Protein AF-A0A1Q6L586-F1 (afdb_monomer)

Foldseek 3Di:
DDDDDDDDDDPPVNVVVVVVVVVVVVVVVVVVVVVVCVVVVVVVVVVVVVVVVVVVVVVVVVVVVVVCCVCVVAPPVRVVVVQVVQKAFDPDKDKDFDDLFKDKDFAAAWAKKKKKKAFEFWAADDPAGGAFWKMKIFIWTDHGRQMKIKFWKAYDHWFDLDATGFAWAGWDAAPQRFKTATTWIHKIFIFRDDDGSPDVLRLLRTQWIIKTWWTKMDGNPPRWIWYTWWAAEQWWGWWDKDAPDPDDDFDTFGTQHLPFFTFGPPPVDPDTQTWAQRHWRYDNDHYNPDIKITFIGENTTTGIWDDDDRMITTTIMYYIAHQPDPRHWRWESPADRVGTHTDNHSHHNVRIGGDPMDIGILQDWAAALVGRVDTDRGHYGIMMMMMTGIDGRDD

Secondary structure (DSSP, 8-state):
--------PPPHHHHHHHHHHHHHHHHHHHHHHHHTTHHHHHHHHHHHHHHHHHHHHHHHHHHHHHHHHHHHSS-HHHHHHHHHTTEEEEEEEEEEE--SS-EEEE--SSEEEEEEEEPPPPPPBTTBPPPPBPEEEEEEEE-TT-EEEEEPPP--SS--SSPBTTTBPP-EE-TTSSEEEPPPPPPEEEESS---TT-HHHHHTEEEEEPPPPPPEEETTTTEEEPPPPPPSSSPPPPPEEE-SSS----PPPPP-SSS----S-TTSSS----BBTB-------BTTB--PPPPPSSBPPPPP-EETTEEEPPPPPPPEETT-TT--PBPTT-BTTB--B-S-SS-TTS---EEEEEE-TTSEEE-SS-TTSEEESB-SS-EEEEEEEEEPP-

Nearest PDB structures (foldseek):
  7mzy-assembly1_B  TM=4.859E-01  e=7.296E-08  Homo sapiens
  7nx3-assembly1_A  TM=4.916E-01  e=7.296E-08  Homo sapiens
  7mzy-assembly1_A  TM=4.759E-01  e=8.948E-08  Homo sapiens
  7lir-assembly1_A  TM=4.329E-01  e=1.726E-06  Caenorhabditis elegans
  7lir-assembly2_B  TM=4.344E-01  e=2.876E-06  Caenorhabditis elegans

Structure (mmCIF, N/CA/C/O backbone):
data_AF-A0A1Q6L586-F1
#
_entry.id   AF-A0A1Q6L586-F1
#
loop_
_atom_site.group_PDB
_atom_site.id
_atom_site.type_symbol
_atom_site.label_atom_id
_atom_site.label_alt_id
_atom_site.label_comp_id
_atom_site.label_asym_id
_atom_site.label_entity_id
_atom_site.label_seq_id
_atom_site.pdbx_PDB_ins_code
_atom_site.Cartn_x
_atom_site.Cartn_y
_atom_site.Cartn_z
_atom_site.occupancy
_atom_site.B_iso_or_equiv
_atom_site.auth_seq_id
_atom_site.auth_comp_id
_atom_site.auth_asym_id
_atom_site.auth_atom_id
_atom_site.pdbx_PDB_model_num
ATOM 1 N N . MET A 1 1 ? -32.226 -93.503 -17.940 1.00 42.94 1 MET A N 1
ATOM 2 C CA . MET A 1 1 ? -32.360 -93.166 -16.502 1.00 42.94 1 MET A CA 1
ATOM 3 C C . MET A 1 1 ? -33.130 -91.851 -16.377 1.00 42.94 1 MET A C 1
ATOM 5 O O . MET A 1 1 ? -32.568 -90.799 -16.643 1.00 42.94 1 MET A O 1
ATOM 9 N N . LYS A 1 2 ? -34.435 -91.890 -16.078 1.00 43.00 2 LYS A N 1
ATOM 10 C CA . LYS A 1 2 ? -35.272 -90.684 -15.929 1.00 43.00 2 LYS A CA 1
ATOM 11 C C . LYS A 1 2 ? -35.273 -90.294 -14.443 1.00 43.00 2 LYS A C 1
ATOM 13 O O . LYS A 1 2 ? -35.851 -91.013 -13.635 1.00 43.00 2 LYS A O 1
ATOM 18 N N . LYS A 1 3 ? -34.577 -89.213 -14.064 1.00 47.31 3 LYS A N 1
ATOM 19 C CA . LYS A 1 3 ? -34.642 -88.646 -12.703 1.00 47.31 3 LYS A CA 1
ATOM 20 C C . LYS A 1 3 ? -35.951 -87.862 -12.562 1.00 47.31 3 LYS A C 1
ATOM 22 O O . LYS A 1 3 ? -36.159 -86.876 -13.260 1.00 47.31 3 LYS A O 1
ATOM 27 N N . ILE A 1 4 ? -36.826 -88.330 -11.679 1.00 48.12 4 ILE A N 1
ATOM 28 C CA . ILE A 1 4 ? -38.092 -87.688 -11.305 1.00 48.12 4 ILE A CA 1
ATOM 29 C C . ILE A 1 4 ? -37.769 -86.481 -10.406 1.00 48.12 4 ILE A C 1
ATOM 31 O O . ILE A 1 4 ? -37.159 -86.651 -9.351 1.00 48.12 4 ILE A O 1
ATOM 35 N N . LYS A 1 5 ? -38.157 -85.264 -10.817 1.00 55.34 5 LYS A N 1
ATOM 36 C CA . LYS A 1 5 ? -38.190 -84.082 -9.937 1.00 55.34 5 LYS A CA 1
ATOM 37 C C . LYS A 1 5 ? -39.338 -84.270 -8.936 1.00 55.34 5 LYS A C 1
ATOM 39 O O . LYS A 1 5 ? -40.489 -84.355 -9.347 1.00 55.34 5 LYS A O 1
ATOM 44 N N . LYS A 1 6 ? -39.028 -84.348 -7.638 1.00 51.16 6 LYS A N 1
ATOM 45 C CA . LYS A 1 6 ? -40.018 -84.222 -6.557 1.00 51.16 6 LYS A CA 1
ATOM 46 C C . LYS A 1 6 ? -40.311 -82.734 -6.362 1.00 51.16 6 LYS A C 1
ATOM 48 O O . LYS A 1 6 ? -39.475 -82.021 -5.816 1.00 51.16 6 LYS A O 1
ATOM 53 N N . GLU A 1 7 ? -41.466 -82.270 -6.822 1.00 60.06 7 GLU A N 1
ATOM 54 C CA . GLU A 1 7 ? -42.000 -80.968 -6.422 1.00 60.06 7 GLU A CA 1
ATOM 55 C C . GLU A 1 7 ? -42.649 -81.117 -5.042 1.00 60.06 7 GLU A C 1
ATOM 57 O O . GLU A 1 7 ? -43.608 -81.870 -4.869 1.00 60.06 7 GLU A O 1
ATOM 62 N N . TYR A 1 8 ? -42.086 -80.452 -4.032 1.00 57.56 8 TYR A N 1
ATOM 63 C CA . TYR A 1 8 ? -42.689 -80.371 -2.705 1.00 57.56 8 TYR A CA 1
ATOM 64 C C . TYR A 1 8 ? -43.806 -79.323 -2.751 1.00 57.56 8 TYR A C 1
ATOM 66 O O . TYR A 1 8 ? -43.557 -78.134 -2.575 1.00 57.56 8 TYR A O 1
ATOM 74 N N . GLY A 1 9 ? -45.034 -79.757 -3.033 1.00 60.41 9 GLY A N 1
ATOM 75 C CA . GLY A 1 9 ? -46.211 -78.905 -2.889 1.00 60.41 9 GLY A CA 1
ATOM 76 C C . GLY A 1 9 ? -46.417 -78.549 -1.417 1.00 60.41 9 GLY A C 1
ATOM 77 O O . GLY A 1 9 ? -46.568 -79.441 -0.582 1.00 60.41 9 GLY A O 1
ATOM 78 N N . ILE A 1 10 ? -46.411 -77.256 -1.090 1.00 61.19 10 ILE A N 1
ATOM 79 C CA . ILE A 1 10 ? -46.850 -76.773 0.223 1.00 61.19 10 ILE A CA 1
ATOM 80 C C . ILE A 1 10 ? -48.321 -77.176 0.365 1.00 61.19 10 ILE A C 1
ATOM 82 O O . ILE A 1 10 ? -49.151 -76.819 -0.471 1.00 61.19 10 ILE A O 1
ATOM 86 N N . THR A 1 11 ? -48.659 -77.955 1.392 1.00 73.75 11 THR A N 1
ATOM 87 C CA . THR A 1 11 ? -50.057 -78.283 1.682 1.00 73.75 11 THR A CA 1
ATOM 88 C C . THR A 1 11 ? -50.818 -76.993 1.979 1.00 73.75 11 THR A C 1
ATOM 90 O O . THR A 1 11 ? -50.300 -76.110 2.658 1.00 73.75 11 THR A O 1
ATOM 93 N N . LEU A 1 12 ? -52.061 -76.876 1.501 1.00 72.69 12 LEU A N 1
ATOM 94 C CA . LEU A 1 12 ? -52.929 -75.710 1.739 1.00 72.69 12 LEU A CA 1
ATOM 95 C C . LEU A 1 12 ? -52.930 -75.283 3.222 1.00 72.69 12 LEU A C 1
ATOM 97 O O . LEU A 1 12 ? -52.910 -74.101 3.541 1.00 72.69 12 LEU A O 1
ATOM 101 N N . VAL A 1 13 ? -52.862 -76.266 4.123 1.00 78.12 13 VAL A N 1
ATOM 102 C CA . VAL A 1 13 ? -52.746 -76.083 5.575 1.00 78.12 13 VAL A CA 1
ATOM 103 C C . VAL A 1 13 ? -51.489 -75.299 5.970 1.00 78.12 13 VAL A C 1
ATOM 105 O O . VAL A 1 13 ? -51.582 -74.364 6.758 1.00 78.12 13 VAL A O 1
ATOM 108 N N . ALA A 1 14 ? -50.322 -75.629 5.411 1.00 78.38 14 ALA A N 1
ATOM 109 C CA . ALA A 1 14 ? -49.078 -74.920 5.696 1.00 78.38 14 ALA A CA 1
ATOM 110 C C . ALA A 1 14 ? -49.119 -73.471 5.185 1.00 78.38 14 ALA A C 1
ATOM 112 O O . ALA A 1 14 ? -48.713 -72.570 5.913 1.00 78.38 14 ALA A O 1
ATOM 113 N N . LEU A 1 15 ? -49.697 -73.229 4.001 1.00 83.12 15 LEU A N 1
ATOM 114 C CA . LEU A 1 15 ? -49.902 -71.874 3.471 1.00 83.12 15 LEU A CA 1
ATOM 115 C C . LEU A 1 15 ? -50.796 -71.034 4.399 1.00 83.12 15 LEU A C 1
ATOM 117 O O . LEU A 1 15 ? -50.460 -69.898 4.731 1.00 83.12 15 LEU A O 1
ATOM 121 N N . VAL A 1 16 ? -51.918 -71.606 4.846 1.00 87.50 16 VAL A N 1
ATOM 122 C CA . VAL A 1 16 ? -52.859 -70.937 5.755 1.00 87.50 16 VAL A CA 1
ATOM 123 C C . VAL A 1 16 ? -52.184 -70.604 7.087 1.00 87.50 16 VAL A C 1
ATOM 125 O O . VAL A 1 16 ? -52.312 -69.481 7.569 1.00 87.50 16 VAL A O 1
ATOM 128 N N . ILE A 1 17 ? -51.405 -71.531 7.651 1.00 87.75 17 ILE A N 1
ATOM 129 C CA . ILE A 1 17 ? -50.652 -71.293 8.890 1.00 87.75 17 ILE A CA 1
ATOM 130 C C . ILE A 1 17 ? -49.631 -70.163 8.704 1.00 87.75 17 ILE A C 1
ATOM 132 O O . ILE A 1 17 ? -49.533 -69.289 9.563 1.00 87.75 17 ILE A O 1
ATOM 136 N N . THR A 1 18 ? -48.904 -70.127 7.583 1.00 88.44 18 THR A N 1
ATOM 137 C CA . THR A 1 18 ? -47.946 -69.046 7.304 1.00 88.44 18 THR A CA 1
ATOM 138 C C . THR A 1 18 ? -48.633 -67.684 7.222 1.00 88.44 18 THR A C 1
ATOM 140 O O . THR A 1 18 ? -48.140 -66.722 7.806 1.00 88.44 18 THR A O 1
ATOM 143 N N . ILE A 1 19 ? -49.792 -67.596 6.563 1.00 90.00 19 ILE A N 1
ATOM 144 C CA . ILE A 1 19 ? -50.567 -66.350 6.481 1.00 90.00 19 ILE A CA 1
ATOM 145 C C . ILE A 1 19 ? -51.027 -65.906 7.874 1.00 90.00 19 ILE A C 1
ATOM 147 O O . ILE A 1 19 ? -50.881 -64.735 8.217 1.00 90.00 19 ILE A O 1
ATOM 151 N N . ILE A 1 20 ? -51.525 -66.828 8.701 1.00 92.31 20 ILE A N 1
ATOM 152 C CA . ILE A 1 20 ? -51.955 -66.518 10.072 1.00 92.31 20 ILE A CA 1
ATOM 153 C C . ILE A 1 20 ? -50.781 -65.990 10.906 1.00 92.31 20 ILE A C 1
ATOM 155 O O . ILE A 1 20 ? -50.919 -64.970 11.577 1.00 92.31 20 ILE A O 1
ATOM 159 N N . ILE A 1 21 ? -49.613 -66.634 10.832 1.00 92.06 21 ILE A N 1
ATOM 160 C CA . ILE A 1 21 ? -48.409 -66.191 11.549 1.00 92.06 21 ILE A CA 1
ATOM 161 C C . ILE A 1 21 ? -47.988 -64.787 11.095 1.00 92.06 21 ILE A C 1
ATOM 163 O O . ILE A 1 21 ? -47.700 -63.940 11.939 1.00 92.06 21 ILE A O 1
ATOM 167 N N . LEU A 1 22 ? -48.000 -64.514 9.786 1.00 92.25 22 LEU A N 1
ATOM 168 C CA . LEU A 1 22 ? -47.677 -63.189 9.247 1.00 92.25 22 LEU A CA 1
ATOM 169 C C . LEU A 1 22 ? -48.667 -62.117 9.716 1.00 92.25 22 LEU A C 1
ATOM 171 O O . LEU A 1 22 ? -48.243 -61.019 10.069 1.00 92.25 22 LEU A O 1
ATOM 175 N N . LEU A 1 23 ? -49.963 -62.432 9.772 1.00 92.25 23 LEU A N 1
ATOM 176 C CA . LEU A 1 23 ? -50.989 -61.507 10.262 1.00 92.25 23 LEU A CA 1
ATOM 177 C C . LEU A 1 23 ? -50.828 -61.208 11.757 1.00 92.25 23 LEU A C 1
ATOM 179 O O . LEU A 1 23 ? -50.980 -60.059 12.167 1.00 92.25 23 LEU A O 1
ATOM 183 N N . ILE A 1 24 ? -50.468 -62.209 12.565 1.00 91.94 24 ILE A N 1
ATOM 184 C CA . ILE A 1 24 ? -50.192 -62.020 13.996 1.00 91.94 24 ILE A CA 1
ATOM 185 C C . ILE A 1 24 ? -48.943 -61.153 14.189 1.00 91.94 24 ILE A C 1
ATOM 187 O O . ILE A 1 24 ? -48.984 -60.186 14.947 1.00 91.94 24 ILE A O 1
ATOM 191 N N . LEU A 1 25 ? -47.852 -61.451 13.476 1.00 85.12 25 LEU A N 1
ATOM 192 C CA . LEU A 1 25 ? -46.618 -60.656 13.515 1.00 85.12 25 LEU A CA 1
ATOM 193 C C . LEU A 1 25 ? -46.859 -59.205 13.090 1.00 85.12 25 LEU A C 1
ATOM 195 O O . LEU A 1 25 ? -46.394 -58.290 13.769 1.00 85.12 25 LEU A O 1
ATOM 199 N N . ALA A 1 26 ? -47.625 -58.989 12.018 1.00 84.81 26 ALA A N 1
ATOM 200 C CA . ALA A 1 26 ? -48.015 -57.655 11.578 1.00 84.81 26 ALA A CA 1
ATOM 201 C C . ALA A 1 26 ? -48.842 -56.933 12.651 1.00 84.81 26 ALA A C 1
ATOM 203 O O . ALA A 1 26 ? -48.553 -55.783 12.970 1.00 84.81 26 ALA A O 1
ATOM 204 N N . GLY A 1 27 ? -49.816 -57.614 13.263 1.00 85.06 27 GLY A N 1
ATOM 205 C CA . GLY A 1 27 ? -50.628 -57.053 14.342 1.00 85.06 27 GLY A CA 1
ATOM 206 C C . GLY A 1 27 ? -49.797 -56.625 15.555 1.00 85.06 27 GLY A C 1
ATOM 207 O O . GLY A 1 27 ? -49.967 -55.512 16.050 1.00 85.06 27 GLY A O 1
ATOM 208 N N . VAL A 1 28 ? -48.856 -57.464 16.002 1.00 83.38 28 VAL A N 1
ATOM 209 C CA . VAL A 1 28 ? -47.964 -57.151 17.133 1.00 83.38 28 VAL A CA 1
ATOM 210 C C . VAL A 1 28 ? -47.015 -55.998 16.792 1.00 83.38 28 VAL A C 1
ATOM 212 O O . VAL A 1 28 ? -46.848 -55.090 17.605 1.00 83.38 28 VAL A O 1
ATOM 215 N N . ALA A 1 29 ? -46.436 -55.990 15.588 1.00 80.31 29 ALA A N 1
ATOM 216 C CA . ALA A 1 29 ? -45.534 -54.929 15.143 1.00 80.31 29 ALA A CA 1
ATOM 217 C C . ALA A 1 29 ? -46.246 -53.572 15.020 1.00 80.31 29 ALA A C 1
ATOM 219 O O . ALA A 1 29 ? -45.736 -52.563 15.505 1.00 80.31 29 ALA A O 1
ATOM 220 N N . ILE A 1 30 ? -47.443 -53.549 14.425 1.00 81.69 30 ILE A N 1
ATOM 221 C CA . ILE A 1 30 ? -48.265 -52.339 14.308 1.00 81.69 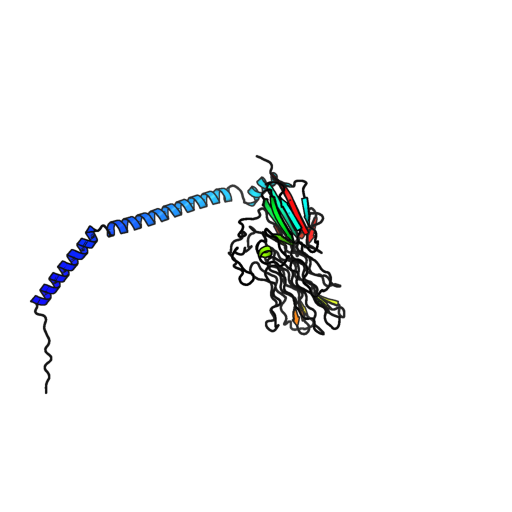30 ILE A CA 1
ATOM 222 C C . ILE A 1 30 ? -48.653 -51.837 15.699 1.00 81.69 30 ILE A C 1
ATOM 224 O O . ILE A 1 30 ? -48.485 -50.653 15.975 1.00 81.69 30 ILE A O 1
ATOM 228 N N . ASN A 1 31 ? -49.092 -52.727 16.595 1.00 78.00 31 ASN A N 1
ATOM 229 C CA . ASN A 1 31 ? -49.476 -52.349 17.954 1.00 78.00 31 ASN A CA 1
ATOM 230 C C . ASN A 1 31 ? -48.293 -51.752 18.746 1.00 78.00 31 ASN A C 1
ATOM 232 O O . ASN A 1 31 ? -48.451 -50.738 19.424 1.00 78.00 31 ASN A O 1
ATOM 236 N N . ALA A 1 32 ? -47.087 -52.317 18.608 1.00 74.50 32 ALA A N 1
ATOM 237 C CA . ALA A 1 32 ? -45.869 -51.775 19.215 1.00 74.50 32 ALA A CA 1
ATOM 238 C C . ALA A 1 32 ? -45.500 -50.383 18.659 1.00 74.50 32 ALA A C 1
ATOM 240 O O . ALA A 1 32 ? -45.120 -49.484 19.410 1.00 74.50 32 ALA A O 1
ATOM 241 N N . LEU A 1 33 ? -45.664 -50.168 17.351 1.00 70.56 33 LEU A N 1
ATOM 242 C CA . LEU A 1 33 ? -45.455 -48.864 16.711 1.00 70.56 33 LEU A CA 1
ATOM 243 C C . LEU A 1 33 ? -46.506 -47.821 17.132 1.00 70.56 33 LEU A C 1
ATOM 245 O O . LEU A 1 33 ? -46.185 -46.640 17.236 1.00 70.56 33 LEU A O 1
ATOM 249 N N . THR A 1 34 ? -47.747 -48.234 17.399 1.00 69.81 34 THR A N 1
ATOM 250 C CA . THR A 1 34 ? -48.819 -47.320 17.822 1.00 69.81 34 THR A CA 1
ATOM 251 C C . THR A 1 34 ? -48.786 -46.995 19.316 1.00 69.81 34 THR A C 1
ATOM 253 O O . THR A 1 34 ? -49.097 -45.869 19.686 1.00 69.81 34 THR A O 1
ATOM 256 N N . GLN A 1 35 ? -48.375 -47.927 20.186 1.00 69.38 35 GLN A N 1
ATOM 257 C CA . GLN A 1 35 ? -48.313 -47.696 21.641 1.00 69.38 35 GLN A CA 1
ATOM 258 C C . GLN A 1 35 ? -47.120 -46.840 22.085 1.00 69.38 35 GLN A C 1
ATOM 260 O O . GLN A 1 35 ? -47.132 -46.286 23.179 1.00 69.38 35 GLN A O 1
ATOM 265 N N . THR A 1 36 ? -46.090 -46.711 21.248 1.00 71.25 36 THR A N 1
ATOM 266 C CA . THR A 1 36 ? -44.877 -45.936 21.566 1.00 71.25 36 THR A CA 1
ATOM 267 C C . THR A 1 36 ? -45.043 -44.427 21.365 1.00 71.25 36 THR A C 1
ATOM 269 O O . THR A 1 36 ? -44.099 -43.677 21.607 1.00 71.25 36 THR A O 1
ATOM 272 N N . GLY A 1 37 ? -46.208 -43.961 20.893 1.00 76.25 37 GLY A N 1
ATOM 273 C CA . GLY A 1 37 ? -46.445 -42.544 20.587 1.00 76.25 37 GLY A CA 1
ATOM 274 C C . GLY A 1 37 ? -45.539 -42.001 19.475 1.00 76.25 37 GLY A C 1
ATOM 275 O O . GLY A 1 37 ? -45.482 -40.795 19.256 1.00 76.25 37 GLY A O 1
ATOM 276 N N . LEU A 1 38 ? -44.818 -42.872 18.755 1.00 81.00 38 LEU A N 1
ATOM 277 C CA . LEU A 1 38 ? -43.771 -42.487 17.808 1.00 81.00 38 LEU A CA 1
ATOM 278 C C . LEU A 1 38 ? -44.305 -41.570 16.701 1.00 81.00 38 LEU A C 1
ATOM 280 O O . LEU A 1 38 ? -43.672 -40.574 16.358 1.00 81.00 38 LEU A O 1
ATOM 284 N N . PHE A 1 39 ? -45.491 -41.875 16.171 1.00 80.38 39 PHE A N 1
ATOM 285 C CA . PHE A 1 39 ? -46.129 -41.063 15.135 1.00 80.38 39 PHE A CA 1
ATOM 286 C C . PHE A 1 39 ? -46.668 -39.730 15.666 1.00 80.38 39 PHE A C 1
ATOM 288 O O . PHE A 1 39 ? -46.612 -38.730 14.951 1.00 80.38 39 PHE A O 1
ATOM 295 N N . GLU A 1 40 ? -47.154 -39.689 16.910 1.00 80.50 40 GLU A N 1
ATOM 296 C CA . GLU A 1 40 ? -47.589 -38.446 17.558 1.00 80.50 40 GLU A CA 1
ATOM 297 C C . GLU A 1 40 ? -46.393 -37.531 17.828 1.00 80.50 40 GLU A C 1
ATOM 299 O O . GLU A 1 40 ? -46.427 -36.362 17.450 1.00 80.50 40 GLU A O 1
ATOM 304 N N . ASN A 1 41 ? -45.297 -38.088 18.348 1.00 81.06 41 ASN A N 1
ATOM 305 C CA . ASN A 1 41 ? -44.039 -37.379 18.569 1.00 81.06 41 ASN A CA 1
ATOM 306 C C . ASN A 1 41 ? -43.442 -36.868 17.254 1.00 81.06 41 ASN A C 1
ATOM 308 O O . ASN A 1 41 ? -43.065 -35.705 17.166 1.00 81.06 41 ASN A O 1
ATOM 312 N N . ALA A 1 42 ? -43.419 -37.688 16.197 1.00 80.75 42 ALA A N 1
ATOM 313 C CA . ALA A 1 42 ? -42.938 -37.264 14.882 1.00 80.75 42 ALA A CA 1
ATOM 314 C C . ALA A 1 42 ? -43.793 -36.128 14.294 1.00 80.75 42 ALA A C 1
ATOM 316 O O . ALA A 1 42 ? -43.260 -35.168 13.732 1.00 80.75 42 ALA A O 1
ATOM 317 N N . LYS A 1 43 ? -45.122 -36.200 14.453 1.00 81.31 43 LYS A N 1
ATOM 318 C CA . LYS A 1 43 ? -46.047 -35.146 14.016 1.00 81.31 43 LYS A CA 1
ATOM 319 C C . LYS A 1 43 ? -45.871 -33.864 14.832 1.00 81.31 43 LYS A C 1
ATOM 321 O O . LYS A 1 43 ? -45.877 -32.778 14.257 1.00 81.31 43 LYS A O 1
ATOM 326 N N . GLN A 1 44 ? -45.678 -33.977 16.145 1.00 86.25 44 GLN A N 1
ATOM 327 C CA . GLN A 1 44 ? -45.409 -32.840 17.019 1.00 86.25 44 GLN A CA 1
ATOM 328 C C . GLN A 1 44 ? -44.068 -32.188 16.680 1.00 86.25 44 GLN A C 1
ATOM 330 O O . GLN A 1 44 ? -44.029 -30.976 16.507 1.00 86.25 44 GLN A O 1
ATOM 335 N N . SER A 1 45 ? -42.995 -32.964 16.508 1.00 79.56 45 SER A N 1
ATOM 336 C CA . SER A 1 45 ? -41.688 -32.449 16.088 1.00 79.56 45 SER A CA 1
ATOM 337 C C . SER A 1 45 ? -41.773 -31.723 14.751 1.00 79.56 45 SER A C 1
ATOM 339 O O . SER A 1 45 ? -41.244 -30.623 14.638 1.00 79.56 45 SER A O 1
ATOM 341 N N . LYS A 1 46 ? -42.505 -32.276 13.773 1.00 86.25 46 LYS A N 1
ATOM 342 C CA . LYS A 1 46 ? -42.745 -31.603 12.492 1.00 86.25 46 LYS A CA 1
ATOM 343 C C . LYS A 1 46 ? -43.429 -30.244 12.685 1.00 86.25 46 LYS A C 1
ATOM 345 O O . LYS A 1 46 ? -42.930 -29.244 12.177 1.00 86.25 46 LYS A O 1
ATOM 350 N N . ASN A 1 47 ? -44.517 -30.194 13.456 1.00 84.19 47 ASN A N 1
ATOM 351 C CA . ASN A 1 47 ? -45.228 -28.943 13.740 1.00 84.19 47 ASN A CA 1
ATOM 352 C C . ASN A 1 47 ? -44.343 -27.935 14.494 1.00 84.19 47 ASN A C 1
ATOM 354 O O . ASN A 1 47 ? -44.392 -26.742 14.210 1.00 84.19 47 ASN A O 1
ATOM 358 N N . THR A 1 48 ? -43.521 -28.395 15.440 1.00 86.88 48 THR A N 1
ATOM 359 C CA . THR A 1 48 ? -42.568 -27.546 16.168 1.00 86.88 48 THR A CA 1
ATOM 360 C C . THR A 1 48 ? -41.512 -26.967 15.230 1.00 86.88 48 THR A C 1
ATOM 362 O O . THR A 1 48 ? -41.212 -25.784 15.334 1.00 86.88 48 THR A O 1
ATOM 365 N N . THR A 1 49 ? -40.985 -27.751 14.285 1.00 78.88 49 THR A N 1
ATOM 366 C CA . THR A 1 49 ? -40.031 -27.262 13.277 1.00 78.88 49 THR A CA 1
ATOM 367 C C . THR A 1 49 ? -40.671 -26.253 12.324 1.00 78.88 49 THR A C 1
ATOM 369 O O . THR A 1 49 ? -40.073 -25.215 12.064 1.00 78.88 49 THR A O 1
ATOM 372 N N . GLU A 1 50 ? -41.889 -26.508 11.839 1.00 81.50 50 GLU A N 1
ATOM 373 C CA . GLU A 1 50 ? -42.613 -25.571 10.965 1.00 81.50 50 GLU A CA 1
ATOM 374 C C . GLU A 1 50 ? -42.942 -24.254 11.689 1.00 81.50 50 GLU A C 1
ATOM 376 O O . GLU A 1 50 ? -42.772 -23.172 11.124 1.00 81.50 50 GLU A O 1
ATOM 381 N N . ASN A 1 51 ? -43.353 -24.325 12.960 1.00 82.75 51 ASN A N 1
ATOM 382 C CA . ASN A 1 51 ? -43.591 -23.138 13.781 1.00 82.75 51 ASN A CA 1
ATOM 383 C C . ASN A 1 51 ? -42.291 -22.379 14.076 1.00 82.75 51 ASN A C 1
ATOM 385 O O . ASN A 1 51 ? -42.271 -21.164 13.926 1.00 82.75 51 ASN A O 1
ATOM 389 N N . ALA A 1 52 ? -41.196 -23.075 14.397 1.00 73.62 52 ALA A N 1
ATOM 390 C CA . ALA A 1 52 ? -39.891 -22.452 14.612 1.00 73.62 52 ALA A CA 1
ATOM 391 C C . ALA A 1 52 ? -39.376 -21.744 13.348 1.00 73.62 52 ALA A C 1
ATOM 393 O O . ALA A 1 52 ? -38.902 -20.619 13.439 1.00 73.62 52 ALA A O 1
ATOM 394 N N . GLN A 1 53 ? -39.541 -22.344 12.163 1.00 67.44 53 GLN A N 1
ATOM 395 C CA . GLN A 1 53 ? -39.209 -21.698 10.886 1.00 67.44 53 GLN A CA 1
ATOM 396 C C . GLN A 1 53 ? -40.084 -20.471 10.611 1.00 67.44 53 GLN A C 1
ATOM 398 O O . GLN A 1 53 ? -39.623 -19.478 10.049 1.00 67.44 53 GLN A O 1
ATOM 403 N N . LYS A 1 54 ? -41.366 -20.519 10.982 1.00 78.50 54 LYS A N 1
ATOM 404 C CA . LYS A 1 54 ? -42.275 -19.378 10.841 1.00 78.50 54 LYS A CA 1
ATOM 405 C C . LYS A 1 54 ? -41.910 -18.242 11.797 1.00 78.50 54 LYS A C 1
ATOM 407 O O . LYS A 1 54 ? -41.936 -17.085 11.380 1.00 78.50 54 LYS A O 1
ATOM 412 N N . ASP A 1 55 ? -41.553 -18.569 13.033 1.00 76.94 55 ASP A N 1
ATOM 413 C CA . ASP A 1 55 ? -41.085 -17.607 14.029 1.00 76.94 55 ASP A CA 1
ATOM 414 C C . ASP A 1 55 ? -39.738 -17.004 13.610 1.00 76.94 55 ASP A C 1
ATOM 416 O O . ASP A 1 55 ? -39.589 -15.788 13.644 1.00 76.94 55 ASP A O 1
ATOM 420 N N . GLU A 1 56 ? -38.808 -17.810 13.093 1.00 67.31 56 GLU A N 1
ATOM 421 C CA . GLU A 1 56 ? -37.533 -17.346 12.537 1.00 67.31 56 GLU A CA 1
ATOM 422 C C . GLU A 1 56 ? -37.743 -16.405 11.344 1.00 67.31 56 GLU A C 1
ATOM 424 O O . GLU A 1 56 ? -37.181 -15.314 11.316 1.00 67.31 56 GLU A O 1
ATOM 429 N N . ASN A 1 57 ? -38.621 -16.754 10.399 1.00 58.41 57 ASN A N 1
ATOM 430 C CA . ASN A 1 57 ? -38.967 -15.882 9.272 1.00 58.41 57 ASN A CA 1
ATOM 431 C C . ASN A 1 57 ? -39.657 -14.585 9.716 1.00 58.41 57 ASN A C 1
ATOM 433 O O . ASN A 1 57 ? -39.448 -13.533 9.111 1.00 58.41 57 ASN A O 1
ATOM 437 N N . LYS A 1 58 ? -40.462 -14.631 10.782 1.00 73.06 58 LYS A N 1
ATOM 438 C CA . LYS A 1 58 ? -41.062 -13.438 11.385 1.00 73.06 58 LYS A CA 1
ATOM 439 C C . LYS A 1 58 ? -39.992 -12.558 12.031 1.00 73.06 58 LYS A C 1
ATOM 441 O O . LYS A 1 58 ? -39.966 -11.362 11.768 1.00 73.06 58 LYS A O 1
ATOM 446 N N . THR A 1 59 ? -39.080 -13.142 12.803 1.00 64.56 59 THR A N 1
ATOM 447 C CA . THR A 1 59 ? -37.942 -12.446 13.415 1.00 64.56 59 THR A CA 1
ATOM 448 C C . THR A 1 59 ? -37.007 -11.857 12.354 1.00 64.56 59 THR A C 1
ATOM 450 O O . THR A 1 59 ? -36.599 -10.706 12.476 1.00 64.56 59 THR A O 1
ATOM 453 N N . LEU A 1 60 ? -36.733 -12.576 11.262 1.00 57.53 60 LEU A N 1
ATOM 454 C CA . LEU A 1 60 ? -35.998 -12.066 10.099 1.00 57.53 60 LEU A CA 1
ATOM 455 C C . LEU A 1 60 ? -36.743 -10.916 9.412 1.00 57.53 60 LEU A C 1
ATOM 457 O O . LEU A 1 60 ? -36.116 -9.933 9.028 1.00 57.53 60 LEU A O 1
ATOM 461 N N . GLY A 1 61 ? -38.072 -10.994 9.300 1.00 59.97 61 GLY A N 1
ATOM 462 C CA . GLY A 1 61 ? -38.914 -9.902 8.808 1.00 59.97 61 GLY A CA 1
ATOM 463 C C . GLY A 1 61 ? -38.894 -8.670 9.719 1.00 59.97 61 GLY A C 1
ATOM 464 O O . GLY A 1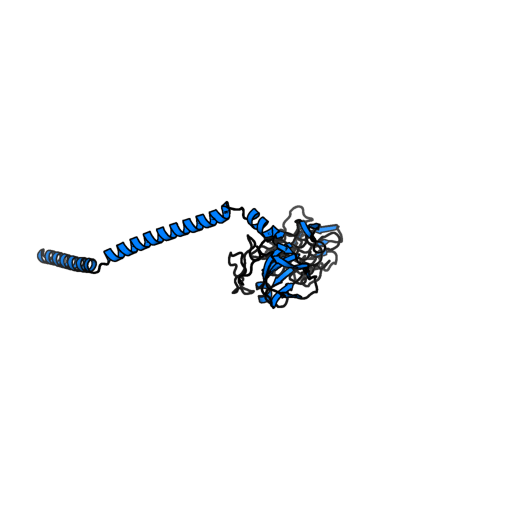 61 ? -38.852 -7.544 9.226 1.00 59.97 61 GLY A O 1
ATOM 465 N N . GLU A 1 62 ? -38.860 -8.859 11.039 1.00 66.12 62 GLU A N 1
ATOM 466 C CA . GLU A 1 62 ? -38.725 -7.790 12.037 1.00 66.12 62 GLU A CA 1
ATOM 467 C C . GLU A 1 62 ? -37.326 -7.155 12.006 1.00 66.12 62 GLU A C 1
ATOM 469 O O . GLU A 1 62 ? -37.215 -5.930 12.032 1.00 66.12 62 GLU A O 1
ATOM 474 N N . TYR A 1 63 ? -36.258 -7.952 11.880 1.00 59.19 63 TYR A N 1
ATOM 475 C CA . TYR A 1 63 ? -34.899 -7.448 11.663 1.00 59.19 63 TYR A CA 1
ATOM 476 C C . TYR A 1 63 ? -34.777 -6.722 10.327 1.00 59.19 63 TYR A C 1
ATOM 478 O O . TYR A 1 63 ? -34.208 -5.639 10.289 1.00 59.19 63 TYR A O 1
ATOM 486 N N . SER A 1 64 ? -35.349 -7.264 9.251 1.00 53.44 64 SER A N 1
ATOM 487 C CA . SER A 1 64 ? -35.377 -6.614 7.940 1.00 53.44 64 SER A CA 1
ATOM 488 C C . SER A 1 64 ? -36.167 -5.306 7.986 1.00 53.44 64 SER A C 1
ATOM 490 O O . SER A 1 64 ? -35.722 -4.317 7.417 1.00 53.44 64 SER A O 1
ATOM 492 N N . SER A 1 65 ? -37.273 -5.252 8.733 1.00 56.47 65 SER A N 1
ATOM 493 C CA . SER A 1 65 ? -38.055 -4.026 8.935 1.00 56.47 65 SER A CA 1
ATOM 494 C C . SER A 1 65 ? -37.315 -2.998 9.790 1.00 56.47 65 SER A C 1
ATOM 496 O O . SER A 1 65 ? -37.329 -1.832 9.429 1.00 56.47 65 SER A O 1
ATOM 498 N N . LYS A 1 66 ? -36.607 -3.406 10.855 1.00 59.84 66 LYS A N 1
ATOM 499 C CA . LYS A 1 66 ? -35.738 -2.513 11.647 1.00 59.84 66 LYS A CA 1
ATOM 500 C C . LYS A 1 66 ? -34.546 -2.012 10.840 1.00 59.84 66 LYS A C 1
ATOM 502 O O . LYS A 1 66 ? -34.230 -0.834 10.889 1.00 59.84 66 LYS A O 1
ATOM 507 N N . ILE A 1 67 ? -33.889 -2.886 10.079 1.00 60.59 67 ILE A N 1
ATOM 508 C CA . ILE A 1 67 ? -32.818 -2.502 9.152 1.00 60.59 67 ILE A CA 1
ATOM 509 C C . ILE A 1 67 ? -33.376 -1.504 8.144 1.00 60.59 67 ILE A C 1
ATOM 511 O O . ILE A 1 67 ? -32.773 -0.460 7.954 1.00 60.59 67 ILE A O 1
ATOM 515 N N . ASN A 1 68 ? -34.547 -1.770 7.563 1.00 55.56 68 ASN A N 1
ATOM 516 C CA . ASN A 1 68 ? -35.200 -0.838 6.656 1.00 55.56 68 ASN A CA 1
ATOM 517 C C . ASN A 1 68 ? -35.597 0.460 7.358 1.00 55.56 68 ASN A C 1
ATOM 519 O O . ASN A 1 68 ? -35.416 1.494 6.757 1.00 55.56 68 ASN A O 1
ATOM 523 N N . GLU A 1 69 ? -36.028 0.462 8.616 1.00 49.66 69 GLU A N 1
ATOM 524 C CA . GLU A 1 69 ? -36.292 1.679 9.399 1.00 49.66 69 GLU A CA 1
ATOM 525 C C . GLU A 1 69 ? -35.015 2.520 9.592 1.00 49.66 69 GLU A C 1
ATOM 527 O O . GLU A 1 69 ? -35.039 3.733 9.392 1.00 49.66 69 GLU A O 1
ATOM 532 N N . TYR A 1 70 ? -33.873 1.876 9.862 1.00 46.59 70 TYR A N 1
ATOM 533 C CA . TYR A 1 70 ? -32.554 2.522 9.920 1.00 46.59 70 TYR A CA 1
ATOM 534 C C . TYR A 1 70 ? -31.995 2.921 8.541 1.00 46.59 70 TYR A C 1
ATOM 536 O O . TYR A 1 70 ? -31.180 3.834 8.460 1.00 46.59 70 TYR A O 1
ATOM 544 N N . VAL A 1 71 ? -32.408 2.249 7.462 1.00 51.72 71 VAL A N 1
ATOM 545 C CA . VAL A 1 71 ? -31.932 2.474 6.082 1.00 51.72 71 VAL A CA 1
ATOM 546 C C . VAL A 1 71 ? -32.839 3.442 5.305 1.00 51.72 71 VAL A C 1
ATOM 548 O O . VAL A 1 71 ? -32.364 4.137 4.412 1.00 51.72 71 VAL A O 1
ATOM 551 N N . SER A 1 72 ? -34.129 3.523 5.640 1.00 51.84 72 SER A N 1
ATOM 552 C CA . SER A 1 72 ? -35.140 4.392 5.024 1.00 51.84 72 SER A CA 1
ATOM 553 C C . SER A 1 72 ? -35.430 5.646 5.846 1.00 51.84 72 SER A C 1
ATOM 555 O O . SER A 1 72 ? -35.990 6.594 5.307 1.00 51.84 72 SER A O 1
ATOM 557 N N . GLY A 1 73 ? -35.090 5.659 7.141 1.00 48.78 73 GLY A N 1
ATOM 558 C CA . GLY A 1 73 ? -35.260 6.822 8.017 1.00 48.78 73 GLY A CA 1
ATOM 559 C C . GLY A 1 73 ? -34.183 7.893 7.843 1.00 48.78 73 GLY A C 1
ATOM 560 O O . GLY A 1 73 ? -34.398 9.044 8.213 1.00 48.78 73 GLY A O 1
ATOM 561 N N . THR A 1 74 ? -33.030 7.547 7.275 1.00 42.28 74 THR A N 1
ATOM 562 C CA . THR A 1 74 ? -31.941 8.476 6.952 1.00 42.28 74 THR A CA 1
ATOM 563 C C . THR A 1 74 ? -31.008 7.742 5.995 1.00 42.28 74 THR A C 1
ATOM 565 O O . THR A 1 74 ? -30.604 6.616 6.290 1.00 42.28 74 THR A O 1
ATOM 568 N N . SER A 1 75 ? -30.666 8.315 4.840 1.00 44.28 75 SER A N 1
ATOM 569 C CA . SER A 1 75 ? -29.649 7.682 3.990 1.00 44.28 75 SER A CA 1
ATOM 570 C C . SER A 1 75 ? -28.345 7.510 4.792 1.00 44.28 75 SER A C 1
ATOM 572 O O . SER A 1 75 ? -28.020 8.335 5.649 1.00 44.28 75 SER A O 1
ATOM 574 N N . ARG A 1 76 ? -27.570 6.439 4.547 1.00 45.25 76 ARG A N 1
ATOM 575 C CA . ARG A 1 76 ? -26.242 6.237 5.180 1.00 45.25 76 ARG A CA 1
ATOM 576 C C . ARG A 1 76 ? -25.335 7.468 5.038 1.00 45.25 76 ARG A C 1
ATOM 578 O O . ARG A 1 76 ? -24.480 7.696 5.896 1.00 45.25 76 ARG A O 1
ATOM 585 N N . ASP A 1 77 ? -25.562 8.259 3.995 1.00 42.62 77 ASP A N 1
ATOM 586 C CA . ASP A 1 77 ? -24.866 9.508 3.709 1.00 42.62 77 ASP A CA 1
ATOM 587 C C . ASP A 1 77 ? -25.353 10.662 4.606 1.00 42.62 77 ASP A C 1
ATOM 589 O O . ASP A 1 77 ? -24.532 11.393 5.159 1.00 42.62 77 ASP A O 1
ATOM 593 N N . GLU A 1 78 ? -26.659 10.783 4.857 1.00 42.84 78 GLU A N 1
ATOM 594 C CA . GLU A 1 78 ? -27.239 11.796 5.752 1.00 42.84 78 GLU A CA 1
ATOM 595 C C . GLU A 1 78 ? -26.961 11.503 7.239 1.00 42.84 78 GLU A C 1
ATOM 597 O O . GLU A 1 78 ? -26.572 12.413 7.973 1.00 42.84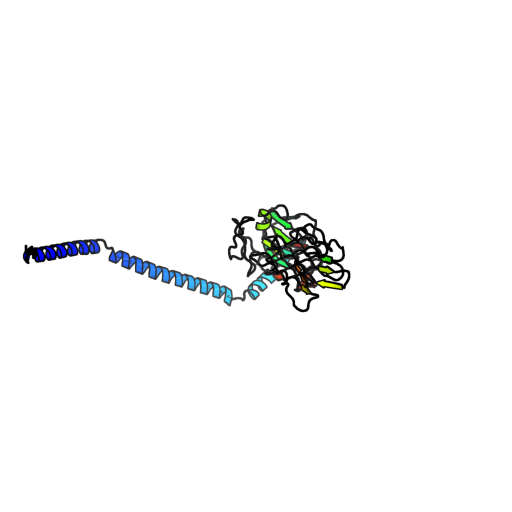 78 GLU A O 1
ATOM 602 N N . ALA A 1 79 ? -27.048 10.241 7.678 1.00 41.31 79 ALA A N 1
ATOM 603 C CA . ALA A 1 79 ? -26.747 9.844 9.060 1.00 41.31 79 ALA A CA 1
ATOM 604 C C . ALA A 1 79 ? -25.250 9.994 9.371 1.00 41.31 79 ALA A C 1
ATOM 606 O O . ALA A 1 79 ? -24.872 10.454 10.450 1.00 41.31 79 ALA A O 1
ATOM 607 N N . SER A 1 80 ? -24.391 9.683 8.392 1.00 47.69 80 SER A N 1
ATOM 608 C CA . SER A 1 80 ? -22.974 10.038 8.449 1.00 47.69 80 SER A CA 1
ATOM 609 C C . SER A 1 80 ? -22.805 11.552 8.564 1.00 47.69 80 SER A C 1
ATOM 611 O O . SER A 1 80 ? -22.053 12.005 9.418 1.00 47.69 80 SER A O 1
ATOM 613 N N . SER A 1 81 ? -23.515 12.349 7.752 1.00 43.28 81 SER A N 1
ATOM 614 C CA . SER A 1 81 ? -23.380 13.816 7.705 1.00 43.28 81 SER A CA 1
ATOM 615 C C . SER A 1 81 ? -23.779 14.542 9.001 1.00 43.28 81 SER A C 1
ATOM 617 O O . SER A 1 81 ? -23.114 15.506 9.388 1.00 43.28 81 SER A O 1
ATOM 619 N N . GLU A 1 82 ? -24.804 14.074 9.720 1.00 45.69 82 GLU A N 1
ATOM 620 C CA . GLU A 1 82 ? -25.191 14.641 11.021 1.00 45.69 82 GLU A CA 1
ATOM 621 C C . GLU A 1 82 ? -24.226 14.252 12.145 1.00 45.69 82 GLU A C 1
ATOM 623 O O . GLU A 1 82 ? -23.920 15.082 13.004 1.00 45.69 82 GLU A O 1
ATOM 628 N N . VAL A 1 83 ? -23.680 13.031 12.117 1.00 48.25 83 VAL A N 1
ATOM 629 C CA . VAL A 1 83 ? -22.593 12.624 13.022 1.00 48.25 83 VAL A CA 1
ATOM 630 C C . VAL A 1 83 ? -21.306 13.399 12.697 1.00 48.25 83 VAL A C 1
ATOM 632 O O . VAL A 1 83 ? -20.616 13.848 13.611 1.00 48.25 83 VAL A O 1
ATOM 635 N N . PHE A 1 84 ? -21.015 13.651 11.415 1.00 45.84 84 PHE A N 1
ATOM 636 C CA . PHE A 1 84 ? -19.876 14.454 10.952 1.00 45.84 84 PHE A CA 1
ATOM 637 C C . PHE A 1 84 ? -19.926 15.911 11.417 1.00 45.84 84 PHE A C 1
ATOM 639 O O . PHE A 1 84 ? -18.874 16.473 11.708 1.00 45.84 84 PHE A O 1
ATOM 646 N N . LYS A 1 85 ? -21.112 16.524 11.551 1.00 49.41 85 LYS A N 1
ATOM 647 C CA . LYS A 1 85 ? -21.237 17.885 12.110 1.00 49.41 85 LYS A CA 1
ATOM 648 C C . LYS A 1 85 ? -20.730 18.009 13.552 1.00 49.41 85 LYS A C 1
ATOM 650 O O . LYS A 1 85 ? -20.529 19.128 14.004 1.00 49.41 85 LYS A O 1
ATOM 655 N N . LYS A 1 86 ? -20.542 16.895 14.270 1.00 55.09 86 LYS A N 1
ATOM 656 C CA . LYS A 1 86 ? -20.160 16.867 15.693 1.00 55.09 86 LYS A CA 1
ATOM 657 C C . LYS A 1 86 ? -18.779 16.263 15.964 1.00 55.09 86 LYS A C 1
ATOM 659 O O . LYS A 1 86 ? -18.414 16.094 17.129 1.00 55.09 86 LYS A O 1
ATOM 664 N N . ILE A 1 87 ? -18.027 15.895 14.921 1.00 57.38 87 ILE A N 1
ATOM 665 C CA . ILE A 1 87 ? -16.674 15.345 15.056 1.00 57.38 87 ILE A CA 1
ATOM 666 C C . ILE A 1 87 ? -15.675 16.340 14.459 1.00 57.38 87 ILE A C 1
ATOM 668 O O . ILE A 1 87 ? -15.472 16.377 13.248 1.00 57.38 87 ILE A O 1
ATOM 672 N N . GLU A 1 88 ? -15.033 17.128 15.317 1.00 66.00 88 GLU A N 1
ATOM 673 C CA . GLU A 1 88 ? -14.004 18.092 14.913 1.00 66.00 88 GLU A CA 1
ATOM 674 C C . GLU A 1 88 ? -12.599 17.512 15.114 1.00 66.00 88 GLU A C 1
ATOM 676 O O . GLU A 1 88 ? -12.342 16.742 16.042 1.00 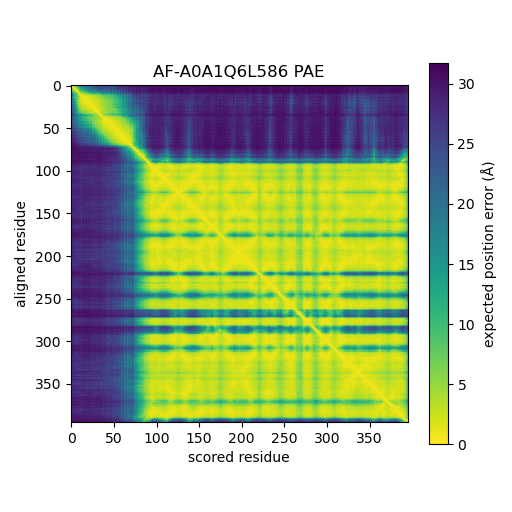66.00 88 GLU A O 1
ATOM 681 N N . GLU A 1 89 ? -11.656 17.874 14.246 1.00 69.50 89 GLU A N 1
ATOM 682 C CA . GLU A 1 89 ? -10.245 17.533 14.441 1.00 69.50 89 GLU A CA 1
ATOM 683 C C . GLU A 1 89 ? -9.680 18.353 15.605 1.00 69.50 89 GLU A C 1
ATOM 685 O O . GLU A 1 89 ? -9.821 19.575 15.646 1.00 69.50 89 GLU A O 1
ATOM 690 N N . THR A 1 90 ? -9.026 17.701 16.569 1.00 70.06 90 THR A N 1
ATOM 691 C CA . THR A 1 90 ? -8.250 18.441 17.574 1.00 70.06 90 THR A CA 1
ATOM 692 C C . THR A 1 90 ? -6.914 18.885 16.975 1.00 70.06 90 THR A C 1
ATOM 694 O O . THR A 1 90 ? -6.425 18.294 16.014 1.00 70.06 90 THR A O 1
ATOM 697 N N . SER A 1 91 ? -6.267 19.888 17.572 1.00 66.88 91 SER A N 1
ATOM 698 C CA . SER A 1 91 ? -4.970 20.400 17.101 1.00 66.88 91 SER A CA 1
ATOM 699 C C . SER A 1 91 ? -3.805 19.408 17.238 1.00 66.88 91 SER A C 1
ATOM 701 O O . SER A 1 91 ? -2.711 19.682 16.746 1.00 66.88 91 SER A O 1
ATOM 703 N N . THR A 1 92 ? -3.994 18.260 17.900 1.00 79.94 92 THR A N 1
ATOM 704 C CA . THR A 1 92 ? -2.936 17.254 18.047 1.00 79.94 92 THR A CA 1
ATOM 705 C C . THR A 1 92 ? -2.889 16.337 16.826 1.00 79.94 92 THR A C 1
ATOM 707 O O . THR A 1 92 ? -3.551 15.298 16.772 1.00 79.94 92 THR A O 1
ATOM 710 N N . VAL A 1 93 ? -2.065 16.730 15.854 1.00 90.31 93 VAL A N 1
ATOM 711 C CA . VAL A 1 93 ? -1.720 15.935 14.670 1.00 90.31 93 VAL A CA 1
ATOM 712 C C . VAL A 1 93 ? -0.325 15.344 14.860 1.00 90.31 93 VAL A C 1
ATOM 714 O O . VAL A 1 93 ? 0.651 16.079 14.998 1.00 90.31 93 VAL A O 1
ATOM 717 N N . ASN A 1 94 ? -0.220 14.018 14.844 1.00 95.75 94 ASN A N 1
ATOM 718 C CA . ASN A 1 94 ? 1.063 13.317 14.800 1.00 95.75 94 ASN A CA 1
ATOM 719 C C . ASN A 1 94 ? 1.364 12.959 13.349 1.00 95.75 94 ASN A C 1
ATOM 721 O O . ASN A 1 94 ? 0.495 12.434 12.653 1.00 95.75 94 ASN A O 1
ATOM 725 N N . THR A 1 95 ? 2.575 13.258 12.888 1.00 97.12 95 THR A N 1
ATOM 726 C CA . THR A 1 95 ? 2.973 13.046 11.494 1.00 97.12 95 THR A CA 1
ATOM 727 C C . THR A 1 95 ? 4.187 12.139 11.398 1.00 97.12 95 THR A C 1
ATOM 729 O O . THR A 1 95 ? 5.060 12.164 12.265 1.00 97.12 95 THR A O 1
ATOM 732 N N . TYR A 1 96 ? 4.229 11.343 10.335 1.00 98.38 96 TYR A N 1
ATOM 733 C CA . TYR A 1 96 ? 5.219 10.297 10.126 1.00 98.38 96 TYR A CA 1
ATOM 734 C C . TYR A 1 96 ? 5.755 10.409 8.703 1.00 98.38 96 TYR A C 1
ATOM 736 O O . TYR A 1 96 ? 5.024 10.227 7.730 1.00 98.38 96 TYR A O 1
ATOM 744 N N . SER A 1 97 ? 7.031 10.770 8.598 1.00 98.44 97 SER A N 1
ATOM 745 C CA . SER A 1 97 ? 7.791 10.796 7.346 1.00 98.44 97 SER A CA 1
ATOM 746 C C . SER A 1 97 ? 8.718 9.592 7.296 1.00 98.44 97 SER A C 1
ATOM 748 O O . SER A 1 97 ? 9.092 9.070 8.339 1.00 98.44 97 SER A O 1
ATOM 750 N N . TYR A 1 98 ? 9.137 9.191 6.101 1.00 98.50 98 TYR A N 1
ATOM 751 C CA . TYR A 1 98 ? 10.088 8.095 5.933 1.00 98.50 98 TYR A CA 1
ATOM 752 C C . TYR A 1 98 ? 11.380 8.290 6.748 1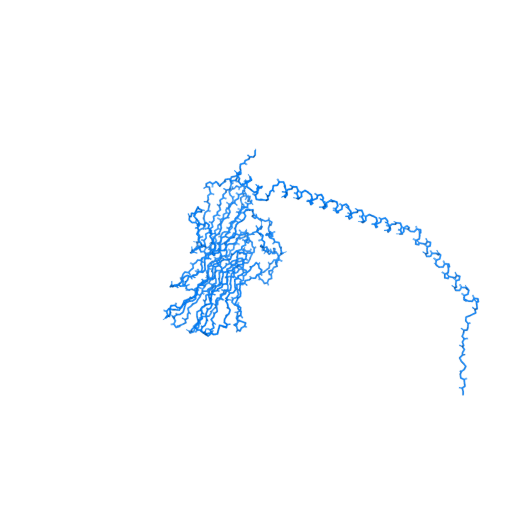.00 98.50 98 TYR A C 1
ATOM 754 O O . TYR A 1 98 ? 12.064 9.303 6.597 1.00 98.50 98 TYR A O 1
ATOM 762 N N . THR A 1 99 ? 11.727 7.291 7.568 1.00 98.12 99 THR A N 1
ATOM 763 C CA . THR A 1 99 ? 12.957 7.251 8.383 1.00 98.12 99 THR A CA 1
ATOM 764 C C . THR A 1 99 ? 13.884 6.078 8.053 1.00 98.12 99 THR A C 1
ATOM 766 O O . THR A 1 99 ? 14.995 6.025 8.573 1.00 98.12 99 THR A O 1
ATOM 769 N N . GLY A 1 100 ? 13.450 5.129 7.216 1.00 96.94 100 GLY A N 1
ATOM 770 C CA . GLY A 1 100 ? 14.160 3.860 6.993 1.00 96.94 100 GLY A CA 1
ATOM 771 C C . GLY A 1 100 ? 13.887 2.782 8.046 1.00 96.94 100 GLY A C 1
ATOM 772 O O . GLY A 1 100 ? 14.479 1.709 7.973 1.00 96.94 100 GLY A O 1
ATOM 773 N N . SER A 1 101 ? 13.004 3.051 9.011 1.00 97.81 101 SER A N 1
ATOM 774 C CA . SER A 1 101 ? 12.634 2.136 10.093 1.00 97.81 101 SER A CA 1
ATOM 775 C C . SER A 1 101 ? 11.173 2.327 10.497 1.00 97.81 101 SER A C 1
ATOM 777 O O . SER A 1 101 ? 10.522 3.294 10.101 1.00 97.81 101 SER A O 1
ATOM 779 N N . GLU A 1 102 ? 10.670 1.414 11.318 1.00 97.81 102 GLU A N 1
ATOM 780 C CA . GLU A 1 102 ? 9.371 1.534 11.955 1.00 97.81 102 GLU A CA 1
ATOM 781 C C . GLU A 1 102 ? 9.338 2.731 12.914 1.00 97.81 102 GLU A C 1
ATOM 783 O O . GLU A 1 102 ? 10.353 3.142 13.490 1.00 97.81 102 GLU A O 1
ATOM 788 N N . GLN A 1 103 ? 8.147 3.290 13.097 1.00 98.69 103 GLN A N 1
ATOM 789 C CA . GLN A 1 103 ? 7.861 4.333 14.076 1.00 98.69 103 GLN A CA 1
ATOM 790 C C . GLN A 1 103 ? 6.692 3.887 14.959 1.00 98.69 103 GLN A C 1
ATOM 792 O O . GLN A 1 103 ? 5.851 3.098 14.535 1.00 98.69 103 GLN A O 1
ATOM 797 N N . GLU A 1 104 ? 6.613 4.389 16.190 1.00 98.50 104 GLU A N 1
ATOM 798 C CA . GLU A 1 104 ? 5.575 3.992 17.149 1.00 98.50 104 GLU A CA 1
ATOM 799 C C . GLU A 1 104 ? 4.653 5.172 17.486 1.00 98.50 104 GLU A C 1
ATOM 801 O O . GLU A 1 104 ? 5.092 6.315 17.640 1.00 98.50 104 GLU A O 1
ATOM 806 N N . TYR A 1 105 ? 3.364 4.880 17.645 1.00 98.56 105 TYR A N 1
ATOM 807 C CA . TYR A 1 105 ? 2.383 5.762 18.262 1.00 98.56 105 TYR A CA 1
ATOM 808 C C . TYR A 1 105 ? 1.753 5.067 19.463 1.00 98.56 105 TYR A C 1
ATOM 810 O O . TYR A 1 105 ? 1.127 4.020 19.313 1.00 98.56 105 TYR A O 1
ATOM 818 N N . THR A 1 106 ? 1.881 5.664 20.648 1.00 98.44 106 THR A N 1
ATOM 819 C CA . THR A 1 106 ? 1.123 5.237 21.831 1.00 98.44 106 THR A CA 1
ATOM 820 C C . THR A 1 106 ? -0.092 6.139 21.989 1.00 98.44 106 THR A C 1
ATOM 822 O O . THR A 1 106 ? 0.041 7.357 22.108 1.00 98.44 106 THR A O 1
ATOM 825 N N . VAL A 1 107 ? -1.278 5.537 22.009 1.00 97.62 107 VAL A N 1
ATOM 826 C CA . VAL A 1 107 ? -2.552 6.249 22.111 1.00 97.62 107 VAL A CA 1
ATOM 827 C C . VAL A 1 107 ? -2.630 6.968 23.465 1.00 97.62 107 VAL A C 1
ATOM 829 O O . VAL A 1 107 ? -2.603 6.309 24.509 1.00 97.62 107 VAL A O 1
ATOM 832 N N . PRO A 1 108 ? -2.724 8.311 23.497 1.00 95.69 108 PRO A N 1
ATOM 833 C CA . PRO A 1 108 ? -2.649 9.064 24.747 1.00 95.69 108 PRO A CA 1
ATOM 834 C C . PRO A 1 108 ? -3.923 8.944 25.593 1.00 95.69 108 PRO A C 1
ATOM 836 O O . PRO A 1 108 ? -3.859 9.000 26.823 1.00 95.69 108 PRO A O 1
ATOM 839 N N . GLU A 1 109 ? -5.079 8.784 24.946 1.00 93.75 109 GLU A N 1
ATOM 840 C CA . GLU A 1 109 ? -6.403 8.787 25.566 1.00 93.75 109 GLU A CA 1
ATOM 841 C C . GLU A 1 109 ? -7.385 7.953 24.737 1.00 93.75 109 GLU A C 1
ATOM 843 O O . GLU A 1 109 ? -7.220 7.814 23.529 1.00 93.75 109 GLU A O 1
ATOM 848 N N . ASP A 1 110 ? -8.439 7.445 25.371 1.00 92.50 110 ASP A N 1
ATOM 849 C CA . ASP A 1 110 ? -9.528 6.787 24.652 1.00 92.50 110 ASP A CA 1
ATOM 850 C C . ASP A 1 110 ? -10.195 7.770 23.683 1.00 92.50 110 ASP A C 1
ATOM 852 O O . ASP A 1 110 ? -10.428 8.939 24.012 1.00 92.50 110 ASP A O 1
ATOM 856 N N . GLY A 1 111 ? -10.547 7.300 22.488 1.00 90.75 111 GLY A N 1
ATOM 857 C CA . GLY A 1 111 ? -11.294 8.129 21.551 1.00 90.75 111 GLY A CA 1
ATOM 858 C C . GLY A 1 111 ? -11.267 7.642 20.116 1.00 90.75 111 GLY A C 1
ATOM 859 O O . GLY A 1 111 ? -10.882 6.513 19.814 1.00 90.75 111 GLY A O 1
ATOM 860 N N . TYR A 1 112 ? -11.705 8.529 19.228 1.00 91.69 112 TYR A N 1
ATOM 861 C CA . TYR A 1 112 ? -11.669 8.322 17.789 1.00 91.69 112 TYR A CA 1
ATOM 862 C C . TYR A 1 112 ? -10.464 9.029 17.188 1.00 91.69 112 TYR A C 1
ATOM 864 O O . TYR A 1 112 ? -10.148 10.164 17.545 1.00 91.69 112 TYR A O 1
ATOM 872 N N . TYR A 1 113 ? -9.811 8.357 16.252 1.00 95.62 113 TYR A N 1
ATOM 873 C CA . TYR A 1 113 ? -8.595 8.821 15.610 1.00 95.62 113 TYR A CA 1
ATOM 874 C C . TYR A 1 113 ? -8.754 8.722 14.104 1.00 95.62 113 TYR A C 1
ATOM 876 O O . TYR A 1 113 ? -9.045 7.646 13.582 1.00 95.62 113 TYR A O 1
ATOM 884 N N . LYS A 1 114 ? -8.557 9.842 13.409 1.00 95.81 114 LYS A N 1
ATOM 885 C CA . LYS A 1 114 ? -8.408 9.850 11.957 1.00 95.81 114 LYS A CA 1
ATOM 886 C C . LYS A 1 114 ? -6.980 9.443 11.629 1.00 95.81 114 LYS A C 1
ATOM 888 O O . LYS A 1 114 ? -6.033 10.042 12.137 1.00 95.81 114 LYS A O 1
ATOM 893 N N . ILE A 1 115 ? -6.848 8.449 10.767 1.00 98.38 115 ILE A N 1
ATOM 894 C CA . ILE A 1 115 ? -5.571 7.994 10.239 1.00 98.38 115 ILE A CA 1
ATOM 895 C C . ILE A 1 115 ? -5.580 8.199 8.733 1.00 98.38 115 ILE A C 1
ATOM 897 O O . ILE A 1 115 ? -6.564 7.873 8.069 1.00 98.38 115 ILE A O 1
ATOM 901 N N . GLU A 1 116 ? -4.488 8.750 8.219 1.00 98.38 116 GLU A N 1
ATOM 902 C CA . GLU A 1 116 ? -4.255 8.986 6.798 1.00 98.38 116 GLU A CA 1
ATOM 903 C C . GLU A 1 116 ? -2.884 8.424 6.416 1.00 98.38 116 GLU A C 1
ATOM 905 O O . GLU A 1 116 ? -1.915 8.612 7.153 1.00 98.38 116 GLU A O 1
ATOM 910 N N . CYS A 1 117 ? -2.790 7.731 5.283 1.00 98.81 117 CYS A N 1
ATOM 911 C CA . CYS A 1 117 ? -1.551 7.151 4.767 1.00 98.81 117 CYS A CA 1
ATOM 912 C C . CYS A 1 117 ? -1.424 7.419 3.268 1.00 98.81 117 CYS A C 1
ATOM 914 O O . CYS A 1 117 ? -2.398 7.310 2.527 1.00 98.81 117 CYS A O 1
ATOM 916 N N . TRP A 1 118 ? -0.203 7.713 2.834 1.00 98.88 118 TRP A N 1
ATOM 917 C CA . TRP A 1 118 ? 0.184 7.894 1.441 1.00 98.88 118 TRP A CA 1
ATOM 918 C C . TRP A 1 118 ? 1.307 6.912 1.114 1.00 98.88 118 TRP A C 1
ATOM 920 O O . TRP A 1 118 ? 2.351 6.935 1.772 1.00 98.88 118 TRP A O 1
ATOM 930 N N . GLY A 1 119 ? 1.106 6.044 0.123 1.00 98.88 119 GLY A N 1
ATOM 931 C CA . GLY A 1 119 ? 2.138 5.126 -0.366 1.00 98.88 119 GLY A CA 1
ATOM 932 C C . GLY A 1 119 ? 3.261 5.882 -1.076 1.00 98.88 119 GLY A C 1
ATOM 933 O O . GLY A 1 119 ? 3.071 7.022 -1.503 1.00 98.88 119 GLY A O 1
ATOM 934 N N . ALA A 1 120 ? 4.439 5.281 -1.210 1.00 98.88 120 ALA A N 1
ATOM 935 C CA . ALA A 1 120 ? 5.548 5.924 -1.906 1.00 98.88 120 ALA A CA 1
ATOM 936 C C . ALA A 1 120 ? 5.423 5.800 -3.431 1.00 98.88 120 ALA A C 1
ATOM 938 O O . ALA A 1 120 ? 4.853 4.848 -3.972 1.00 98.88 120 ALA A O 1
ATOM 939 N N . GLN A 1 121 ? 6.005 6.765 -4.131 1.00 98.81 121 GLN A N 1
ATOM 940 C CA . GLN A 1 121 ? 6.210 6.700 -5.568 1.00 98.81 121 GLN A CA 1
ATOM 941 C C . GLN A 1 121 ? 7.325 5.693 -5.922 1.00 98.81 121 GLN A C 1
ATOM 943 O O . GLN A 1 121 ? 8.299 5.540 -5.186 1.00 98.81 121 GLN A O 1
ATOM 948 N N . GLY A 1 122 ? 7.187 5.010 -7.060 1.00 98.56 122 GLY A N 1
ATOM 949 C CA . GLY A 1 122 ? 8.271 4.241 -7.672 1.00 98.56 122 GLY A CA 1
ATOM 950 C C . GLY A 1 122 ? 9.366 5.139 -8.247 1.00 98.56 122 GLY A C 1
ATOM 951 O O . GLY A 1 122 ? 9.162 6.321 -8.508 1.00 98.56 122 GLY A O 1
ATOM 952 N N . GLY A 1 123 ? 10.552 4.597 -8.482 1.00 97.56 123 GLY A N 1
ATOM 953 C CA . GLY A 1 123 ? 11.700 5.398 -8.877 1.00 97.56 123 GLY A CA 1
ATOM 954 C C . GLY A 1 123 ? 11.507 6.129 -10.204 1.00 97.56 123 GLY A C 1
ATOM 955 O O . GLY A 1 123 ? 11.043 5.562 -11.198 1.00 97.56 123 GLY A O 1
ATOM 956 N N . THR A 1 124 ? 11.922 7.390 -10.236 1.00 96.19 124 THR A N 1
ATOM 957 C CA . THR A 1 124 ? 12.009 8.188 -11.463 1.00 96.19 124 THR A CA 1
ATOM 958 C C . THR A 1 124 ? 13.444 8.190 -11.979 1.00 96.19 124 THR A C 1
ATOM 960 O O . THR A 1 124 ? 14.386 8.329 -11.196 1.00 96.19 124 THR A O 1
ATOM 963 N N . TYR A 1 125 ? 13.624 8.043 -13.293 1.00 92.69 125 TYR A N 1
ATOM 964 C CA . TYR A 1 125 ? 14.930 8.163 -13.940 1.00 92.69 125 TYR A CA 1
ATOM 965 C C . TYR A 1 125 ? 14.795 8.837 -15.306 1.00 92.69 125 TYR A C 1
ATOM 967 O O . TYR A 1 125 ? 14.055 8.375 -16.174 1.00 92.69 125 TYR A O 1
ATOM 975 N N . SER A 1 126 ? 15.546 9.923 -15.521 1.00 90.94 126 SER A N 1
ATOM 976 C CA . SER A 1 126 ? 15.442 10.737 -16.739 1.00 90.94 126 SER A CA 1
ATOM 977 C C . SER A 1 126 ? 13.989 11.198 -16.974 1.00 90.94 126 SER A C 1
ATOM 979 O O . SER A 1 126 ? 13.417 11.860 -16.111 1.00 90.94 126 SER A O 1
ATOM 981 N N . LYS A 1 127 ? 13.389 10.864 -18.122 1.00 89.06 127 LYS A N 1
ATOM 982 C CA . LYS A 1 127 ? 11.996 11.180 -18.477 1.00 89.06 127 LYS A CA 1
ATOM 983 C C . LYS A 1 127 ? 10.980 10.155 -17.957 1.00 89.06 127 LYS A C 1
ATOM 985 O O . LYS A 1 127 ? 9.789 10.435 -18.008 1.00 89.06 127 LYS A O 1
ATOM 990 N N . ALA A 1 128 ? 11.439 8.991 -17.494 1.00 93.25 128 ALA A N 1
ATOM 991 C CA . ALA A 1 128 ? 10.585 7.898 -17.050 1.00 93.25 128 ALA A CA 1
ATOM 992 C C . ALA A 1 128 ? 10.138 8.136 -15.605 1.00 93.25 128 ALA A C 1
ATOM 994 O O . ALA A 1 128 ? 10.971 8.168 -14.693 1.00 93.25 128 ALA A O 1
ATOM 995 N N . ILE A 1 129 ? 8.836 8.318 -15.399 1.00 96.56 129 ILE A N 1
ATOM 996 C CA . ILE A 1 129 ? 8.263 8.644 -14.094 1.00 96.56 129 ILE A CA 1
ATOM 997 C C . ILE A 1 129 ? 7.769 7.363 -13.431 1.00 96.56 129 ILE A C 1
ATOM 999 O O . ILE A 1 129 ? 6.991 6.597 -14.003 1.00 96.56 129 ILE A O 1
ATOM 1003 N N . GLY A 1 130 ? 8.219 7.104 -12.206 1.00 97.88 130 GLY A N 1
ATOM 1004 C CA . GLY A 1 130 ? 7.683 5.984 -11.439 1.00 97.88 130 GLY A CA 1
ATOM 1005 C C . GLY A 1 130 ? 6.240 6.242 -11.010 1.00 97.88 130 GLY A C 1
ATOM 1006 O O . GLY A 1 130 ? 5.819 7.391 -10.826 1.00 97.88 130 GLY A O 1
ATOM 1007 N N . GLY A 1 131 ? 5.471 5.167 -10.855 1.00 98.62 131 GLY A N 1
ATOM 1008 C CA . GLY A 1 131 ? 4.070 5.259 -10.467 1.00 98.62 131 GLY A CA 1
ATOM 1009 C C . GLY A 1 131 ? 3.928 5.958 -9.120 1.00 98.62 131 GLY A C 1
ATOM 1010 O O . GLY A 1 131 ? 4.706 5.701 -8.207 1.00 98.62 131 GLY A O 1
ATOM 1011 N N . LYS A 1 132 ? 2.954 6.851 -8.980 1.00 98.75 132 LYS A N 1
ATOM 1012 C CA . LYS A 1 132 ? 2.667 7.545 -7.724 1.00 98.75 132 LYS A CA 1
ATOM 1013 C C . LYS A 1 132 ? 1.972 6.616 -6.739 1.00 98.75 132 LYS A C 1
ATOM 1015 O O . LYS A 1 132 ? 1.261 5.692 -7.142 1.00 98.75 132 LYS A O 1
ATOM 1020 N N . GLY A 1 133 ? 2.168 6.872 -5.451 1.00 98.75 133 GLY A N 1
ATOM 1021 C CA . GLY A 1 133 ? 1.534 6.100 -4.389 1.00 98.75 133 GLY A CA 1
ATOM 1022 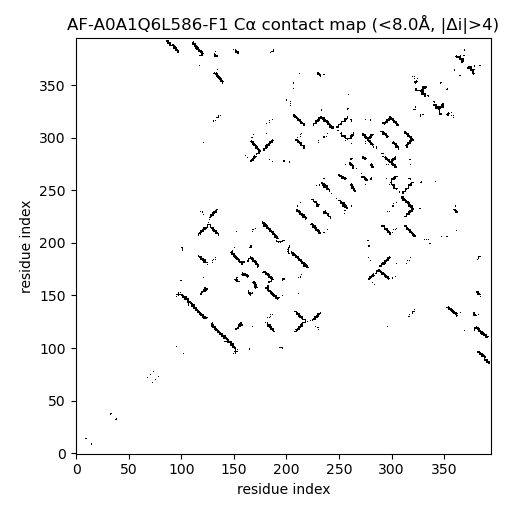C C . GLY A 1 133 ? 0.050 6.421 -4.216 1.00 98.75 133 GLY A C 1
ATOM 1023 O O . GLY A 1 133 ? -0.416 7.509 -4.566 1.00 98.75 133 GLY A O 1
ATOM 1024 N N . ALA A 1 134 ? -0.681 5.450 -3.679 1.00 98.81 134 ALA A N 1
ATOM 1025 C CA . ALA A 1 134 ? -2.089 5.547 -3.314 1.00 98.81 134 ALA A CA 1
ATOM 1026 C C . ALA A 1 134 ? -2.290 6.302 -1.989 1.00 98.81 134 ALA A C 1
ATOM 1028 O O . ALA A 1 134 ? -1.332 6.594 -1.272 1.00 98.81 134 ALA A O 1
ATOM 1029 N N . TYR A 1 135 ? -3.551 6.567 -1.649 1.00 98.81 135 TYR A N 1
ATOM 1030 C CA . TYR A 1 135 ? -3.966 7.185 -0.392 1.00 98.81 135 TYR A CA 1
ATOM 1031 C C . TYR A 1 135 ? -5.059 6.375 0.297 1.00 98.81 135 TYR A C 1
ATOM 1033 O O . TYR A 1 135 ? -5.997 5.899 -0.345 1.00 98.81 135 TYR A O 1
ATOM 1041 N N . THR A 1 136 ? -4.967 6.273 1.621 1.00 98.88 136 THR A N 1
ATOM 1042 C CA . THR A 1 136 ? -6.006 5.694 2.473 1.00 98.88 136 THR A CA 1
ATOM 1043 C C . THR A 1 136 ? -6.290 6.576 3.671 1.00 98.88 136 THR A C 1
ATOM 1045 O O . THR A 1 136 ? -5.372 7.106 4.292 1.00 98.88 136 THR A O 1
ATOM 1048 N N . LYS A 1 137 ? -7.563 6.666 4.042 1.00 98.19 137 LYS A N 1
ATOM 1049 C CA . LYS A 1 137 ? -8.049 7.384 5.217 1.00 98.19 137 LYS A CA 1
ATOM 1050 C C . LYS A 1 137 ? -9.152 6.598 5.900 1.00 98.19 137 LYS A C 1
ATOM 1052 O O . LYS A 1 137 ? -9.961 5.960 5.230 1.00 98.19 137 LYS A O 1
ATOM 1057 N N . GLY A 1 138 ? -9.249 6.739 7.215 1.00 96.00 138 GLY A N 1
ATOM 1058 C CA . GLY A 1 138 ? -10.425 6.341 7.980 1.00 96.00 138 GLY A CA 1
ATOM 1059 C C . GLY A 1 138 ? -10.373 6.845 9.417 1.00 96.00 138 GLY A C 1
ATOM 1060 O O . GLY A 1 138 ? -9.356 7.374 9.862 1.00 96.00 138 GLY A O 1
ATOM 1061 N N . ILE A 1 139 ? -11.468 6.658 10.149 1.00 95.19 139 ILE A N 1
ATOM 1062 C CA . ILE A 1 139 ? -11.570 6.947 11.581 1.00 95.19 139 ILE A CA 1
ATOM 1063 C C . ILE A 1 139 ? -11.711 5.634 12.350 1.00 95.19 139 ILE A C 1
ATOM 1065 O O . ILE A 1 139 ? -12.595 4.837 12.054 1.00 95.19 139 ILE A O 1
ATOM 1069 N N . ILE A 1 140 ? -10.871 5.420 13.357 1.00 95.88 140 ILE A N 1
ATOM 1070 C CA . ILE A 1 140 ? -10.863 4.216 14.194 1.00 95.88 140 ILE A CA 1
ATOM 1071 C C . ILE A 1 140 ? -11.003 4.583 15.671 1.00 95.88 140 ILE A C 1
ATOM 1073 O O . ILE A 1 140 ? -10.504 5.617 16.113 1.00 95.88 140 ILE A O 1
ATOM 1077 N N . LYS A 1 141 ? -11.683 3.733 16.446 1.00 94.38 141 LYS A N 1
ATOM 1078 C CA . LYS A 1 141 ? -11.715 3.837 17.907 1.00 94.38 141 LYS A CA 1
ATOM 1079 C C . LYS A 1 141 ? -10.476 3.170 18.501 1.00 94.38 141 LYS A C 1
ATOM 1081 O O . LYS A 1 141 ? -10.226 1.997 18.225 1.00 94.38 141 LYS A O 1
ATOM 1086 N N . LEU A 1 142 ? -9.740 3.904 19.328 1.00 95.69 142 LEU A N 1
ATOM 1087 C CA . LEU A 1 142 ? -8.547 3.422 20.019 1.00 95.69 142 LEU A CA 1
ATOM 1088 C C . LEU A 1 142 ? -8.670 3.654 21.526 1.00 95.69 142 LEU A C 1
ATOM 1090 O O . LEU A 1 142 ? -9.323 4.603 21.970 1.00 95.69 142 LEU A O 1
ATOM 1094 N N . THR A 1 143 ? -8.028 2.782 22.295 1.00 96.69 143 THR A N 1
ATOM 1095 C CA . THR A 1 143 ? -7.951 2.857 23.757 1.00 96.69 143 THR A CA 1
ATOM 1096 C C . THR A 1 143 ? -6.576 3.356 24.190 1.00 96.69 143 THR A C 1
ATOM 1098 O O . THR A 1 143 ? -5.557 3.050 23.572 1.00 96.69 143 THR A O 1
ATOM 1101 N N . LYS A 1 144 ? -6.536 4.136 25.267 1.00 97.44 144 LYS A N 1
ATOM 1102 C CA . LYS A 1 144 ? -5.320 4.652 25.886 1.00 97.44 144 LYS A CA 1
ATOM 1103 C C . LYS A 1 144 ? -4.310 3.534 26.135 1.00 97.44 144 LYS A C 1
ATOM 1105 O O . LYS A 1 144 ? -4.634 2.503 26.718 1.00 97.44 144 LYS A O 1
ATOM 1110 N N . GLY A 1 145 ? -3.064 3.783 25.750 1.00 98.06 145 GLY A N 1
ATOM 1111 C CA . GLY A 1 145 ? -1.960 2.840 25.901 1.00 98.06 145 GLY A CA 1
ATOM 1112 C C . GLY A 1 145 ? -1.868 1.791 24.792 1.00 98.06 145 GLY A C 1
ATOM 1113 O O . GLY A 1 145 ? -0.852 1.102 24.731 1.00 98.06 145 GLY A O 1
ATOM 1114 N N . GLU A 1 146 ? -2.857 1.686 23.893 1.00 98.06 146 GLU A N 1
ATOM 1115 C CA . GLU A 1 146 ? -2.687 0.904 22.668 1.00 98.06 146 GLU A CA 1
ATOM 1116 C C . GLU A 1 146 ? -1.521 1.461 21.843 1.00 98.06 146 GLU A C 1
ATOM 1118 O O . GLU A 1 146 ? -1.314 2.676 21.766 1.00 98.06 146 GLU A O 1
ATOM 1123 N N . LYS A 1 147 ? -0.771 0.559 21.209 1.00 98.56 147 LYS A N 1
ATOM 1124 C CA . LYS A 1 147 ? 0.336 0.902 20.321 1.00 98.56 147 LYS A CA 1
ATOM 1125 C C . LYS A 1 147 ? -0.046 0.637 18.876 1.00 98.56 147 LYS A C 1
ATOM 1127 O O . LYS A 1 147 ? -0.602 -0.412 18.560 1.00 98.56 147 LYS A O 1
ATOM 1132 N N . LEU A 1 148 ? 0.283 1.589 18.014 1.00 98.88 148 LEU A N 1
ATOM 1133 C CA . LEU A 1 148 ? 0.267 1.430 16.567 1.00 98.88 148 LEU A CA 1
ATOM 1134 C C . LEU A 1 148 ? 1.696 1.570 16.051 1.00 98.88 148 LEU A C 1
ATOM 1136 O O . LEU A 1 148 ? 2.439 2.439 16.511 1.00 98.88 148 LEU A O 1
ATOM 1140 N N . TYR A 1 149 ? 2.054 0.741 15.080 1.00 98.88 149 TYR A N 1
ATOM 1141 C CA . TYR A 1 149 ? 3.353 0.781 14.420 1.00 98.88 149 TYR A CA 1
ATOM 1142 C C . TYR A 1 149 ? 3.175 1.287 12.994 1.00 98.88 149 TYR A C 1
ATOM 1144 O O . TYR A 1 149 ? 2.312 0.802 12.262 1.00 98.88 149 TYR A O 1
ATOM 1152 N N . ILE A 1 150 ? 3.962 2.290 12.625 1.00 98.88 150 ILE A N 1
ATOM 1153 C CA . ILE A 1 150 ? 3.850 3.027 11.374 1.00 98.88 150 ILE A CA 1
ATOM 1154 C C . ILE A 1 150 ? 5.068 2.698 10.523 1.00 98.88 150 ILE A C 1
ATOM 1156 O O . ILE A 1 150 ? 6.205 2.911 10.947 1.00 98.88 150 ILE A O 1
ATOM 1160 N N . TYR A 1 151 ? 4.815 2.203 9.316 1.00 98.88 151 TYR A N 1
ATOM 1161 C CA . TYR A 1 151 ? 5.839 1.863 8.335 1.00 98.88 151 TYR A CA 1
ATOM 1162 C C . TYR A 1 151 ? 5.617 2.758 7.133 1.00 98.88 151 TYR A C 1
ATOM 1164 O O . TYR A 1 151 ? 4.587 2.660 6.472 1.00 98.88 151 TYR A O 1
ATOM 1172 N N . VAL A 1 152 ? 6.555 3.663 6.872 1.00 98.94 152 VAL A N 1
ATOM 1173 C CA . VAL A 1 152 ? 6.428 4.657 5.803 1.00 98.94 152 VAL A CA 1
ATOM 1174 C C . VAL A 1 152 ? 7.278 4.238 4.612 1.00 98.94 152 VAL A C 1
ATOM 1176 O O . VAL A 1 152 ? 8.466 3.978 4.772 1.00 98.94 152 VAL A O 1
ATOM 1179 N N . GLY A 1 153 ? 6.681 4.166 3.423 1.00 98.81 153 GLY A N 1
ATOM 1180 C CA . GLY A 1 153 ? 7.347 3.641 2.231 1.00 98.81 153 GLY A CA 1
ATOM 1181 C C . GLY A 1 153 ? 8.488 4.518 1.718 1.00 98.81 153 GLY A C 1
ATOM 1182 O O . GLY A 1 153 ? 8.396 5.748 1.718 1.00 98.81 153 GLY A O 1
ATOM 1183 N N . GLU A 1 154 ? 9.545 3.881 1.216 1.00 98.75 154 GLU A N 1
ATOM 1184 C CA . GLU A 1 154 ? 10.643 4.565 0.524 1.00 98.75 154 GLU A CA 1
ATOM 1185 C C . GLU A 1 154 ? 10.337 4.746 -0.970 1.00 98.75 154 GLU A C 1
ATOM 1187 O O . GLU A 1 154 ? 9.857 3.827 -1.636 1.00 98.75 154 GLU A O 1
ATOM 1192 N N . CYS A 1 155 ? 10.700 5.912 -1.502 1.00 98.50 155 CYS A N 1
ATOM 1193 C CA . CYS A 1 155 ? 10.883 6.175 -2.924 1.00 98.50 155 CYS A CA 1
ATOM 1194 C C . CYS A 1 155 ? 12.379 6.354 -3.207 1.00 98.50 155 CYS A C 1
ATOM 1196 O O . CYS A 1 155 ? 13.011 7.277 -2.689 1.00 98.50 155 CYS A O 1
ATOM 1198 N N . TYR A 1 156 ? 12.940 5.520 -4.082 1.00 97.69 156 TYR A N 1
ATOM 1199 C CA . TYR A 1 156 ? 14.317 5.663 -4.555 1.00 97.69 156 TYR A CA 1
ATOM 1200 C C . TYR A 1 156 ? 14.339 6.040 -6.037 1.00 97.69 156 TYR A C 1
ATOM 1202 O O . TYR A 1 156 ? 13.891 5.268 -6.881 1.00 97.69 156 TYR A O 1
ATOM 1210 N N . ASN A 1 157 ? 14.875 7.218 -6.368 1.00 95.62 157 ASN A N 1
ATOM 1211 C CA . ASN A 1 157 ? 15.034 7.644 -7.759 1.00 95.62 157 ASN A CA 1
ATOM 1212 C C . ASN A 1 157 ? 16.252 6.965 -8.392 1.00 95.62 157 ASN A C 1
ATOM 1214 O O . ASN A 1 157 ? 17.377 7.135 -7.925 1.00 95.62 157 ASN A O 1
ATOM 1218 N N . GLY A 1 158 ? 16.018 6.227 -9.475 1.00 91.12 158 GLY A N 1
ATOM 1219 C CA . GLY A 1 158 ? 17.007 5.355 -10.102 1.00 91.12 158 GLY A CA 1
ATOM 1220 C C . GLY A 1 158 ? 16.830 3.893 -9.707 1.00 91.12 158 GLY A C 1
ATOM 1221 O O . GLY A 1 158 ? 15.750 3.473 -9.289 1.00 91.12 158 GLY A O 1
ATOM 1222 N N . ALA A 1 159 ? 17.887 3.108 -9.889 1.00 90.69 159 ALA A N 1
ATOM 1223 C CA . ALA A 1 159 ? 17.881 1.685 -9.588 1.00 90.69 159 ALA A CA 1
ATOM 1224 C C . ALA A 1 159 ? 18.895 1.335 -8.491 1.00 90.69 159 ALA A C 1
ATOM 1226 O O . ALA A 1 159 ? 20.028 1.822 -8.486 1.00 90.69 159 ALA A O 1
ATOM 1227 N N . LYS A 1 160 ? 18.484 0.470 -7.572 1.00 90.25 160 LYS A N 1
ATOM 1228 C CA . LYS A 1 160 ? 19.336 -0.264 -6.639 1.00 90.25 160 LYS A CA 1
ATOM 1229 C C . LYS A 1 160 ? 18.851 -1.711 -6.594 1.00 90.25 160 LYS A C 1
ATOM 1231 O O . LYS A 1 160 ? 17.644 -1.957 -6.535 1.00 90.25 160 LYS A O 1
ATOM 1236 N N . GLU A 1 161 ? 19.792 -2.652 -6.570 1.00 87.56 161 GLU A N 1
ATOM 1237 C CA . GLU A 1 161 ? 19.536 -4.104 -6.518 1.00 87.56 161 GLU A CA 1
ATOM 1238 C C . GLU A 1 161 ? 19.132 -4.572 -5.104 1.00 87.56 161 GLU A C 1
ATOM 1240 O O . GLU A 1 161 ? 19.480 -5.653 -4.642 1.00 87.56 161 GLU A O 1
ATOM 1245 N N . THR A 1 162 ? 18.400 -3.728 -4.382 1.00 91.06 162 THR A N 1
ATOM 1246 C CA . THR A 1 162 ? 17.800 -4.011 -3.080 1.00 91.06 162 THR A CA 1
ATOM 1247 C C . THR A 1 162 ? 16.391 -3.444 -3.060 1.00 91.06 162 THR A C 1
ATOM 1249 O O . THR A 1 162 ? 16.081 -2.490 -3.775 1.00 91.06 162 THR A O 1
ATOM 1252 N N . MET A 1 163 ? 15.510 -4.034 -2.259 1.00 93.94 163 MET A N 1
ATOM 1253 C CA . MET A 1 163 ? 14.147 -3.528 -2.128 1.00 93.94 163 MET A CA 1
ATOM 1254 C C . MET A 1 163 ? 14.134 -2.134 -1.494 1.00 93.94 163 MET A C 1
ATOM 1256 O O . MET A 1 163 ? 14.959 -1.807 -0.637 1.00 93.94 163 MET A O 1
ATOM 1260 N N . CYS A 1 164 ? 13.176 -1.313 -1.913 1.00 96.94 164 CYS A N 1
ATOM 1261 C CA . CYS A 1 164 ? 12.818 -0.113 -1.178 1.00 96.94 164 CYS A CA 1
ATOM 1262 C C . CYS A 1 164 ? 12.121 -0.494 0.127 1.00 96.94 164 CYS A C 1
ATOM 1264 O O . CYS A 1 164 ? 11.354 -1.463 0.176 1.00 96.94 164 CYS A O 1
ATOM 1266 N N . TYR A 1 165 ? 12.391 0.277 1.181 1.00 98.56 165 TYR A N 1
ATOM 1267 C CA . TYR A 1 165 ? 11.800 0.036 2.492 1.00 98.56 165 TYR A CA 1
ATOM 1268 C C . TYR A 1 165 ? 10.271 -0.049 2.406 1.00 98.56 165 TYR A C 1
ATOM 1270 O O . TYR A 1 165 ? 9.622 0.724 1.695 1.00 98.56 165 TYR A O 1
ATOM 1278 N N . ASN A 1 166 ? 9.724 -1.000 3.161 1.00 98.56 166 ASN A N 1
ATOM 1279 C CA . ASN A 1 166 ? 8.319 -1.387 3.166 1.00 98.56 166 ASN A CA 1
ATOM 1280 C C . ASN A 1 166 ? 7.792 -1.915 1.818 1.00 98.56 166 ASN A C 1
ATOM 1282 O O . ASN A 1 166 ? 6.681 -1.603 1.381 1.00 98.56 166 ASN A O 1
ATOM 1286 N N . GLY A 1 167 ? 8.612 -2.736 1.159 1.00 97.19 167 GLY A N 1
ATOM 1287 C CA . GLY A 1 167 ? 8.143 -3.664 0.137 1.00 97.19 167 GLY A CA 1
ATOM 1288 C C . GLY A 1 167 ? 8.155 -3.152 -1.294 1.00 97.19 167 GLY A C 1
ATOM 1289 O O . GLY A 1 167 ? 7.501 -3.760 -2.129 1.00 97.19 167 GLY A O 1
ATOM 1290 N N . GLY A 1 168 ? 8.878 -2.083 -1.626 1.00 97.56 168 GLY A N 1
ATOM 1291 C CA . GLY A 1 168 ? 9.079 -1.718 -3.032 1.00 97.56 168 GLY A CA 1
ATOM 1292 C C . GLY A 1 168 ? 10.091 -2.656 -3.700 1.00 97.56 168 GLY A C 1
ATOM 1293 O O . GLY A 1 168 ? 11.199 -2.821 -3.193 1.00 97.56 168 GLY A O 1
ATOM 1294 N N . GLY A 1 169 ? 9.739 -3.297 -4.815 1.00 95.94 169 GLY A N 1
ATOM 1295 C CA . GLY A 1 169 ? 10.617 -4.245 -5.510 1.00 95.94 169 GLY A CA 1
ATOM 1296 C C . GLY A 1 169 ? 11.926 -3.605 -5.991 1.00 95.94 169 GLY A C 1
ATOM 1297 O O . GLY A 1 169 ? 11.969 -2.403 -6.277 1.00 95.94 169 GLY A O 1
ATOM 1298 N N . SER A 1 170 ? 13.003 -4.390 -6.089 1.00 93.50 170 SER A N 1
ATOM 1299 C CA . SER A 1 170 ? 14.287 -3.892 -6.597 1.00 93.50 170 SER A CA 1
ATOM 1300 C C . SER A 1 170 ? 14.214 -3.514 -8.079 1.00 93.50 170 SER A C 1
ATOM 1302 O O . SER A 1 170 ? 13.492 -4.131 -8.865 1.00 93.50 170 SER A O 1
ATOM 1304 N N . GLY A 1 171 ? 14.968 -2.477 -8.441 1.00 90.69 171 GLY A N 1
ATOM 1305 C CA . GLY A 1 171 ? 15.287 -2.149 -9.828 1.00 90.69 171 GLY A CA 1
ATOM 1306 C C . GLY A 1 171 ? 16.633 -2.747 -10.243 1.00 90.69 171 GLY A C 1
ATOM 1307 O O . GLY A 1 171 ? 17.328 -3.363 -9.434 1.00 90.69 171 GLY A O 1
ATOM 1308 N N . GLY A 1 172 ? 17.044 -2.515 -11.487 1.00 88.75 172 GLY A N 1
ATOM 1309 C CA . GLY A 1 172 ? 18.358 -2.920 -11.984 1.00 88.75 172 GLY A CA 1
ATOM 1310 C C . GLY A 1 172 ? 18.848 -2.096 -13.172 1.00 88.75 172 GLY A C 1
ATOM 1311 O O . GLY A 1 172 ? 18.079 -1.401 -13.838 1.00 88.75 172 GLY A O 1
ATOM 1312 N N . TYR A 1 173 ? 20.145 -2.208 -13.451 1.00 86.50 173 TYR A N 1
ATOM 1313 C CA . TYR A 1 173 ? 20.800 -1.610 -14.617 1.00 86.50 173 TYR A CA 1
ATOM 1314 C C . TYR A 1 173 ? 21.155 -2.694 -15.636 1.00 86.50 173 TYR A C 1
ATOM 1316 O O . TYR A 1 173 ? 21.564 -3.787 -15.255 1.00 86.50 173 TYR A O 1
ATOM 1324 N N . SER A 1 174 ? 21.065 -2.400 -16.935 1.00 84.00 174 SER A N 1
ATOM 1325 C CA . SER A 1 174 ? 21.697 -3.258 -17.952 1.00 84.00 174 SER A CA 1
ATOM 1326 C C . SER A 1 174 ? 23.220 -3.207 -17.797 1.00 84.00 174 SER A C 1
ATOM 1328 O O . SER A 1 174 ? 23.751 -2.128 -17.520 1.00 84.00 174 SER A O 1
ATOM 1330 N N . THR A 1 175 ? 23.951 -4.298 -18.049 1.00 79.19 175 THR A N 1
ATOM 1331 C CA . THR A 1 175 ? 25.421 -4.268 -17.870 1.00 79.19 175 THR A CA 1
ATOM 1332 C C . THR A 1 175 ? 26.143 -3.419 -18.922 1.00 79.19 175 THR A C 1
ATOM 1334 O O . THR A 1 175 ? 27.276 -3.012 -18.689 1.00 79.19 175 THR A O 1
ATOM 1337 N N . VAL A 1 176 ? 25.498 -3.097 -20.050 1.00 75.94 176 VAL A N 1
ATOM 1338 C CA . VAL A 1 176 ? 26.007 -2.108 -21.025 1.00 75.94 176 VAL A CA 1
ATOM 1339 C C . VAL A 1 176 ? 25.721 -0.655 -20.622 1.00 75.94 176 VAL A C 1
ATOM 1341 O O . VAL A 1 176 ? 26.135 0.266 -21.320 1.00 75.94 176 VAL A O 1
ATOM 1344 N N . GLY A 1 177 ? 25.020 -0.428 -19.504 1.00 76.75 177 GLY A N 1
ATOM 1345 C CA . GLY A 1 177 ? 24.826 0.894 -18.901 1.00 76.75 177 GLY A CA 1
ATOM 1346 C C . GLY A 1 177 ? 23.876 1.836 -19.648 1.00 76.75 177 GLY A C 1
ATOM 1347 O O . GLY A 1 177 ? 23.902 3.038 -19.392 1.00 76.75 177 GLY A O 1
ATOM 1348 N N . ILE A 1 178 ? 23.051 1.327 -20.570 1.00 80.69 178 ILE A N 1
ATOM 1349 C CA . ILE A 1 178 ? 22.137 2.163 -21.371 1.00 80.69 178 ILE A CA 1
ATOM 1350 C C . ILE A 1 178 ? 20.666 2.029 -20.975 1.00 80.69 178 ILE A C 1
ATOM 1352 O O . ILE A 1 178 ? 19.858 2.847 -21.406 1.00 80.69 178 ILE A O 1
ATOM 1356 N N . GLU A 1 179 ? 20.305 1.005 -20.202 1.00 87.00 179 GLU A N 1
ATOM 1357 C CA . GLU A 1 179 ? 18.946 0.785 -19.716 1.00 87.00 179 GLU A CA 1
ATOM 1358 C C . GLU A 1 179 ? 18.904 0.775 -18.189 1.00 87.00 179 GLU A C 1
ATOM 1360 O O . GLU A 1 179 ? 19.758 0.167 -17.532 1.00 87.00 179 GLU A O 1
ATOM 1365 N N . THR A 1 180 ? 17.865 1.400 -17.646 1.00 89.81 180 THR A N 1
ATOM 1366 C CA . THR A 1 180 ? 17.591 1.482 -16.214 1.00 89.81 180 THR A CA 1
ATOM 1367 C C . THR A 1 180 ? 16.133 1.127 -15.965 1.00 89.81 180 THR A C 1
ATOM 1369 O O . THR A 1 180 ? 15.233 1.820 -16.438 1.00 89.81 180 THR A O 1
ATOM 1372 N N . GLY A 1 181 ? 15.905 0.091 -15.164 1.00 91.88 181 GLY A N 1
ATOM 1373 C CA . GLY A 1 181 ? 14.614 -0.208 -14.566 1.00 91.88 181 GLY A CA 1
ATOM 1374 C C . GLY A 1 181 ? 14.670 0.185 -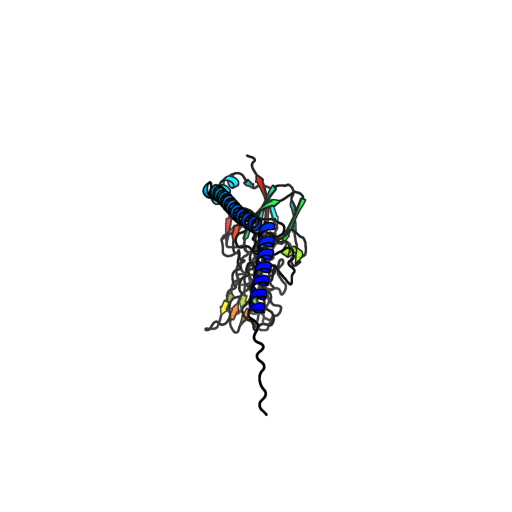13.100 1.00 91.88 181 GLY A C 1
ATOM 1375 O O . GLY A 1 181 ? 15.527 -0.291 -12.362 1.00 91.88 181 GLY A O 1
ATOM 1376 N N . THR A 1 182 ? 13.820 1.108 -12.675 1.00 94.88 182 THR A N 1
ATOM 1377 C CA . THR A 1 182 ? 13.903 1.684 -11.332 1.00 94.88 182 THR A CA 1
ATOM 1378 C C . THR A 1 182 ? 13.187 0.831 -10.291 1.00 94.88 182 THR A C 1
ATOM 1380 O O . THR A 1 182 ? 12.407 -0.068 -10.612 1.00 94.88 182 THR A O 1
ATOM 1383 N N . ASN A 1 183 ? 13.454 1.107 -9.018 1.00 96.50 183 ASN A N 1
ATOM 1384 C CA . ASN A 1 183 ? 12.779 0.445 -7.905 1.00 96.50 183 ASN A CA 1
ATOM 1385 C C . ASN A 1 183 ? 11.279 0.762 -7.872 1.00 96.50 183 ASN A C 1
ATOM 1387 O O . ASN A 1 183 ? 10.854 1.852 -8.253 1.00 96.50 183 ASN A O 1
ATOM 1391 N N . GLY A 1 184 ? 10.479 -0.166 -7.354 1.00 98.06 184 GLY A N 1
ATOM 1392 C CA . GLY A 1 184 ? 9.118 0.144 -6.921 1.00 98.06 184 GLY A CA 1
ATOM 1393 C C . GLY A 1 184 ? 9.121 0.945 -5.619 1.00 98.06 184 GLY A C 1
ATOM 1394 O O . GLY A 1 184 ? 10.062 0.860 -4.832 1.00 98.06 184 GLY A O 1
ATOM 1395 N N . GLY A 1 185 ? 8.066 1.718 -5.386 1.00 98.75 185 GLY A N 1
ATOM 1396 C CA . GLY A 1 185 ? 7.850 2.457 -4.147 1.00 98.75 185 GLY A CA 1
ATOM 1397 C C . GLY A 1 185 ? 7.310 1.548 -3.048 1.00 98.75 185 GLY A C 1
ATOM 1398 O O . GLY A 1 185 ? 6.502 0.654 -3.313 1.00 98.75 185 GLY A O 1
ATOM 1399 N N . GLY A 1 186 ? 7.745 1.770 -1.810 1.00 98.81 186 GLY A N 1
ATOM 1400 C CA . GLY A 1 186 ? 7.205 1.080 -0.638 1.00 98.81 186 GLY A CA 1
ATOM 1401 C C . GLY A 1 186 ? 5.753 1.457 -0.326 1.00 98.81 186 GLY A C 1
ATOM 1402 O O . GLY A 1 186 ? 5.291 2.557 -0.643 1.00 98.81 186 GLY A O 1
ATOM 1403 N N . ALA A 1 187 ? 5.032 0.556 0.337 1.00 98.88 187 ALA A N 1
ATOM 1404 C CA . ALA A 1 187 ? 3.732 0.877 0.918 1.00 98.88 187 ALA A CA 1
ATOM 1405 C C . ALA A 1 187 ? 3.889 1.799 2.135 1.00 98.88 187 ALA A C 1
ATOM 1407 O O . ALA A 1 187 ? 4.958 1.859 2.740 1.00 98.88 187 ALA A O 1
ATOM 1408 N N . THR A 1 188 ? 2.811 2.464 2.542 1.00 98.94 188 THR A N 1
ATOM 1409 C CA . THR A 1 188 ? 2.721 3.056 3.884 1.00 98.94 188 THR A CA 1
ATOM 1410 C C . THR A 1 188 ? 1.579 2.408 4.641 1.00 98.94 188 THR A C 1
ATOM 1412 O O . THR A 1 188 ? 0.460 2.378 4.132 1.00 98.94 188 THR A O 1
ATOM 1415 N N . ASP A 1 189 ? 1.842 1.874 5.830 1.00 98.94 189 ASP A N 1
ATOM 1416 C CA . ASP A 1 189 ? 0.855 1.089 6.564 1.00 98.94 189 ASP A CA 1
ATOM 1417 C C . ASP A 1 189 ? 0.918 1.247 8.088 1.00 98.94 189 ASP A C 1
ATOM 1419 O O . ASP A 1 189 ? 1.888 1.754 8.658 1.00 98.94 189 ASP A O 1
ATOM 1423 N N . ILE A 1 190 ? -0.181 0.828 8.720 1.00 98.94 190 ILE A N 1
ATOM 1424 C CA . ILE A 1 190 ? -0.394 0.833 10.166 1.00 98.94 190 ILE A CA 1
ATOM 1425 C C . ILE A 1 190 ? -0.599 -0.599 10.642 1.00 98.94 190 ILE A C 1
ATOM 1427 O O . ILE A 1 190 ? -1.509 -1.293 10.170 1.00 98.94 190 ILE A O 1
ATOM 1431 N N . ARG A 1 191 ? 0.213 -1.014 11.615 1.00 98.88 191 ARG A N 1
ATOM 1432 C CA . ARG A 1 191 ? 0.263 -2.376 12.160 1.00 98.88 191 ARG A CA 1
ATOM 1433 C C . ARG A 1 191 ? -0.037 -2.400 13.650 1.00 98.88 191 ARG A C 1
ATOM 1435 O O . ARG A 1 191 ? 0.193 -1.417 14.357 1.00 98.88 191 ARG A O 1
ATOM 1442 N N . LEU A 1 192 ? -0.532 -3.542 14.121 1.00 98.81 192 LEU A N 1
ATOM 1443 C CA . LEU A 1 192 ? -0.792 -3.794 15.544 1.00 98.81 192 LEU A CA 1
ATOM 1444 C C . LEU A 1 192 ? 0.373 -4.497 16.242 1.00 98.81 192 LEU A C 1
ATOM 1446 O O . LEU A 1 192 ? 0.486 -4.419 17.462 1.00 98.81 192 LEU A O 1
ATOM 1450 N N . LEU A 1 193 ? 1.228 -5.177 15.480 1.00 98.62 193 LEU A N 1
ATOM 1451 C CA . LEU A 1 193 ? 2.422 -5.852 15.972 1.00 98.62 193 LEU A CA 1
ATOM 1452 C C . LEU A 1 193 ? 3.672 -5.180 15.406 1.00 98.62 193 LEU A C 1
ATOM 1454 O O . LEU A 1 193 ? 3.683 -4.731 14.257 1.00 98.62 193 LEU A O 1
ATOM 1458 N N . ASN A 1 194 ? 4.720 -5.108 16.228 1.00 98.44 194 ASN A N 1
ATOM 1459 C CA . ASN A 1 194 ? 6.018 -4.623 15.781 1.00 98.44 194 ASN A CA 1
ATOM 1460 C C . ASN A 1 194 ? 6.817 -5.735 15.093 1.00 98.44 194 ASN A C 1
ATOM 1462 O O . ASN A 1 194 ? 6.619 -6.911 15.384 1.00 98.44 194 ASN A O 1
ATOM 1466 N N . GLY A 1 195 ? 7.770 -5.355 14.252 1.00 97.81 195 GLY A N 1
ATOM 1467 C CA . GLY A 1 195 ? 8.725 -6.257 13.625 1.00 97.81 195 GLY A CA 1
ATOM 1468 C C . GLY A 1 195 ? 9.543 -5.526 12.569 1.00 97.81 195 GLY A C 1
ATOM 1469 O O . GLY A 1 195 ? 9.364 -4.335 12.336 1.00 97.81 195 GLY A O 1
ATOM 1470 N N . ASN A 1 196 ? 10.419 -6.244 11.872 1.00 97.75 196 ASN A N 1
ATOM 1471 C CA . ASN A 1 196 ? 10.984 -5.695 10.641 1.00 97.75 196 ASN A CA 1
ATOM 1472 C C . ASN A 1 196 ? 9.858 -5.446 9.622 1.00 97.75 196 ASN A C 1
ATOM 1474 O O . ASN A 1 196 ? 8.802 -6.079 9.676 1.00 97.75 196 ASN A O 1
ATOM 1478 N N . TRP A 1 197 ? 10.078 -4.557 8.649 1.00 96.88 197 TRP A N 1
ATOM 1479 C CA . TRP A 1 197 ? 9.044 -4.221 7.657 1.00 96.88 197 TRP A CA 1
ATOM 1480 C C . TRP A 1 197 ? 8.514 -5.452 6.899 1.00 96.88 197 TRP A C 1
ATOM 1482 O O . TRP A 1 197 ? 7.345 -5.467 6.513 1.00 96.88 197 TRP A O 1
ATOM 1492 N N . ASN A 1 198 ? 9.356 -6.476 6.728 1.00 96.06 198 ASN A N 1
ATOM 1493 C CA . ASN A 1 198 ? 9.068 -7.742 6.057 1.00 96.06 198 ASN A CA 1
ATOM 1494 C C . ASN A 1 198 ? 8.756 -8.905 7.013 1.00 96.06 198 ASN A C 1
ATOM 1496 O O . ASN A 1 198 ? 8.626 -10.034 6.552 1.00 96.06 198 ASN A O 1
ATOM 1500 N N . ASP A 1 199 ? 8.667 -8.665 8.321 1.00 98.00 199 ASP A N 1
ATOM 1501 C CA . ASP A 1 199 ? 8.241 -9.695 9.266 1.00 98.00 199 ASP A CA 1
ATOM 1502 C C . ASP A 1 199 ? 6.774 -10.070 9.003 1.00 98.00 199 ASP A C 1
ATOM 1504 O O . ASP A 1 199 ? 5.906 -9.194 8.925 1.00 98.00 199 ASP A O 1
ATOM 1508 N N . PHE A 1 200 ? 6.494 -11.364 8.838 1.00 98.19 200 PHE A N 1
ATOM 1509 C CA . PHE A 1 200 ? 5.169 -11.821 8.423 1.00 98.19 200 PHE A CA 1
ATOM 1510 C C . PHE A 1 200 ? 4.093 -11.572 9.489 1.00 98.19 200 PHE A C 1
ATOM 1512 O O . PHE A 1 200 ? 2.982 -11.173 9.142 1.00 98.19 200 PHE A O 1
ATOM 1519 N N . GLU A 1 201 ? 4.397 -11.750 10.777 1.00 98.38 201 GLU A N 1
ATOM 1520 C CA . GLU A 1 201 ? 3.423 -11.510 11.852 1.00 98.38 201 GLU A CA 1
ATOM 1521 C C . GLU A 1 201 ? 3.086 -10.016 11.965 1.00 98.38 201 GLU A C 1
ATOM 1523 O O . GLU A 1 201 ? 1.915 -9.640 12.074 1.00 98.38 201 GLU A O 1
ATOM 1528 N N . SER A 1 202 ? 4.095 -9.154 11.818 1.00 98.56 202 SER A N 1
ATOM 1529 C CA . SER A 1 202 ? 3.919 -7.712 11.654 1.00 98.56 202 SER A CA 1
ATOM 1530 C C . SER A 1 202 ? 3.039 -7.402 10.432 1.00 98.56 202 SER A C 1
ATOM 1532 O O . SER A 1 202 ? 1.977 -6.791 10.586 1.00 98.56 202 SER A O 1
ATOM 1534 N N . LEU A 1 203 ? 3.392 -7.884 9.232 1.00 98.50 203 LEU A N 1
ATOM 1535 C CA . LEU A 1 203 ? 2.635 -7.673 7.986 1.00 98.50 203 LEU A CA 1
ATOM 1536 C C . LEU A 1 203 ? 1.185 -8.169 8.064 1.00 98.50 203 LEU A C 1
ATOM 1538 O O . LEU A 1 203 ? 0.279 -7.519 7.535 1.00 98.50 203 LEU A O 1
ATOM 1542 N N . LYS A 1 204 ? 0.942 -9.314 8.704 1.00 98.12 204 LYS A N 1
ATOM 1543 C CA . LYS A 1 204 ? -0.398 -9.879 8.899 1.00 98.12 204 LYS A CA 1
ATOM 1544 C C . LYS A 1 204 ? -1.271 -8.955 9.745 1.00 98.12 204 LYS A C 1
ATOM 1546 O O . LYS A 1 204 ? -2.458 -8.845 9.466 1.00 98.12 204 LYS A O 1
ATOM 1551 N N . SER A 1 205 ? -0.674 -8.222 10.686 1.00 98.81 205 SER A N 1
ATOM 1552 C CA . SER A 1 205 ? -1.364 -7.299 11.597 1.00 98.81 205 SER A CA 1
ATOM 1553 C C . SER A 1 205 ? -1.710 -5.917 11.008 1.00 98.81 205 SER A C 1
ATOM 1555 O O . SER A 1 205 ? -2.116 -5.011 11.746 1.00 98.81 205 SER A O 1
ATOM 1557 N N . ARG A 1 206 ? -1.529 -5.721 9.693 1.00 98.81 206 ARG A N 1
ATOM 1558 C CA . ARG A 1 206 ? -1.835 -4.466 8.987 1.00 98.81 206 ARG A CA 1
ATOM 1559 C C . ARG A 1 206 ? -3.340 -4.188 8.981 1.00 98.81 206 ARG A C 1
ATOM 1561 O O . ARG A 1 206 ? -4.125 -4.938 8.406 1.00 98.81 206 ARG A O 1
ATOM 1568 N N . ILE A 1 207 ? -3.739 -3.053 9.551 1.00 98.88 207 ILE A N 1
ATOM 1569 C CA . ILE A 1 207 ? -5.143 -2.603 9.586 1.00 98.88 207 ILE A CA 1
ATOM 1570 C C . ILE A 1 207 ? -5.463 -1.522 8.542 1.00 98.88 207 ILE A C 1
ATOM 1572 O O . ILE A 1 207 ? -6.633 -1.326 8.209 1.00 98.88 207 ILE A O 1
ATOM 1576 N N . MET A 1 208 ? -4.442 -0.848 8.007 1.00 98.94 208 MET A N 1
ATOM 1577 C CA . MET A 1 208 ? -4.543 0.143 6.930 1.00 98.94 208 MET A CA 1
ATOM 1578 C C . MET A 1 208 ? -3.253 0.133 6.105 1.00 98.94 208 MET A C 1
ATOM 1580 O O . MET A 1 208 ? -2.175 0.086 6.689 1.00 98.94 208 MET A O 1
ATOM 1584 N N . VAL A 1 209 ? -3.360 0.176 4.776 1.00 98.94 209 VAL A N 1
ATOM 1585 C CA . VAL A 1 209 ? -2.246 0.144 3.819 1.00 98.94 209 VAL A CA 1
ATOM 1586 C C . VAL A 1 209 ? -2.558 1.054 2.637 1.00 98.94 209 VAL A C 1
ATOM 1588 O O . VAL A 1 209 ? -3.546 0.828 1.943 1.00 98.94 209 VAL A O 1
ATOM 1591 N N . ALA A 1 210 ? -1.674 2.005 2.353 1.00 98.94 210 ALA A N 1
ATOM 1592 C CA . ALA A 1 210 ? -1.634 2.747 1.101 1.00 98.94 210 ALA A CA 1
ATOM 1593 C C . ALA A 1 210 ? -0.551 2.153 0.185 1.00 98.94 210 ALA A C 1
ATOM 1595 O O . ALA A 1 210 ? 0.637 2.161 0.522 1.00 98.94 210 ALA A O 1
ATOM 1596 N N . GLY A 1 211 ? -0.965 1.613 -0.964 1.00 98.81 211 GLY A N 1
ATOM 1597 C CA . GLY A 1 211 ? -0.077 0.955 -1.926 1.00 98.81 211 GLY A CA 1
ATOM 1598 C C . GLY A 1 211 ? 0.933 1.907 -2.577 1.00 98.81 211 GLY A C 1
ATOM 1599 O O . GLY A 1 211 ? 0.604 3.037 -2.940 1.00 98.81 211 GLY A O 1
ATOM 1600 N N . GLY A 1 212 ? 2.167 1.441 -2.748 1.00 98.88 212 GLY A N 1
ATOM 1601 C CA . GLY A 1 212 ? 3.216 2.116 -3.502 1.00 98.88 212 GLY A CA 1
ATOM 1602 C C . GLY A 1 212 ? 3.090 1.887 -5.011 1.00 98.88 212 GLY A C 1
ATOM 1603 O O . GLY A 1 212 ? 2.486 0.910 -5.470 1.00 98.88 212 GLY A O 1
ATOM 1604 N N . GLY A 1 213 ? 3.651 2.800 -5.800 1.00 98.75 213 GLY A N 1
ATOM 1605 C CA . GLY A 1 213 ? 3.682 2.670 -7.258 1.00 98.75 213 GLY A CA 1
ATOM 1606 C C . GLY A 1 213 ? 4.865 1.847 -7.771 1.00 98.75 213 GLY A C 1
ATOM 1607 O O . GLY A 1 213 ? 5.889 1.712 -7.108 1.00 98.75 213 GLY A O 1
ATOM 1608 N N . GLY A 1 214 ? 4.729 1.280 -8.964 1.00 98.06 214 GLY A N 1
ATOM 1609 C CA . GLY A 1 214 ? 5.779 0.530 -9.643 1.00 98.06 214 GLY A CA 1
ATOM 1610 C C . GLY A 1 214 ? 6.903 1.418 -10.175 1.00 98.06 214 GLY A C 1
ATOM 1611 O O . GLY A 1 214 ? 6.717 2.607 -10.449 1.00 98.06 214 GLY A O 1
ATOM 1612 N N . GLY A 1 215 ? 8.082 0.828 -10.332 1.00 97.19 215 GLY A N 1
ATOM 1613 C CA . GLY A 1 215 ? 9.235 1.463 -10.953 1.00 97.19 215 GLY A CA 1
ATOM 1614 C C . GLY A 1 215 ? 9.025 1.684 -12.448 1.00 97.19 215 GLY A C 1
ATOM 1615 O O . GLY A 1 215 ? 8.330 0.922 -13.119 1.00 97.19 215 GLY A O 1
ATOM 1616 N N . SER A 1 216 ? 9.647 2.729 -12.973 1.00 95.62 216 SER A N 1
ATOM 1617 C CA . SER A 1 216 ? 9.693 3.072 -14.391 1.00 95.62 216 SER A CA 1
ATOM 1618 C C . SER A 1 216 ? 10.846 2.369 -15.113 1.00 95.62 216 SER A C 1
ATOM 1620 O O . SER A 1 216 ? 11.717 1.760 -14.487 1.00 95.62 216 SER A O 1
ATOM 1622 N N . TYR A 1 217 ? 10.856 2.436 -16.442 1.00 92.88 217 TYR A N 1
ATOM 1623 C CA . TYR A 1 217 ? 11.960 1.973 -17.284 1.00 92.88 217 TYR A CA 1
ATOM 1624 C C . TYR A 1 217 ? 12.413 3.097 -18.215 1.00 92.88 217 TYR A C 1
ATOM 1626 O O . TYR A 1 217 ? 11.579 3.823 -18.757 1.00 92.88 217 TYR A O 1
ATOM 1634 N N . SER A 1 218 ? 13.724 3.219 -18.424 1.00 90.56 218 SER A N 1
ATOM 1635 C CA . SER A 1 218 ? 14.326 4.186 -19.339 1.00 90.56 218 SER A CA 1
ATOM 1636 C C . SER A 1 218 ? 15.513 3.596 -20.096 1.00 90.56 218 SER A C 1
ATOM 1638 O O . SER A 1 218 ? 16.380 2.963 -19.496 1.00 90.56 218 SER A O 1
ATOM 1640 N N . ARG A 1 219 ? 15.601 3.900 -21.395 1.00 86.38 219 ARG A N 1
ATOM 1641 C CA . ARG A 1 219 ? 16.764 3.651 -22.252 1.00 86.38 219 ARG A CA 1
ATOM 1642 C C . ARG A 1 219 ? 17.391 4.980 -22.681 1.00 86.38 219 ARG A C 1
ATOM 1644 O O . ARG A 1 219 ? 16.811 5.756 -23.444 1.00 86.38 219 ARG A O 1
ATOM 1651 N N . THR A 1 220 ? 18.601 5.255 -22.201 1.00 70.94 220 THR A N 1
ATOM 1652 C CA . THR A 1 220 ? 19.269 6.564 -22.339 1.00 70.94 220 THR A CA 1
ATOM 1653 C C . THR A 1 220 ? 19.673 6.906 -23.773 1.00 70.94 220 THR A C 1
ATOM 1655 O O . THR A 1 220 ? 19.757 8.083 -24.113 1.00 70.94 220 THR A O 1
ATOM 1658 N N . SER A 1 221 ? 19.880 5.906 -24.634 1.00 65.44 221 SER A N 1
ATOM 1659 C CA . SER A 1 221 ? 20.354 6.102 -26.011 1.00 65.44 221 SER A CA 1
ATOM 1660 C C . SER A 1 221 ? 19.280 6.563 -27.006 1.00 65.44 221 SER A C 1
ATOM 1662 O O . SER A 1 221 ? 19.641 7.087 -28.055 1.00 65.44 221 SER A O 1
ATOM 1664 N N . HIS A 1 222 ? 17.988 6.410 -26.693 1.00 61.88 222 HIS A N 1
ATOM 1665 C CA . HIS A 1 222 ? 16.909 6.565 -27.684 1.00 61.88 222 HIS A CA 1
ATOM 1666 C C . HIS A 1 222 ? 15.674 7.345 -27.183 1.00 61.88 222 HIS A C 1
ATOM 1668 O O . HIS A 1 222 ? 14.709 7.509 -27.917 1.00 61.88 222 HIS A O 1
ATOM 1674 N N . SER A 1 223 ? 15.711 7.926 -25.971 1.00 69.81 223 SER A N 1
ATOM 1675 C CA . SER A 1 223 ? 14.535 8.553 -25.322 1.00 69.81 223 SER A CA 1
ATOM 1676 C C . SER A 1 223 ? 13.351 7.599 -25.121 1.00 69.81 223 SER A C 1
ATOM 1678 O O . SER A 1 223 ? 12.222 8.061 -24.968 1.00 69.81 223 SER A O 1
ATOM 1680 N N . ASP A 1 224 ? 13.608 6.295 -25.065 1.00 85.12 224 ASP A N 1
ATOM 1681 C CA . ASP A 1 224 ? 12.576 5.294 -24.837 1.00 85.12 224 ASP A CA 1
ATOM 1682 C C . ASP A 1 224 ? 12.324 5.130 -23.348 1.00 85.12 224 ASP A C 1
ATOM 1684 O O . ASP A 1 224 ? 13.258 5.023 -22.543 1.00 85.12 224 ASP A O 1
ATOM 1688 N N . TYR A 1 225 ? 11.055 5.133 -22.970 1.00 89.62 225 TYR A N 1
ATOM 1689 C CA . TYR A 1 225 ? 10.669 4.968 -21.584 1.00 89.62 225 TYR A CA 1
ATOM 1690 C C . TYR A 1 225 ? 9.264 4.402 -21.451 1.00 89.62 225 TYR A C 1
ATOM 1692 O O . TYR A 1 225 ? 8.431 4.498 -22.353 1.00 89.62 225 TYR A O 1
ATOM 1700 N N . SER A 1 226 ? 9.006 3.846 -20.276 1.00 92.25 226 SER A N 1
ATOM 1701 C CA . SER A 1 226 ? 7.668 3.490 -19.830 1.00 92.25 226 SER A CA 1
ATOM 1702 C C . SER A 1 226 ? 7.519 3.856 -18.361 1.00 92.25 226 SER A C 1
ATOM 1704 O O . SER A 1 226 ? 8.330 3.441 -17.526 1.00 92.25 226 SER A O 1
ATOM 1706 N N . ASP A 1 227 ? 6.475 4.616 -18.051 1.00 96.00 227 ASP A N 1
ATOM 1707 C CA . ASP A 1 227 ? 6.165 5.028 -16.685 1.00 96.00 227 ASP A CA 1
ATOM 1708 C C . ASP A 1 227 ? 5.697 3.840 -15.844 1.00 96.00 227 ASP A C 1
ATOM 1710 O O . ASP A 1 227 ? 5.119 2.877 -16.359 1.00 96.00 227 ASP A O 1
ATOM 1714 N N . GLY A 1 228 ? 5.937 3.899 -14.539 1.00 96.81 228 GLY A N 1
ATOM 1715 C CA . GLY A 1 228 ? 5.495 2.862 -13.610 1.00 96.81 228 GLY A CA 1
ATOM 1716 C C . GLY A 1 228 ? 3.977 2.847 -13.403 1.00 96.81 228 GLY A C 1
ATOM 1717 O O . GLY A 1 228 ? 3.306 3.882 -13.467 1.00 96.81 228 GLY A O 1
ATOM 1718 N N . GLY A 1 229 ? 3.430 1.666 -13.116 1.00 98.06 229 GLY A N 1
ATOM 1719 C CA . GLY A 1 229 ? 2.036 1.507 -12.711 1.00 98.06 229 GLY A CA 1
ATOM 1720 C C . GLY A 1 229 ? 1.772 2.195 -11.372 1.00 98.06 229 GLY A C 1
ATOM 1721 O O . GLY A 1 229 ? 2.548 2.075 -10.430 1.00 98.06 229 GLY A O 1
ATOM 1722 N N . GLN A 1 230 ? 0.687 2.955 -11.272 1.00 98.62 230 GLN A N 1
ATOM 1723 C CA . GLN A 1 230 ? 0.333 3.690 -10.054 1.00 98.62 230 GLN A CA 1
ATOM 1724 C C . GLN A 1 230 ? -0.070 2.737 -8.916 1.00 98.62 230 GLN A C 1
ATOM 1726 O O . GLN A 1 230 ? -0.669 1.687 -9.164 1.00 98.62 230 GLN A O 1
ATOM 1731 N N . GLY A 1 231 ? 0.184 3.136 -7.667 1.00 98.56 231 GLY A N 1
ATOM 1732 C CA . GLY A 1 231 ? -0.364 2.466 -6.488 1.00 98.56 231 GLY A CA 1
ATOM 1733 C C . GLY A 1 231 ? -1.890 2.389 -6.571 1.00 98.56 231 GLY A C 1
ATOM 1734 O O . GLY A 1 231 ? -2.556 3.320 -7.030 1.00 98.56 231 GLY A O 1
ATOM 1735 N N . GLY A 1 232 ? -2.455 1.259 -6.174 1.00 97.06 232 GLY A N 1
ATOM 1736 C CA . GLY A 1 232 ? -3.865 0.944 -6.350 1.00 97.06 232 GLY A CA 1
ATOM 1737 C C . GLY A 1 232 ? -4.749 1.350 -5.189 1.00 97.06 232 GLY A C 1
ATOM 1738 O O . GLY A 1 232 ? -4.290 1.433 -4.054 1.00 97.06 232 GLY A O 1
ATOM 1739 N N . ALA A 1 233 ? -6.045 1.497 -5.468 1.00 96.06 233 ALA A N 1
ATOM 1740 C CA . ALA A 1 233 ? -7.075 1.300 -4.450 1.00 96.06 233 ALA A CA 1
ATOM 1741 C C . ALA A 1 233 ? -7.182 -0.214 -4.162 1.00 96.06 233 ALA A C 1
ATOM 1743 O O . ALA A 1 233 ? -6.185 -0.844 -3.818 1.00 96.06 233 ALA A O 1
ATOM 1744 N N . LEU A 1 234 ? -8.335 -0.848 -4.389 1.00 98.12 234 LEU A N 1
ATOM 1745 C CA . LEU A 1 234 ? -8.467 -2.306 -4.246 1.00 98.12 234 LEU A CA 1
ATOM 1746 C C . LEU A 1 234 ? -7.538 -3.098 -5.185 1.00 98.12 234 LEU A C 1
ATOM 1748 O O . LEU A 1 234 ? -7.130 -4.215 -4.858 1.00 98.12 234 LEU A O 1
ATOM 1752 N N . ILE A 1 235 ? -7.212 -2.519 -6.343 1.00 98.56 235 ILE A N 1
ATOM 1753 C CA . ILE A 1 235 ? -6.376 -3.124 -7.379 1.00 98.56 235 ILE A CA 1
ATOM 1754 C C . ILE A 1 235 ? -5.282 -2.123 -7.774 1.00 98.56 235 ILE A C 1
ATOM 1756 O O . ILE A 1 235 ? -5.577 -0.957 -8.053 1.00 98.56 235 ILE A O 1
ATOM 1760 N N . GLY A 1 236 ? -4.028 -2.578 -7.756 1.00 98.00 236 GLY A N 1
ATOM 1761 C CA . GLY A 1 236 ? -2.857 -1.882 -8.287 1.00 98.00 236 GLY A CA 1
ATOM 1762 C C . GLY A 1 236 ? -2.988 -1.620 -9.781 1.00 98.00 236 GLY A C 1
ATOM 1763 O O . GLY A 1 236 ? -3.639 -2.384 -10.487 1.00 98.00 236 GLY A O 1
ATOM 1764 N N . MET A 1 237 ? -2.377 -0.556 -10.297 1.00 98.06 237 MET A N 1
ATOM 1765 C CA . MET A 1 237 ? -2.386 -0.347 -11.745 1.00 98.06 237 MET A CA 1
ATOM 1766 C C . MET A 1 237 ? -1.269 -1.135 -12.412 1.00 98.06 237 MET A C 1
ATOM 1768 O O . MET A 1 237 ? -0.143 -1.177 -11.910 1.00 98.06 237 MET A O 1
ATOM 1772 N N . ASP A 1 238 ? -1.590 -1.707 -13.566 1.00 96.88 238 ASP A N 1
ATOM 1773 C CA . ASP A 1 238 ? -0.634 -2.393 -14.423 1.00 96.88 238 ASP A CA 1
ATOM 1774 C C . ASP A 1 238 ? 0.539 -1.478 -14.806 1.00 96.88 238 ASP A C 1
ATOM 1776 O O . ASP A 1 238 ? 0.425 -0.247 -14.853 1.00 96.88 238 ASP A O 1
ATOM 1780 N N . GLY A 1 239 ? 1.681 -2.101 -15.085 1.00 94.12 239 GLY A N 1
ATOM 1781 C CA . GLY A 1 239 ? 2.813 -1.443 -15.719 1.00 94.12 239 GLY A CA 1
ATOM 1782 C C . GLY A 1 239 ? 2.488 -1.037 -17.159 1.00 94.12 239 GLY A C 1
ATOM 1783 O O . GLY A 1 239 ? 1.506 -1.469 -17.762 1.00 94.12 239 GLY A O 1
ATOM 1784 N N . ASN A 1 240 ? 3.348 -0.212 -17.738 1.00 93.12 240 ASN A N 1
ATOM 1785 C CA . ASN A 1 240 ? 3.259 0.212 -19.130 1.00 93.12 240 ASN A CA 1
ATOM 1786 C C . ASN A 1 240 ? 4.296 -0.527 -19.970 1.00 93.12 240 ASN A C 1
ATOM 1788 O O . ASN A 1 240 ? 5.366 -0.867 -19.475 1.00 93.12 240 ASN A O 1
ATOM 1792 N N . ILE A 1 241 ? 3.993 -0.731 -21.253 1.00 89.19 241 ILE A N 1
ATOM 1793 C CA . ILE A 1 241 ? 4.918 -1.344 -22.210 1.00 89.19 241 ILE A CA 1
ATOM 1794 C C . ILE A 1 241 ? 5.476 -0.281 -23.143 1.00 89.19 241 ILE A C 1
ATOM 1796 O O . ILE A 1 241 ? 4.721 0.413 -23.828 1.00 89.19 241 ILE A O 1
ATOM 1800 N N . TYR A 1 242 ? 6.797 -0.253 -23.242 1.00 86.81 242 TYR A N 1
ATOM 1801 C CA . TYR A 1 242 ? 7.514 0.296 -24.378 1.00 86.81 242 TYR A CA 1
ATOM 1802 C C . TYR A 1 242 ? 7.814 -0.818 -25.404 1.00 86.81 242 TYR A C 1
ATOM 1804 O O . TYR A 1 242 ? 8.144 -1.938 -25.015 1.00 86.81 242 TYR A O 1
ATOM 1812 N N . SER A 1 243 ? 7.667 -0.547 -26.706 1.00 84.44 243 SER A N 1
ATOM 1813 C CA . SER A 1 243 ? 7.827 -1.546 -27.776 1.00 84.44 243 SER A CA 1
ATOM 1814 C C . SER A 1 243 ? 8.381 -0.912 -29.058 1.00 84.44 243 SER A C 1
ATOM 1816 O O . SER A 1 243 ? 7.794 0.035 -29.580 1.00 84.44 243 SER A O 1
ATOM 1818 N N . GLU A 1 244 ? 9.492 -1.457 -29.562 1.00 79.25 244 GLU A N 1
ATOM 1819 C CA . GLU A 1 244 ? 10.162 -1.103 -30.831 1.00 79.25 244 GLU A CA 1
ATOM 1820 C C . GLU A 1 244 ? 9.683 -1.967 -32.009 1.00 79.25 244 GLU A C 1
ATOM 1822 O O . GLU A 1 244 ? 10.055 -1.733 -33.160 1.00 79.25 244 GLU A O 1
ATOM 1827 N N . VAL A 1 245 ? 8.878 -2.998 -31.737 1.00 78.50 245 VAL A N 1
ATOM 1828 C CA . VAL A 1 245 ? 8.438 -3.988 -32.727 1.00 78.50 245 VAL A CA 1
ATOM 1829 C C . VAL A 1 245 ? 6.987 -3.754 -33.146 1.00 78.50 245 VAL A C 1
ATOM 1831 O O . VAL A 1 245 ? 6.141 -3.339 -32.359 1.00 78.50 245 VAL A O 1
ATOM 1834 N N . THR A 1 246 ? 6.671 -4.045 -34.410 1.00 73.31 246 THR A N 1
ATOM 1835 C CA . THR A 1 246 ? 5.318 -3.848 -34.962 1.00 73.31 246 THR A CA 1
ATOM 1836 C C . THR A 1 246 ? 4.292 -4.827 -34.377 1.00 73.31 246 THR A C 1
ATOM 1838 O O . THR A 1 246 ? 3.128 -4.472 -34.206 1.00 73.31 246 THR A O 1
ATOM 1841 N N . GLU A 1 247 ? 4.716 -6.047 -34.038 1.00 75.50 247 GLU A N 1
ATOM 1842 C CA . GLU A 1 247 ? 3.875 -7.061 -33.395 1.00 75.50 247 GLU A CA 1
ATOM 1843 C C . GLU A 1 247 ? 4.228 -7.188 -31.913 1.00 75.50 247 GLU A C 1
ATOM 1845 O O . GLU A 1 247 ? 5.250 -7.786 -31.567 1.00 75.50 247 GLU A O 1
ATOM 1850 N N . LYS A 1 248 ? 3.361 -6.655 -31.044 1.00 73.50 248 LYS A N 1
ATOM 1851 C CA . LYS A 1 248 ? 3.537 -6.723 -29.590 1.00 73.50 248 LYS A CA 1
ATOM 1852 C C . LYS A 1 248 ? 3.304 -8.134 -29.065 1.00 73.50 248 LYS A C 1
ATOM 1854 O O . LYS A 1 248 ? 2.259 -8.729 -29.333 1.00 73.50 248 LYS A O 1
ATOM 1859 N N . LYS A 1 249 ? 4.254 -8.660 -28.299 1.00 78.00 249 LYS A N 1
ATOM 1860 C CA . LYS A 1 249 ? 4.222 -10.020 -27.733 1.00 78.00 249 LYS A CA 1
ATOM 1861 C C . LYS A 1 249 ? 4.238 -10.007 -26.207 1.00 78.00 249 LYS A C 1
ATOM 1863 O O . LYS A 1 249 ? 3.717 -10.937 -25.593 1.00 78.00 249 LYS A O 1
ATOM 1868 N N . LEU A 1 250 ? 4.793 -8.959 -25.603 1.00 80.06 250 LEU A N 1
ATOM 1869 C CA . LEU A 1 250 ? 4.826 -8.761 -24.157 1.00 80.06 250 LEU A CA 1
ATOM 1870 C C . LEU A 1 250 ? 3.452 -8.325 -23.612 1.00 80.06 250 LEU A C 1
ATOM 1872 O O . LEU A 1 250 ? 2.753 -7.526 -24.237 1.00 80.06 250 LEU A O 1
ATOM 1876 N N . LYS A 1 251 ? 3.077 -8.800 -22.417 1.00 84.50 251 LYS A N 1
ATOM 1877 C CA . LYS A 1 251 ? 1.966 -8.230 -21.630 1.00 84.50 251 LYS A CA 1
ATOM 1878 C C . LYS A 1 251 ? 2.524 -7.397 -20.476 1.00 84.50 251 LYS A C 1
ATOM 1880 O O . LYS A 1 251 ? 3.624 -7.701 -20.007 1.00 84.50 251 LYS A O 1
ATOM 1885 N N . PRO A 1 252 ? 1.799 -6.357 -20.027 1.00 88.06 252 PRO A N 1
ATOM 1886 C CA . PRO A 1 252 ? 2.274 -5.536 -18.928 1.00 88.06 252 PRO A CA 1
ATOM 1887 C C . PRO A 1 252 ? 2.352 -6.366 -17.648 1.00 88.06 252 PRO A C 1
ATOM 1889 O O . PRO A 1 252 ? 1.602 -7.332 -17.468 1.00 88.06 252 PRO A O 1
ATOM 1892 N N . ALA A 1 253 ? 3.248 -5.971 -16.746 1.00 92.00 253 ALA A N 1
ATOM 1893 C CA . ALA A 1 253 ? 3.170 -6.417 -15.364 1.00 92.00 253 ALA A CA 1
ATOM 1894 C C . ALA A 1 253 ? 1.789 -6.041 -14.809 1.00 92.00 253 ALA A C 1
ATOM 1896 O O . ALA A 1 253 ? 1.373 -4.890 -14.923 1.00 92.00 253 ALA A O 1
ATOM 1897 N N . THR A 1 254 ? 1.073 -7.004 -14.244 1.00 95.00 254 THR A N 1
ATOM 1898 C CA . THR A 1 254 ? -0.265 -6.766 -13.692 1.00 95.00 254 THR A CA 1
ATOM 1899 C C . THR A 1 254 ? -0.165 -6.171 -12.300 1.00 95.00 254 THR A C 1
ATOM 1901 O O . THR A 1 254 ? 0.733 -6.540 -11.545 1.00 95.00 254 THR A O 1
ATOM 1904 N N . GLY A 1 255 ? -1.068 -5.260 -11.954 1.00 97.06 255 GLY A N 1
ATOM 1905 C CA . GLY A 1 255 ? -1.164 -4.722 -10.604 1.00 97.06 255 GLY A CA 1
ATOM 1906 C C . GLY A 1 255 ? -1.699 -5.739 -9.594 1.00 97.06 255 GLY A C 1
ATOM 1907 O O . GLY A 1 255 ? -2.361 -6.718 -9.940 1.00 97.06 255 GLY A O 1
ATOM 1908 N N . ALA A 1 256 ? -1.397 -5.510 -8.318 1.00 98.00 256 ALA A N 1
ATOM 1909 C CA . ALA A 1 256 ? -1.826 -6.406 -7.248 1.00 98.00 256 ALA A CA 1
ATOM 1910 C C . ALA A 1 256 ? -3.334 -6.332 -6.986 1.00 98.00 256 ALA A C 1
ATOM 1912 O O . ALA A 1 256 ? -3.960 -5.302 -7.212 1.00 98.00 256 ALA A O 1
ATOM 1913 N N . THR A 1 257 ? -3.913 -7.386 -6.420 1.00 98.44 257 THR A N 1
ATOM 1914 C CA . THR A 1 257 ? -5.327 -7.431 -6.013 1.00 98.44 257 THR A CA 1
ATOM 1915 C C . THR A 1 257 ? -5.454 -7.518 -4.490 1.00 98.44 257 THR A C 1
ATOM 1917 O O . THR A 1 257 ? -4.475 -7.363 -3.759 1.00 98.44 257 THR A O 1
ATOM 1920 N N . GLN A 1 258 ? -6.663 -7.775 -3.990 1.00 97.94 258 GLN A N 1
ATOM 1921 C CA . GLN A 1 258 ? -6.895 -8.067 -2.573 1.00 97.94 258 GLN A CA 1
ATOM 1922 C C . GLN A 1 258 ? -6.513 -9.496 -2.168 1.00 97.94 258 GLN A C 1
ATOM 1924 O O . GLN A 1 258 ? -6.532 -9.788 -0.979 1.00 97.94 258 GLN A O 1
ATOM 1929 N N . ILE A 1 259 ? -6.213 -10.385 -3.125 1.00 96.69 259 ILE A N 1
ATOM 1930 C CA . ILE A 1 259 ? -5.978 -11.812 -2.842 1.00 96.69 259 ILE A CA 1
ATOM 1931 C C . ILE A 1 259 ? -4.681 -12.381 -3.418 1.00 96.69 259 ILE A C 1
ATOM 1933 O O . ILE A 1 259 ? -4.336 -13.529 -3.153 1.00 96.69 259 ILE A O 1
ATOM 1937 N N . ALA A 1 260 ? -3.985 -11.606 -4.243 1.00 96.38 260 ALA A N 1
ATOM 1938 C CA . ALA A 1 260 ? -2.765 -12.026 -4.907 1.00 96.38 260 ALA A CA 1
ATOM 1939 C C . ALA A 1 260 ? -1.949 -10.806 -5.321 1.00 96.38 260 ALA A C 1
ATOM 1941 O O . ALA A 1 260 ? -2.513 -9.758 -5.664 1.00 96.38 260 ALA A O 1
ATOM 1942 N N . GLY A 1 261 ? -0.628 -10.961 -5.330 1.00 96.50 261 GLY A N 1
ATOM 1943 C CA . GLY A 1 261 ? 0.247 -9.968 -5.924 1.00 96.50 261 GLY A CA 1
ATOM 1944 C C . GLY A 1 261 ? 0.183 -9.974 -7.438 1.00 96.50 261 GLY A C 1
ATOM 1945 O O . GLY A 1 261 ? -0.282 -10.919 -8.076 1.00 96.50 261 GLY A O 1
ATOM 1946 N N . GLY A 1 262 ? 0.625 -8.860 -7.997 1.00 95.25 262 GLY A N 1
ATOM 1947 C CA . GLY A 1 262 ? 0.675 -8.672 -9.430 1.00 95.25 262 GLY A CA 1
ATOM 1948 C C . GLY A 1 262 ? 1.728 -9.575 -10.059 1.00 95.25 262 GLY A C 1
ATOM 1949 O O . GLY A 1 262 ? 2.801 -9.747 -9.491 1.00 95.25 262 GLY A O 1
ATOM 1950 N N . SER A 1 263 ? 1.452 -10.130 -11.230 1.00 90.44 263 SER A N 1
ATOM 1951 C CA . SER A 1 263 ? 2.360 -11.015 -11.968 1.00 90.44 263 SER A CA 1
ATOM 1952 C C . SER A 1 263 ? 2.705 -10.441 -13.337 1.00 90.44 263 SER A C 1
ATOM 1954 O O . SER A 1 263 ? 1.935 -9.684 -13.928 1.00 90.44 263 SER A O 1
ATOM 1956 N N . ASN A 1 264 ? 3.839 -10.853 -13.893 1.00 77.44 264 ASN A N 1
ATOM 1957 C CA . ASN A 1 264 ? 4.053 -10.772 -15.336 1.00 77.44 264 ASN A CA 1
ATOM 1958 C C . ASN A 1 264 ? 3.543 -12.067 -15.994 1.00 77.44 264 ASN A C 1
ATOM 1960 O O . ASN A 1 264 ? 3.447 -13.103 -15.339 1.00 77.44 264 ASN A O 1
ATOM 1964 N N . SER A 1 265 ? 3.195 -12.023 -17.279 1.00 62.75 265 SER A N 1
ATOM 1965 C CA . SER A 1 265 ? 2.632 -13.185 -17.978 1.00 62.75 265 SER A CA 1
ATOM 1966 C C . SER A 1 265 ? 3.667 -14.068 -18.682 1.00 62.75 265 SER A C 1
ATOM 1968 O O . SER A 1 265 ? 3.270 -14.901 -19.498 1.00 62.75 265 SER A O 1
ATOM 1970 N N . ASP A 1 266 ? 4.968 -13.845 -18.481 1.00 66.38 266 ASP A N 1
ATOM 1971 C CA . ASP A 1 266 ? 5.999 -14.617 -19.174 1.00 66.38 266 ASP A CA 1
ATOM 1972 C C . ASP A 1 266 ? 6.360 -15.863 -18.360 1.00 66.38 266 ASP A C 1
ATOM 1974 O O . ASP A 1 266 ? 7.284 -15.875 -17.547 1.00 66.38 266 ASP A O 1
ATOM 1978 N N . SER A 1 267 ? 5.612 -16.940 -18.610 1.00 57.34 267 SER A N 1
ATOM 1979 C CA . SER A 1 267 ? 5.787 -18.242 -17.960 1.00 57.34 267 SER A CA 1
ATOM 1980 C C . SER A 1 267 ? 7.112 -18.938 -18.297 1.00 57.34 267 SER A C 1
ATOM 1982 O O . SER A 1 267 ? 7.352 -20.041 -17.812 1.00 57.34 267 SER A O 1
ATOM 1984 N N . SER A 1 268 ? 7.947 -18.355 -19.167 1.00 58.66 268 SER A N 1
ATOM 1985 C CA . SER A 1 268 ? 9.263 -18.897 -19.521 1.00 58.66 268 SER A CA 1
ATOM 1986 C C . SER A 1 268 ? 10.390 -18.408 -18.604 1.00 58.66 268 SER A C 1
ATOM 1988 O O . SER A 1 268 ? 11.516 -18.905 -18.699 1.00 58.66 268 SER A O 1
ATOM 1990 N N . LEU A 1 269 ? 10.113 -17.449 -17.711 1.00 58.94 269 LEU A N 1
ATOM 1991 C CA . LEU A 1 269 ? 11.122 -16.876 -16.826 1.00 58.94 269 LEU A CA 1
ATOM 1992 C C . LEU A 1 269 ? 11.260 -17.700 -15.532 1.00 58.94 269 LEU A C 1
ATOM 1994 O O . LEU A 1 269 ? 10.256 -18.070 -14.927 1.00 58.94 269 LEU A O 1
ATOM 1998 N N . PRO A 1 270 ? 12.500 -17.992 -15.090 1.00 43.34 270 PRO A N 1
ATOM 1999 C CA . PRO A 1 270 ? 12.773 -18.996 -14.058 1.00 43.34 270 PRO A CA 1
ATOM 2000 C C . PRO A 1 270 ? 12.289 -18.641 -12.647 1.00 43.34 270 PRO A C 1
ATOM 2002 O O . PRO A 1 270 ? 12.350 -19.503 -11.786 1.00 43.34 270 PRO A O 1
ATOM 2005 N N . ASN A 1 271 ? 11.775 -17.432 -12.414 1.00 55.22 271 ASN A N 1
ATOM 2006 C CA . ASN A 1 271 ? 11.104 -17.033 -11.181 1.00 55.22 271 ASN A CA 1
ATOM 2007 C C . ASN A 1 271 ? 9.944 -16.108 -11.561 1.00 55.22 271 ASN A C 1
ATOM 2009 O O . ASN A 1 271 ? 10.146 -15.118 -12.269 1.00 55.22 271 ASN A O 1
ATOM 2013 N N . ASN A 1 272 ? 8.730 -16.415 -11.102 1.00 59.00 272 ASN A N 1
ATOM 2014 C CA . ASN A 1 272 ? 7.593 -15.515 -11.250 1.00 59.00 272 ASN A CA 1
ATOM 2015 C C . ASN A 1 272 ? 7.930 -14.224 -10.497 1.00 59.00 272 ASN A C 1
ATOM 2017 O O . ASN A 1 272 ? 7.888 -14.218 -9.271 1.00 59.00 272 ASN A O 1
ATOM 2021 N N . TYR A 1 273 ? 8.258 -13.140 -11.213 1.00 81.44 273 TYR A N 1
ATOM 2022 C CA . TYR A 1 273 ? 8.496 -11.796 -10.651 1.00 81.44 273 TYR A CA 1
ATOM 2023 C C . TYR A 1 273 ? 7.189 -11.156 -10.158 1.00 81.44 273 TYR A C 1
ATOM 2025 O O . TYR A 1 273 ? 6.791 -10.063 -10.565 1.00 81.44 273 TYR A O 1
ATOM 2033 N N . THR A 1 274 ? 6.478 -11.932 -9.351 1.00 90.94 274 THR A N 1
ATOM 2034 C CA . THR A 1 274 ? 5.162 -11.674 -8.808 1.00 90.94 274 THR A CA 1
ATOM 2035 C C . THR A 1 274 ? 5.342 -10.988 -7.473 1.00 90.94 274 THR A C 1
ATOM 2037 O O . THR A 1 274 ? 6.214 -11.369 -6.693 1.00 90.94 274 THR A O 1
ATOM 2040 N N . GLY A 1 275 ? 4.552 -9.951 -7.222 1.00 94.56 275 GLY A N 1
ATOM 2041 C CA . GLY A 1 275 ? 4.473 -9.406 -5.879 1.00 94.56 275 GLY A CA 1
ATOM 2042 C C . GLY A 1 275 ? 3.890 -10.435 -4.917 1.00 94.56 275 GLY A C 1
ATOM 2043 O O . GLY A 1 275 ? 3.153 -11.339 -5.302 1.00 94.56 275 GLY A O 1
ATOM 2044 N N . LEU A 1 276 ? 4.223 -10.302 -3.648 1.00 95.75 276 LEU A N 1
ATOM 2045 C CA . LEU A 1 276 ? 3.709 -11.133 -2.575 1.00 95.75 276 LEU A CA 1
ATOM 2046 C C . LEU A 1 276 ? 2.913 -10.259 -1.607 1.00 95.75 276 LEU A C 1
ATOM 2048 O O . LEU A 1 276 ? 2.719 -9.054 -1.803 1.00 95.75 276 LEU A O 1
ATOM 2052 N N . PHE A 1 277 ? 2.423 -10.879 -0.545 1.00 98.06 277 PHE A N 1
ATOM 2053 C CA . PHE A 1 277 ? 1.808 -10.150 0.548 1.00 98.06 277 PHE A CA 1
ATOM 2054 C C . PHE A 1 277 ? 2.836 -9.212 1.190 1.00 98.06 277 PHE A C 1
ATOM 2056 O O . PHE A 1 277 ? 3.845 -9.657 1.726 1.00 98.06 277 PHE A O 1
ATOM 2063 N N . GLY A 1 278 ? 2.596 -7.902 1.109 1.00 97.50 278 GLY A N 1
ATOM 2064 C CA . GLY A 1 278 ? 3.506 -6.900 1.669 1.00 97.50 278 GLY A CA 1
ATOM 2065 C C . GLY A 1 278 ? 4.718 -6.523 0.820 1.00 97.50 278 GLY A C 1
ATOM 2066 O O . GLY A 1 278 ? 5.425 -5.593 1.199 1.00 97.50 278 GLY A O 1
ATOM 2067 N N . SER A 1 279 ? 4.967 -7.171 -0.320 1.00 96.56 279 SER A N 1
ATOM 2068 C CA . SER A 1 279 ? 6.159 -6.902 -1.134 1.00 96.56 279 SER A CA 1
ATOM 2069 C C . SER A 1 279 ? 5.876 -6.917 -2.632 1.00 96.56 279 SER A C 1
ATOM 2071 O O . SER A 1 279 ? 5.167 -7.770 -3.153 1.00 96.56 279 SER A O 1
ATOM 2073 N N . GLY A 1 280 ? 6.422 -5.939 -3.345 1.00 96.50 280 GLY A N 1
ATOM 2074 C CA . GLY A 1 280 ? 6.407 -5.861 -4.796 1.00 96.50 280 GLY A CA 1
ATOM 2075 C C . GLY A 1 280 ? 7.347 -6.885 -5.414 1.00 96.50 280 GLY A C 1
ATOM 2076 O O . GLY A 1 280 ? 8.383 -7.231 -4.845 1.00 96.50 280 GLY A O 1
ATOM 2077 N N . GLY A 1 281 ? 6.985 -7.354 -6.602 1.00 93.69 281 GLY A N 1
ATOM 2078 C CA . GLY A 1 281 ? 7.796 -8.256 -7.395 1.00 93.69 281 GLY A CA 1
ATOM 2079 C C . GLY A 1 281 ? 9.120 -7.596 -7.749 1.00 93.69 281 GLY A C 1
ATOM 2080 O O . GLY A 1 281 ? 9.191 -6.401 -8.042 1.00 93.69 281 GLY A O 1
ATOM 2081 N N . TYR A 1 282 ? 10.178 -8.388 -7.742 1.00 87.94 282 TYR A N 1
ATOM 2082 C CA . TYR A 1 282 ? 11.528 -7.933 -8.029 1.00 87.94 282 TYR A CA 1
ATOM 2083 C C . TYR A 1 282 ? 12.277 -8.996 -8.823 1.00 87.94 282 TYR A C 1
ATOM 2085 O O . TYR A 1 282 ? 11.865 -10.153 -8.844 1.00 87.94 282 TYR A O 1
ATOM 2093 N N . ALA A 1 283 ? 13.364 -8.607 -9.485 1.00 70.88 283 ALA A N 1
ATOM 2094 C CA . ALA A 1 283 ? 14.233 -9.526 -10.211 1.00 70.88 283 ALA A CA 1
ATOM 2095 C C . ALA A 1 283 ? 15.665 -9.441 -9.668 1.00 70.88 283 ALA A C 1
ATOM 2097 O O . ALA A 1 283 ? 16.156 -8.354 -9.384 1.00 70.88 283 ALA A O 1
ATOM 2098 N N . GLU A 1 284 ? 16.340 -10.587 -9.561 1.00 63.19 284 GLU A N 1
ATOM 2099 C CA . GLU A 1 284 ? 17.695 -10.688 -8.992 1.00 63.19 284 GLU A CA 1
ATOM 2100 C C . GLU A 1 284 ? 18.833 -10.533 -10.022 1.00 63.19 284 GLU A C 1
ATOM 2102 O O . GLU A 1 284 ? 19.999 -10.583 -9.648 1.00 63.19 284 GLU A O 1
ATOM 2107 N N . PHE A 1 285 ? 18.541 -10.364 -11.321 1.00 58.62 285 PHE A N 1
ATOM 2108 C CA . PHE A 1 285 ? 19.565 -10.458 -12.374 1.00 58.62 285 PHE A CA 1
ATOM 2109 C C . PHE A 1 285 ? 19.526 -9.312 -13.391 1.00 58.62 285 PHE A C 1
ATOM 2111 O O . PHE A 1 285 ? 18.566 -9.183 -14.157 1.00 58.62 285 PHE A O 1
ATOM 2118 N N . SER A 1 286 ? 20.631 -8.568 -13.480 1.00 57.84 286 SER A N 1
ATOM 2119 C CA . SER A 1 286 ? 20.994 -7.740 -14.633 1.00 57.84 286 SER A CA 1
ATOM 2120 C C . SER A 1 286 ? 21.659 -8.598 -15.726 1.00 57.84 286 SER A C 1
ATOM 2122 O O . SER A 1 286 ? 22.430 -9.519 -15.450 1.00 57.84 286 SER A O 1
ATOM 2124 N N . ARG A 1 287 ? 21.337 -8.346 -17.003 1.00 64.12 287 ARG A N 1
ATOM 2125 C CA . ARG A 1 287 ? 22.035 -8.932 -18.172 1.00 64.12 287 ARG A CA 1
ATOM 2126 C C . ARG A 1 287 ? 22.498 -7.817 -19.106 1.00 64.12 287 ARG A C 1
ATOM 2128 O O . ARG A 1 287 ? 22.099 -6.665 -18.945 1.00 64.12 287 ARG A O 1
ATOM 2135 N N . GLU A 1 288 ? 23.303 -8.183 -20.104 1.00 60.62 288 GLU A N 1
ATOM 2136 C CA . GLU A 1 288 ? 23.922 -7.259 -21.065 1.00 60.62 288 GLU A CA 1
ATOM 2137 C C . GLU A 1 288 ? 22.968 -6.188 -21.597 1.00 60.62 288 GLU A C 1
ATOM 2139 O O . GLU A 1 288 ? 23.265 -5.007 -21.482 1.00 60.62 288 GLU A O 1
ATOM 2144 N N . TRP A 1 289 ? 21.765 -6.579 -22.014 1.00 63.00 289 TRP A N 1
ATOM 2145 C CA . TRP A 1 289 ? 20.741 -5.679 -22.558 1.00 63.00 289 TRP A CA 1
ATOM 2146 C C . TRP A 1 289 ? 19.432 -5.740 -21.766 1.00 63.00 289 TRP A C 1
ATOM 2148 O O . TRP A 1 289 ? 18.361 -5.745 -22.357 1.00 63.00 289 TRP A O 1
ATOM 2158 N N . ASN A 1 290 ? 19.501 -5.948 -20.448 1.00 69.94 290 ASN A N 1
ATOM 2159 C CA . ASN A 1 290 ? 18.303 -6.185 -19.645 1.00 69.94 290 ASN A CA 1
ATOM 2160 C C . ASN A 1 290 ? 18.376 -5.424 -18.325 1.00 69.94 290 ASN A C 1
ATOM 2162 O O . ASN A 1 290 ? 19.154 -5.782 -17.438 1.00 69.94 290 ASN A O 1
ATOM 2166 N N . SER A 1 291 ? 17.535 -4.402 -18.211 1.00 76.75 291 SER A N 1
ATOM 2167 C CA . SER A 1 291 ? 17.165 -3.791 -16.938 1.00 76.75 291 SER A CA 1
ATOM 2168 C C . SER A 1 291 ? 15.700 -4.091 -16.622 1.00 76.75 291 SER A C 1
ATOM 2170 O O . SER A 1 291 ? 14.889 -4.297 -17.528 1.00 76.75 291 SER A O 1
ATOM 2172 N N . ARG A 1 292 ? 15.357 -4.160 -15.334 1.00 84.56 292 ARG A N 1
ATOM 2173 C CA . ARG A 1 292 ? 14.001 -4.497 -14.883 1.00 84.56 292 ARG A CA 1
ATOM 2174 C C . ARG A 1 292 ? 13.564 -3.564 -13.779 1.00 84.56 292 ARG A C 1
ATOM 2176 O O . ARG A 1 292 ? 14.365 -3.186 -12.931 1.00 84.56 292 ARG A O 1
ATOM 2183 N N . SER A 1 293 ? 12.293 -3.201 -13.819 1.00 92.12 293 SER A N 1
ATOM 2184 C CA . SER A 1 293 ? 11.685 -2.297 -12.853 1.00 92.12 293 SER A CA 1
ATOM 2185 C C . SER A 1 293 ? 10.981 -3.084 -11.752 1.00 92.12 293 SER A C 1
ATOM 2187 O O . SER A 1 293 ? 10.298 -4.069 -12.037 1.00 92.12 293 SER A O 1
ATOM 2189 N N . GLY A 1 294 ? 11.100 -2.643 -10.506 1.00 94.94 294 GLY A N 1
ATOM 2190 C CA . GLY A 1 294 ? 10.434 -3.277 -9.369 1.00 94.94 294 GLY A CA 1
ATOM 2191 C C . GLY A 1 294 ? 8.939 -2.958 -9.309 1.00 94.94 294 GLY A C 1
ATOM 2192 O O . GLY A 1 294 ? 8.512 -1.862 -9.672 1.00 94.94 294 GLY A O 1
ATOM 2193 N N . GLY A 1 295 ? 8.125 -3.897 -8.831 1.00 97.25 295 GLY A N 1
ATOM 2194 C CA . GLY A 1 295 ? 6.721 -3.646 -8.500 1.00 97.25 295 GLY A CA 1
ATOM 2195 C C . GLY A 1 295 ? 6.576 -2.822 -7.216 1.00 97.25 295 GLY A C 1
ATOM 2196 O O . GLY A 1 295 ? 7.431 -2.878 -6.334 1.00 97.25 295 GLY A O 1
ATOM 2197 N N . GLY A 1 296 ? 5.504 -2.046 -7.091 1.00 98.44 296 GLY A N 1
ATOM 2198 C CA . GLY A 1 296 ? 5.203 -1.283 -5.878 1.00 98.44 296 GLY A CA 1
ATOM 2199 C C . GLY A 1 296 ? 4.756 -2.184 -4.724 1.00 98.44 296 GLY A C 1
ATOM 2200 O O . GLY A 1 296 ? 4.103 -3.204 -4.948 1.00 98.44 296 GLY A O 1
ATOM 2201 N N . GLY A 1 297 ? 5.088 -1.812 -3.488 1.00 98.50 297 GLY A N 1
ATOM 2202 C CA . GLY A 1 297 ? 4.599 -2.485 -2.282 1.00 98.50 297 GLY A CA 1
ATOM 2203 C C . GLY A 1 297 ? 3.106 -2.233 -2.050 1.00 98.50 297 GLY A C 1
ATOM 2204 O O . GLY A 1 297 ? 2.536 -1.280 -2.573 1.00 98.50 297 GLY A O 1
ATOM 2205 N N . GLY A 1 298 ? 2.443 -3.061 -1.249 1.00 98.62 298 GLY A N 1
ATOM 2206 C CA . GLY A 1 298 ? 1.020 -2.884 -0.940 1.00 98.62 298 GLY A CA 1
ATOM 2207 C C . GLY A 1 298 ? 0.501 -3.936 0.027 1.00 98.62 298 GLY A C 1
ATOM 2208 O O . GLY A 1 298 ? 1.290 -4.671 0.625 1.00 98.62 298 GLY A O 1
ATOM 2209 N N . TYR A 1 299 ? -0.824 -4.038 0.176 1.00 98.69 299 TYR A N 1
ATOM 2210 C CA . TYR A 1 299 ? -1.453 -5.168 0.862 1.00 98.69 299 TYR A CA 1
ATOM 2211 C C . TYR A 1 299 ? -0.973 -6.464 0.211 1.00 98.69 299 TYR A C 1
ATOM 2213 O O . TYR A 1 299 ? -0.325 -7.286 0.862 1.00 98.69 299 TYR A O 1
ATOM 2221 N N . TYR A 1 300 ? -1.100 -6.498 -1.113 1.00 98.69 300 TYR A N 1
ATOM 2222 C CA . TYR A 1 300 ? -0.238 -7.256 -2.002 1.00 98.69 300 TYR A CA 1
ATOM 2223 C C . TYR A 1 300 ? 0.578 -6.301 -2.875 1.00 98.69 300 TYR A C 1
ATOM 2225 O O . TYR A 1 300 ? 0.099 -5.227 -3.250 1.00 98.69 300 TYR A O 1
ATOM 2233 N N . GLY A 1 301 ? 1.816 -6.670 -3.191 1.00 98.25 301 GLY A N 1
ATOM 2234 C CA . GLY A 1 301 ? 2.653 -5.880 -4.087 1.00 98.25 301 GLY A CA 1
ATOM 2235 C C . GLY A 1 301 ? 2.390 -6.162 -5.565 1.00 98.25 301 GLY A C 1
ATOM 2236 O O . GLY A 1 301 ? 1.890 -7.225 -5.942 1.00 98.25 301 GLY A O 1
ATOM 2237 N N . GLY A 1 302 ? 2.701 -5.185 -6.413 1.00 97.56 302 GLY A N 1
ATOM 2238 C CA . GLY A 1 302 ? 2.588 -5.300 -7.867 1.00 97.56 302 GLY A CA 1
ATOM 2239 C C . GLY A 1 302 ? 3.662 -6.214 -8.457 1.00 97.56 302 GLY A C 1
ATOM 2240 O O . GLY A 1 302 ? 4.685 -6.465 -7.827 1.00 97.56 302 GLY A O 1
ATOM 2241 N N . GLY A 1 303 ? 3.457 -6.702 -9.676 1.00 95.06 303 GLY A N 1
ATOM 2242 C CA . GLY A 1 303 ? 4.463 -7.444 -10.432 1.00 95.06 303 GLY A CA 1
ATOM 2243 C C . GLY A 1 303 ? 5.608 -6.569 -10.943 1.00 95.06 303 GLY A C 1
ATOM 2244 O O . GLY A 1 303 ? 5.426 -5.377 -11.222 1.00 95.06 303 GLY A O 1
ATOM 2245 N N . ALA A 1 304 ? 6.779 -7.187 -11.099 1.00 92.88 304 ALA A N 1
ATOM 2246 C CA . ALA A 1 304 ? 7.955 -6.552 -11.683 1.00 92.88 304 ALA A CA 1
ATOM 2247 C C . ALA A 1 304 ? 7.844 -6.431 -13.207 1.00 92.88 304 ALA A C 1
ATOM 2249 O O . ALA A 1 304 ? 7.212 -7.254 -13.878 1.00 92.88 304 ALA A O 1
ATOM 2250 N N . GLY A 1 305 ? 8.549 -5.441 -13.746 1.00 88.94 305 GLY A N 1
ATOM 2251 C CA . GLY A 1 305 ? 8.764 -5.265 -15.170 1.00 88.94 3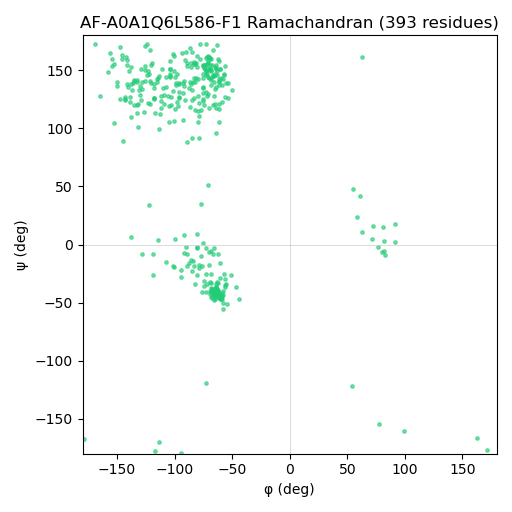05 GLY A CA 1
ATOM 2252 C C . GLY A 1 305 ? 9.553 -6.417 -15.794 1.00 88.94 305 GLY A C 1
ATOM 2253 O O . GLY A 1 305 ? 10.413 -7.046 -15.168 1.00 88.94 305 GLY A O 1
ATOM 2254 N N . VAL A 1 306 ? 9.264 -6.691 -17.061 1.00 80.19 306 VAL A N 1
ATOM 2255 C CA . VAL A 1 306 ? 9.909 -7.750 -17.840 1.00 80.19 306 VAL A CA 1
ATOM 2256 C C . VAL A 1 306 ? 10.405 -7.210 -19.169 1.00 80.19 306 VAL A C 1
ATOM 2258 O O . VAL A 1 306 ? 9.838 -6.276 -19.726 1.00 80.19 306 VAL A O 1
ATOM 2261 N N . TRP A 1 307 ? 11.461 -7.830 -19.676 1.00 77.56 307 TRP A N 1
ATOM 2262 C CA . TRP A 1 307 ? 12.057 -7.513 -20.965 1.00 77.56 307 TRP A CA 1
ATOM 2263 C C . TRP A 1 307 ? 11.785 -8.651 -21.946 1.00 77.56 307 TRP A C 1
ATOM 2265 O O . TRP A 1 307 ? 11.984 -9.821 -21.613 1.00 77.56 307 TRP A O 1
ATOM 2275 N N . GLY A 1 308 ? 11.380 -8.286 -23.154 1.00 71.62 308 GLY A N 1
ATOM 2276 C CA . GLY A 1 308 ? 11.279 -9.122 -24.340 1.00 71.62 308 GLY A CA 1
ATOM 2277 C C . GLY A 1 308 ? 12.090 -8.515 -25.488 1.00 71.62 308 GLY A C 1
ATOM 2278 O O . GLY A 1 308 ? 12.613 -7.407 -25.396 1.00 71.62 308 GLY A O 1
ATOM 2279 N N . LYS A 1 309 ? 12.222 -9.244 -26.601 1.00 73.88 309 LYS A N 1
ATOM 2280 C CA . LYS A 1 309 ? 13.033 -8.813 -27.751 1.00 73.88 309 LYS A CA 1
ATOM 2281 C C . LYS A 1 309 ? 12.464 -7.529 -28.385 1.00 73.88 309 LYS A C 1
ATOM 2283 O O . LYS A 1 309 ? 11.584 -7.616 -29.237 1.00 73.88 309 LYS A O 1
ATOM 2288 N N . GLY A 1 310 ? 13.003 -6.373 -27.991 1.00 74.38 310 GLY A N 1
ATOM 2289 C CA . GLY A 1 310 ? 12.549 -5.046 -28.427 1.00 74.38 310 GLY A CA 1
ATOM 2290 C C . GLY A 1 310 ? 11.317 -4.521 -27.679 1.00 74.38 310 GLY A C 1
ATOM 2291 O O . GLY A 1 310 ? 10.681 -3.591 -28.159 1.00 74.38 310 GLY A O 1
ATOM 2292 N N . GLU A 1 311 ? 10.951 -5.113 -26.537 1.00 81.88 311 GLU A N 1
ATOM 2293 C CA . GLU A 1 311 ? 9.815 -4.678 -25.713 1.00 81.88 311 GLU A CA 1
ATOM 2294 C C . GLU A 1 311 ? 10.183 -4.710 -24.235 1.00 81.88 311 GLU A C 1
ATOM 2296 O O . GLU A 1 311 ? 10.782 -5.680 -23.778 1.00 81.88 311 GLU A O 1
ATOM 2301 N N . VAL A 1 312 ? 9.785 -3.703 -23.461 1.00 82.06 312 VAL A N 1
ATOM 2302 C CA . VAL A 1 312 ? 10.019 -3.682 -22.012 1.00 82.06 312 VAL A CA 1
ATOM 2303 C C . VAL A 1 312 ? 8.779 -3.190 -21.283 1.00 82.06 312 VAL A C 1
ATOM 2305 O O . VAL A 1 312 ? 8.179 -2.191 -21.674 1.00 82.06 312 VAL A O 1
ATOM 2308 N N . SER A 1 313 ? 8.387 -3.901 -20.227 1.00 87.44 313 SER A N 1
ATOM 2309 C CA . SER A 1 313 ? 7.356 -3.469 -19.283 1.00 87.44 313 SER A CA 1
ATOM 2310 C C . SER A 1 313 ? 8.002 -2.814 -18.073 1.00 87.44 313 SER A C 1
ATOM 2312 O O . SER A 1 313 ? 8.952 -3.359 -17.509 1.00 87.44 313 SER A O 1
ATOM 2314 N N . SER A 1 314 ? 7.418 -1.714 -17.611 1.00 93.06 314 SER A N 1
ATOM 2315 C CA . SER A 1 314 ? 7.674 -1.168 -16.280 1.00 93.06 314 SER A CA 1
ATOM 2316 C C . SER A 1 314 ? 7.030 -2.027 -15.183 1.00 93.06 314 SER A C 1
ATOM 2318 O O . SER A 1 314 ? 6.292 -2.980 -15.464 1.00 93.06 314 SER A O 1
ATOM 2320 N N . GLY A 1 315 ? 7.336 -1.705 -13.925 1.00 95.19 315 GLY A N 1
ATOM 2321 C CA . GLY A 1 315 ? 6.725 -2.334 -12.762 1.00 95.19 315 GLY A CA 1
ATOM 2322 C C . GLY A 1 315 ? 5.304 -1.823 -12.550 1.00 95.19 315 GLY A C 1
ATOM 2323 O O . GLY A 1 315 ? 4.962 -0.702 -12.928 1.00 95.19 315 GLY A O 1
ATOM 2324 N N . SER A 1 316 ? 4.475 -2.639 -11.917 1.00 97.19 316 SER A N 1
ATOM 2325 C CA . SER A 1 316 ? 3.080 -2.308 -11.595 1.00 97.19 316 SER A CA 1
ATOM 2326 C C . SER A 1 316 ? 2.918 -1.890 -10.131 1.00 97.19 316 SER A C 1
ATOM 2328 O O . SER A 1 316 ? 3.815 -2.110 -9.317 1.00 97.19 316 SER A O 1
ATOM 2330 N N . GLY A 1 317 ? 1.796 -1.263 -9.779 1.00 98.44 317 GLY A N 1
ATOM 2331 C CA . GLY A 1 317 ? 1.529 -0.808 -8.413 1.00 98.44 317 GLY A CA 1
ATOM 2332 C C . GLY A 1 317 ? 0.996 -1.900 -7.484 1.00 98.44 317 GLY A C 1
ATOM 2333 O O . GLY A 1 317 ? 0.367 -2.867 -7.923 1.00 98.44 317 GLY A O 1
ATOM 2334 N N . GLY A 1 318 ? 1.218 -1.722 -6.181 1.00 98.75 318 GLY A N 1
ATOM 2335 C CA . GLY A 1 318 ? 0.607 -2.553 -5.142 1.00 98.75 318 GLY A CA 1
ATOM 2336 C C . GLY A 1 318 ? -0.828 -2.130 -4.822 1.00 98.75 318 GLY A C 1
ATOM 2337 O O . GLY A 1 318 ? -1.245 -1.019 -5.150 1.00 98.75 318 GLY A O 1
ATOM 2338 N N . SER A 1 319 ? -1.593 -3.010 -4.179 1.00 98.81 319 SER A N 1
ATOM 2339 C CA . SER A 1 319 ? -2.964 -2.737 -3.734 1.00 98.81 319 SER A CA 1
ATOM 2340 C C . SER A 1 319 ? -2.987 -2.067 -2.358 1.00 98.81 319 SER A C 1
ATOM 2342 O O . SER A 1 319 ? -2.084 -2.246 -1.540 1.00 98.81 319 SER A O 1
ATOM 2344 N N . SER A 1 320 ? -4.029 -1.290 -2.091 1.00 98.94 320 SER A N 1
ATOM 2345 C CA . SER A 1 320 ? -4.318 -0.717 -0.775 1.00 98.94 320 SER A CA 1
ATOM 2346 C C . SER A 1 320 ? -5.274 -1.611 0.014 1.00 98.94 320 SER A C 1
ATOM 2348 O O . SER A 1 320 ? -5.926 -2.498 -0.539 1.00 98.94 320 SER A O 1
ATOM 2350 N N . TYR A 1 321 ? -5.368 -1.374 1.318 1.00 98.88 321 TYR A N 1
ATOM 2351 C CA . TYR A 1 321 ? -6.272 -2.091 2.213 1.00 98.88 321 TYR A CA 1
ATOM 2352 C C . TYR A 1 321 ? -6.705 -1.187 3.363 1.00 98.88 321 TYR A C 1
ATOM 2354 O O . TYR A 1 321 ? -5.900 -0.445 3.917 1.00 98.88 321 TYR A O 1
ATOM 2362 N N . ILE A 1 322 ? -7.975 -1.257 3.748 1.00 98.81 322 ILE A N 1
ATOM 2363 C CA . ILE A 1 322 ? -8.475 -0.634 4.971 1.00 98.81 322 ILE A CA 1
ATOM 2364 C C . ILE A 1 322 ? -9.442 -1.629 5.603 1.00 98.81 322 ILE A C 1
ATOM 2366 O O . ILE A 1 322 ? -10.429 -2.013 4.977 1.00 98.81 322 ILE A O 1
ATOM 2370 N N . SER A 1 323 ? -9.190 -2.024 6.850 1.00 98.44 323 SER A N 1
ATOM 2371 C CA . SER A 1 323 ? -10.143 -2.861 7.580 1.00 98.44 323 SER A CA 1
ATOM 2372 C C . SER A 1 323 ? -11.500 -2.154 7.681 1.00 98.44 323 SER A C 1
ATOM 2374 O O . SER A 1 323 ? -11.580 -1.042 8.204 1.00 98.44 323 SER A O 1
ATOM 2376 N N . GLY A 1 324 ? -12.562 -2.783 7.184 1.00 89.44 324 GLY A N 1
ATOM 2377 C CA . GLY A 1 324 ? -13.915 -2.227 7.113 1.00 89.44 324 GLY A CA 1
ATOM 2378 C C . GLY A 1 324 ? -14.253 -1.479 5.817 1.00 89.44 324 GLY A C 1
ATOM 2379 O O . GLY A 1 324 ? -15.359 -0.954 5.711 1.00 89.44 324 GLY A O 1
ATOM 2380 N N . TYR A 1 325 ? -13.349 -1.417 4.833 1.00 94.62 325 TYR A N 1
ATOM 2381 C CA . TYR A 1 325 ? -13.642 -0.851 3.510 1.00 94.62 325 TYR A CA 1
ATOM 2382 C C . TYR A 1 325 ? -14.263 -1.900 2.581 1.00 94.62 325 TYR A C 1
ATOM 2384 O O . TYR A 1 325 ? -13.831 -3.053 2.550 1.00 94.62 325 TYR A O 1
ATOM 2392 N N . ASP A 1 326 ? -15.283 -1.497 1.826 1.00 90.81 326 ASP A N 1
ATOM 2393 C CA . ASP A 1 326 ? -16.006 -2.400 0.933 1.00 90.81 326 ASP A CA 1
ATOM 2394 C C . ASP A 1 326 ? -15.105 -2.936 -0.190 1.00 90.81 326 ASP A C 1
ATOM 2396 O O . ASP A 1 326 ? -14.314 -2.209 -0.787 1.00 90.81 326 ASP A O 1
ATOM 2400 N N . GLY A 1 327 ? -15.197 -4.235 -0.461 1.00 91.19 327 GLY A N 1
ATOM 2401 C CA . GLY A 1 327 ? -14.339 -4.925 -1.425 1.00 91.19 327 GLY A CA 1
ATOM 2402 C C . GLY A 1 327 ? -12.941 -5.315 -0.922 1.00 91.19 327 GLY A C 1
ATOM 2403 O O . GLY A 1 327 ? -12.247 -6.039 -1.637 1.00 91.19 327 GLY A O 1
ATOM 2404 N N . CYS A 1 328 ? -12.518 -4.910 0.283 1.00 96.19 328 CYS A N 1
ATOM 2405 C CA . CYS A 1 328 ? -11.310 -5.467 0.904 1.00 96.19 328 CYS A CA 1
ATOM 2406 C C . CYS A 1 328 ? -11.511 -6.933 1.317 1.00 96.19 328 CYS A C 1
ATOM 2408 O O . CYS A 1 328 ? -12.625 -7.374 1.584 1.00 96.19 328 CYS A O 1
ATOM 2410 N N . ASN A 1 329 ? -10.422 -7.700 1.399 1.00 96.25 329 ASN A N 1
ATOM 2411 C CA . ASN A 1 329 ? -10.477 -9.094 1.841 1.00 96.25 329 ASN A CA 1
ATOM 2412 C C . ASN A 1 329 ? -9.406 -9.358 2.896 1.00 96.25 329 ASN A C 1
ATOM 2414 O O . ASN A 1 329 ? -8.231 -9.515 2.577 1.00 96.25 329 ASN A O 1
ATOM 2418 N N . SER A 1 330 ? -9.820 -9.379 4.158 1.00 95.69 330 SER A N 1
ATOM 2419 C CA . SER A 1 330 ? -8.948 -9.633 5.295 1.00 95.69 330 SER A CA 1
ATOM 2420 C C . SER A 1 330 ? -8.502 -11.092 5.337 1.00 95.69 330 SER A C 1
ATOM 2422 O O . SER A 1 330 ? -9.274 -12.017 5.054 1.00 95.69 330 SER A O 1
ATOM 2424 N N . ILE A 1 331 ? -7.264 -11.304 5.768 1.00 97.81 331 ILE A N 1
ATOM 2425 C CA . ILE A 1 331 ? -6.698 -12.636 5.984 1.00 97.81 331 ILE A CA 1
ATOM 2426 C C . ILE A 1 331 ? -6.964 -13.122 7.412 1.00 97.81 331 ILE A C 1
ATOM 2428 O O . ILE A 1 331 ? -7.136 -12.324 8.336 1.00 97.81 331 ILE A O 1
ATOM 2432 N N . ALA A 1 332 ? -7.013 -14.440 7.594 1.00 97.06 332 ALA A N 1
ATOM 2433 C CA . ALA A 1 332 ? -7.231 -15.055 8.896 1.00 97.06 332 ALA A CA 1
ATOM 2434 C C . ALA A 1 332 ? -5.990 -14.916 9.790 1.00 97.06 332 ALA A C 1
ATOM 2436 O O . ALA A 1 332 ? -4.861 -14.975 9.298 1.00 97.06 332 ALA A O 1
ATOM 2437 N N . GLU A 1 333 ? -6.193 -14.840 11.107 1.00 97.31 333 GLU A N 1
ATOM 2438 C CA . GLU A 1 333 ? -5.111 -14.852 12.107 1.00 97.31 333 GLU A CA 1
ATOM 2439 C C . GLU A 1 333 ? -4.199 -16.084 11.968 1.00 97.31 333 GLU A C 1
ATOM 2441 O O . GLU A 1 333 ? -2.984 -15.995 12.146 1.00 97.31 333 GLU A O 1
ATOM 2446 N N . SER A 1 334 ? -4.779 -17.221 11.567 1.00 97.19 334 SER A N 1
ATOM 2447 C CA . SER A 1 334 ? -4.085 -18.492 11.335 1.00 97.19 334 SER A CA 1
ATOM 2448 C C . SER A 1 334 ? -3.268 -18.547 10.039 1.00 97.19 334 SER A C 1
ATOM 2450 O O . SER A 1 334 ? -2.720 -19.602 9.725 1.00 97.19 334 SER A O 1
ATOM 2452 N N . SER A 1 335 ? -3.228 -17.468 9.251 1.00 97.81 335 SER A N 1
ATOM 2453 C CA . SER A 1 335 ? -2.408 -17.411 8.036 1.00 97.81 335 SER A CA 1
ATOM 2454 C C . SER A 1 335 ? -0.925 -17.525 8.382 1.00 97.81 335 SER A C 1
ATOM 2456 O O . SER A 1 335 ? -0.480 -16.995 9.405 1.00 97.81 335 SER A O 1
ATOM 2458 N N . THR A 1 336 ? -0.171 -18.164 7.493 1.00 97.06 336 THR A N 1
ATOM 2459 C CA . THR A 1 336 ? 1.296 -18.227 7.509 1.00 97.06 336 THR A CA 1
ATOM 2460 C C . THR A 1 336 ? 1.846 -17.652 6.205 1.00 97.06 336 THR A C 1
ATOM 2462 O O . THR A 1 336 ? 1.094 -17.466 5.246 1.00 97.06 336 THR A O 1
ATOM 2465 N N . GLU A 1 337 ? 3.151 -17.385 6.150 1.00 92.62 337 GLU A N 1
ATOM 2466 C CA . GLU A 1 337 ? 3.810 -16.871 4.939 1.00 92.62 337 GLU A CA 1
ATOM 2467 C C . GLU A 1 337 ? 3.597 -17.786 3.722 1.00 92.62 337 GLU A C 1
ATOM 2469 O O . GLU A 1 337 ? 3.365 -17.315 2.612 1.00 92.62 337 GLU A O 1
ATOM 2474 N N . GLU A 1 338 ? 3.589 -19.100 3.948 1.00 93.12 338 GLU A N 1
ATOM 2475 C CA . GLU A 1 338 ? 3.383 -20.115 2.909 1.00 93.12 338 GLU A CA 1
ATOM 2476 C C . GLU A 1 338 ? 1.900 -20.363 2.584 1.00 93.12 338 GLU A C 1
ATOM 2478 O O . GLU A 1 338 ? 1.581 -20.932 1.540 1.00 93.12 338 GLU A O 1
ATOM 2483 N N . ASN A 1 339 ? 0.981 -19.972 3.474 1.00 96.12 339 ASN A N 1
ATOM 2484 C CA . ASN A 1 339 ? -0.446 -20.248 3.336 1.00 96.12 339 ASN A CA 1
ATOM 2485 C C . ASN A 1 339 ? -1.301 -19.099 3.885 1.00 96.12 339 ASN A C 1
ATOM 2487 O O . ASN A 1 339 ? -1.710 -19.086 5.052 1.00 96.12 339 ASN A O 1
ATOM 2491 N N . ILE A 1 340 ? -1.605 -18.143 3.009 1.00 97.19 340 ILE A N 1
ATOM 2492 C CA . ILE A 1 340 ? -2.468 -17.009 3.329 1.00 97.19 340 ILE A CA 1
ATOM 2493 C C . ILE A 1 340 ? -3.934 -17.378 3.095 1.00 97.19 340 ILE A C 1
ATOM 2495 O O . ILE A 1 340 ? -4.355 -17.664 1.972 1.00 97.19 340 ILE A O 1
ATOM 2499 N N . ILE A 1 341 ? -4.731 -17.329 4.164 1.00 97.69 341 ILE A N 1
ATOM 2500 C CA . ILE A 1 341 ? -6.145 -17.709 4.140 1.00 97.69 341 ILE A CA 1
ATOM 2501 C C . ILE A 1 341 ? -6.996 -16.443 4.069 1.00 97.69 341 ILE A C 1
ATOM 2503 O O . ILE A 1 341 ? -7.160 -15.734 5.061 1.00 97.69 341 ILE A O 1
ATOM 2507 N N . HIS A 1 342 ? -7.572 -16.178 2.901 1.00 96.88 342 HIS A N 1
ATOM 2508 C CA . HIS A 1 342 ? -8.528 -15.089 2.710 1.00 96.88 342 HIS A CA 1
ATOM 2509 C C . HIS A 1 342 ? -9.886 -15.456 3.295 1.00 96.88 342 HIS A C 1
ATOM 2511 O O . HIS A 1 342 ? -10.426 -16.523 3.010 1.00 96.88 342 HIS A O 1
ATOM 2517 N N . THR A 1 343 ? -10.451 -14.565 4.103 1.00 93.69 343 THR A N 1
ATOM 2518 C CA . THR A 1 343 ? -11.683 -14.856 4.847 1.00 93.69 343 THR A CA 1
ATOM 2519 C C . THR A 1 343 ? -12.953 -14.514 4.072 1.00 93.69 343 THR A C 1
ATOM 2521 O O . THR A 1 343 ? -14.030 -14.970 4.445 1.00 93.69 343 THR A O 1
ATOM 2524 N N . GLY A 1 344 ? -12.848 -13.684 3.029 1.00 90.00 344 GLY A N 1
ATOM 2525 C CA . GLY A 1 344 ? -14.005 -13.074 2.373 1.00 90.00 344 GLY A CA 1
ATOM 2526 C C . GLY A 1 344 ? -14.681 -11.985 3.214 1.00 90.00 344 GLY A C 1
ATOM 2527 O O . GLY A 1 344 ? -15.706 -11.455 2.796 1.00 90.00 344 GLY A O 1
ATOM 2528 N N . ASN A 1 345 ? -14.122 -11.639 4.380 1.00 90.94 345 ASN A N 1
ATOM 2529 C CA . ASN A 1 345 ? -14.608 -10.565 5.239 1.00 90.94 345 ASN A CA 1
ATOM 2530 C C . ASN A 1 345 ? -13.766 -9.303 5.055 1.00 90.94 345 ASN A C 1
ATOM 2532 O O . ASN A 1 345 ? -12.562 -9.373 4.825 1.00 90.94 345 ASN A O 1
ATOM 2536 N N . ILE A 1 346 ? -14.402 -8.146 5.228 1.00 92.12 346 ILE A N 1
ATOM 2537 C CA . ILE A 1 346 ? -13.739 -6.836 5.158 1.00 92.12 346 ILE A CA 1
ATOM 2538 C C . ILE A 1 346 ? -13.078 -6.429 6.488 1.00 92.12 346 ILE A C 1
ATOM 2540 O O . ILE A 1 346 ? -12.322 -5.463 6.520 1.00 92.12 346 ILE A O 1
ATOM 2544 N N . ILE A 1 347 ? -13.401 -7.108 7.597 1.00 94.69 347 ILE A N 1
ATOM 2545 C CA . ILE A 1 347 ? -12.921 -6.773 8.946 1.00 94.69 347 ILE A CA 1
ATOM 2546 C C . ILE A 1 347 ? -11.701 -7.633 9.291 1.00 94.69 347 ILE A C 1
ATOM 2548 O O . ILE A 1 347 ? -11.752 -8.861 9.245 1.00 94.69 347 ILE A O 1
ATOM 2552 N N . HIS A 1 348 ? -10.623 -6.965 9.697 1.00 97.94 348 HIS A N 1
ATOM 2553 C CA . HIS A 1 348 ? -9.383 -7.570 10.176 1.00 97.94 348 HIS A CA 1
A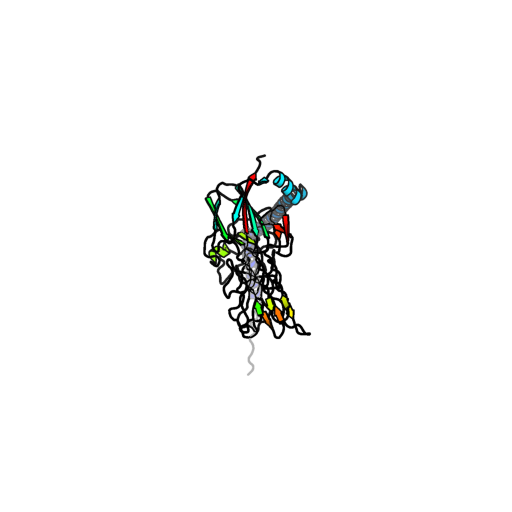TOM 2554 C C . HIS A 1 348 ? -9.621 -8.508 11.374 1.00 97.94 348 HIS A C 1
ATOM 2556 O O . HIS A 1 348 ? -10.450 -8.215 12.236 1.00 97.94 348 HIS A O 1
ATOM 2562 N N . TYR A 1 349 ? -8.848 -9.597 11.487 1.00 96.00 349 TYR A N 1
ATOM 2563 C CA . TYR A 1 349 ? -9.048 -10.644 12.507 1.00 96.00 349 TYR A CA 1
ATOM 2564 C C . TYR A 1 349 ? -9.012 -10.134 13.958 1.00 96.00 349 TYR A C 1
ATOM 2566 O O . TYR A 1 349 ? -9.637 -10.720 14.834 1.00 96.00 349 TYR A O 1
ATOM 2574 N N . SER A 1 350 ? -8.333 -9.011 14.220 1.00 96.88 350 SER A N 1
ATOM 2575 C CA . SER A 1 350 ? -8.326 -8.360 15.540 1.00 96.88 350 SER A CA 1
ATOM 2576 C C . SER A 1 350 ? -9.657 -7.697 15.926 1.00 96.88 350 SER A C 1
ATOM 2578 O O . SER A 1 350 ? -9.776 -7.152 17.021 1.00 96.88 350 SER A O 1
ATOM 2580 N N . GLY A 1 351 ? -10.631 -7.651 15.014 1.00 93.81 351 GLY A N 1
ATOM 2581 C CA . GLY A 1 351 ? -11.898 -6.943 15.182 1.00 93.81 351 GLY A CA 1
ATOM 2582 C C . GLY A 1 351 ? -11.802 -5.423 15.010 1.00 93.81 351 GLY A C 1
ATOM 2583 O O . GLY A 1 351 ? -12.822 -4.742 15.076 1.00 93.81 351 GLY A O 1
ATOM 2584 N N . LYS A 1 352 ? -10.607 -4.861 14.773 1.00 95.31 352 LYS A N 1
ATOM 2585 C CA . LYS A 1 352 ? -10.435 -3.427 14.490 1.00 95.31 352 LYS A CA 1
ATOM 2586 C C . LYS A 1 352 ? -10.881 -3.100 13.071 1.00 95.31 352 LYS A C 1
ATOM 2588 O O . LYS A 1 352 ? -10.479 -3.779 12.132 1.00 95.31 352 LYS A O 1
ATOM 2593 N N . TYR A 1 353 ? -11.641 -2.024 12.908 1.00 96.25 353 TYR A N 1
ATOM 2594 C CA . TYR A 1 353 ? -12.109 -1.526 11.616 1.00 96.25 353 TYR A CA 1
ATOM 2595 C C . TYR A 1 353 ? -12.181 0.002 11.616 1.00 96.25 353 TYR A C 1
ATOM 2597 O O . TYR A 1 353 ? -12.226 0.640 12.672 1.00 96.25 353 TYR A O 1
ATOM 2605 N N . PHE A 1 354 ? -12.187 0.579 10.421 1.00 95.62 354 PHE A N 1
ATOM 2606 C CA . PHE A 1 354 ? -12.307 2.008 10.199 1.00 95.62 354 PHE A CA 1
ATOM 2607 C C . PHE A 1 354 ? -13.712 2.365 9.718 1.00 95.62 354 PHE A C 1
ATOM 2609 O O . PHE A 1 354 ? -14.338 1.650 8.940 1.00 95.62 354 PHE A O 1
ATOM 2616 N N . LEU A 1 355 ? -14.179 3.520 10.165 1.00 89.50 355 LEU A N 1
ATOM 2617 C CA . LEU A 1 355 ? -15.352 4.216 9.662 1.00 89.50 355 LEU A CA 1
ATOM 2618 C C . LEU A 1 355 ? -14.910 5.340 8.722 1.00 89.50 355 LEU A C 1
ATOM 2620 O O . LEU A 1 355 ? -13.762 5.786 8.778 1.00 89.50 355 LEU A O 1
ATOM 2624 N N . TYR A 1 356 ? -15.836 5.838 7.901 1.00 86.75 356 TYR A N 1
ATOM 2625 C CA . TYR A 1 356 ? -15.626 7.046 7.090 1.00 86.75 356 TYR A CA 1
ATOM 2626 C C . TYR A 1 356 ? -14.379 6.973 6.211 1.00 86.75 356 TYR A C 1
ATOM 2628 O O . TYR A 1 356 ? -13.516 7.858 6.206 1.00 86.75 356 TYR A O 1
ATOM 2636 N N . THR A 1 357 ? -14.267 5.848 5.523 1.00 93.06 357 THR A N 1
ATOM 2637 C CA . THR A 1 357 ? -13.067 5.472 4.808 1.00 93.06 357 THR A CA 1
ATOM 2638 C C . THR A 1 357 ? -13.013 6.127 3.428 1.00 93.06 357 THR A C 1
ATOM 2640 O O . THR A 1 357 ? -14.026 6.283 2.750 1.00 93.06 357 THR A O 1
ATOM 2643 N N . ARG A 1 358 ? -11.811 6.523 3.001 1.00 95.50 358 ARG A N 1
ATOM 2644 C CA . ARG A 1 358 ? -11.513 6.969 1.630 1.00 95.50 358 ARG A CA 1
ATOM 2645 C C . ARG A 1 358 ? -10.275 6.216 1.163 1.00 95.50 358 ARG A C 1
ATOM 2647 O O . ARG A 1 358 ? -9.303 6.130 1.907 1.00 95.50 358 ARG A O 1
ATOM 2654 N N . MET A 1 359 ? -10.322 5.665 -0.043 1.00 97.50 359 MET A N 1
ATOM 2655 C CA . MET A 1 359 ? -9.220 4.929 -0.657 1.00 97.50 359 MET A CA 1
ATOM 2656 C C . MET A 1 359 ? -9.091 5.390 -2.103 1.00 97.50 359 MET A C 1
ATOM 2658 O O . MET A 1 359 ? -10.036 5.257 -2.873 1.00 97.50 359 MET A O 1
ATOM 2662 N N . GLU A 1 360 ? -7.933 5.931 -2.463 1.00 98.12 360 GLU A N 1
ATOM 2663 C CA . GLU A 1 360 ? -7.684 6.505 -3.783 1.00 98.12 360 GLU A CA 1
ATOM 2664 C C . GLU A 1 360 ? -6.418 5.920 -4.391 1.00 98.12 360 GLU A C 1
ATOM 2666 O O . GLU A 1 360 ? -5.375 5.851 -3.743 1.00 98.12 360 GLU A O 1
ATOM 2671 N N . SER A 1 361 ? -6.493 5.535 -5.663 1.00 98.12 361 SER A N 1
ATOM 2672 C CA . SER A 1 361 ? -5.302 5.130 -6.415 1.00 98.12 361 SER A CA 1
ATOM 2673 C C . SER A 1 361 ? -4.382 6.325 -6.694 1.00 98.12 361 SER A C 1
ATOM 2675 O O . SER A 1 361 ? -4.835 7.468 -6.745 1.00 98.12 361 SER A O 1
ATOM 2677 N N . GLY A 1 362 ? -3.108 6.065 -6.996 1.00 97.31 362 GLY A N 1
ATOM 2678 C CA . GLY A 1 362 ? -2.130 7.086 -7.390 1.00 97.31 362 GLY A CA 1
ATOM 2679 C C . GLY A 1 362 ? -2.461 7.833 -8.693 1.00 97.31 362 GLY A C 1
ATOM 2680 O O . GLY A 1 362 ? -1.810 8.823 -9.019 1.00 97.31 362 GLY A O 1
ATOM 2681 N N . ARG A 1 363 ? -3.489 7.401 -9.439 1.00 96.31 363 ARG A N 1
ATOM 2682 C CA . ARG A 1 363 ? -4.019 8.118 -10.612 1.00 96.31 363 ARG A CA 1
ATOM 2683 C C . ARG A 1 363 ? -5.040 9.196 -10.244 1.00 96.31 363 ARG A C 1
ATOM 2685 O O . ARG A 1 363 ? -5.254 10.109 -11.044 1.00 96.31 363 ARG A O 1
ATOM 2692 N N . ASN A 1 364 ? -5.680 9.076 -9.085 1.00 95.94 364 ASN A N 1
ATOM 2693 C CA . ASN A 1 364 ? -6.738 9.975 -8.643 1.00 95.94 364 ASN A CA 1
ATOM 2694 C C . ASN A 1 364 ? -6.168 11.153 -7.848 1.00 95.94 364 ASN A C 1
ATOM 2696 O O . ASN A 1 364 ? -5.011 11.147 -7.419 1.00 95.94 364 ASN A O 1
ATOM 2700 N N . TYR A 1 365 ? -7.007 12.168 -7.657 1.00 95.25 365 TYR A N 1
ATOM 2701 C CA . TYR A 1 365 ? -6.716 13.265 -6.746 1.00 95.25 365 TYR A CA 1
ATOM 2702 C C . TYR A 1 365 ? -6.910 12.817 -5.292 1.00 95.25 365 TYR A C 1
ATOM 2704 O O . TYR A 1 365 ? -7.867 12.108 -4.964 1.00 95.25 365 TYR A O 1
ATOM 2712 N N . MET A 1 366 ? -5.956 13.200 -4.450 1.00 95.06 366 MET A N 1
ATOM 2713 C CA . MET A 1 366 ? -5.930 12.960 -3.011 1.00 95.06 366 MET A CA 1
ATOM 2714 C C . MET A 1 366 ? -5.371 14.192 -2.289 1.00 95.06 366 MET A C 1
ATOM 2716 O O . MET A 1 366 ? -4.640 14.972 -2.903 1.00 95.06 366 MET A O 1
ATOM 2720 N N . PRO A 1 367 ? -5.636 14.372 -0.987 1.00 94.56 367 PRO A N 1
ATOM 2721 C CA . PRO A 1 367 ? -5.055 15.474 -0.229 1.00 94.56 367 PRO A CA 1
ATOM 2722 C C . PRO A 1 367 ? -3.523 15.427 -0.265 1.00 94.56 367 PRO A C 1
ATOM 2724 O O . PRO A 1 367 ? -2.934 14.345 -0.202 1.00 94.56 367 PRO A O 1
ATOM 2727 N N . SER A 1 368 ? -2.861 16.581 -0.335 1.00 92.56 368 SER A N 1
ATOM 2728 C CA . SER A 1 368 ? -1.403 16.645 -0.246 1.00 92.56 368 SER A CA 1
ATOM 2729 C C . SER A 1 368 ? -0.937 16.274 1.170 1.00 92.56 368 SER A C 1
ATOM 2731 O O . SER A 1 368 ? -1.502 16.764 2.156 1.00 92.56 368 SER A O 1
ATOM 2733 N N . PRO A 1 369 ? 0.134 15.469 1.320 1.00 89.75 369 PRO A N 1
ATOM 2734 C CA . PRO A 1 369 ? 0.717 15.191 2.630 1.00 89.75 369 PRO A CA 1
ATOM 2735 C C . PRO A 1 369 ? 1.138 16.461 3.384 1.00 89.75 369 PRO A C 1
ATOM 2737 O O . PRO A 1 369 ? 0.991 16.528 4.605 1.00 89.75 369 PRO A O 1
ATOM 2740 N N . SER A 1 370 ? 1.621 17.487 2.676 1.00 83.75 370 SER A N 1
ATOM 2741 C CA . SER A 1 370 ? 2.066 18.754 3.274 1.00 83.75 370 SER A CA 1
ATOM 2742 C C . SER A 1 370 ? 0.925 19.720 3.599 1.00 83.75 370 SER A C 1
ATOM 2744 O O . SER A 1 370 ? 1.063 20.527 4.514 1.00 83.75 370 SER A O 1
ATOM 2746 N N . ASP A 1 371 ? -0.199 19.622 2.888 1.00 83.75 371 ASP A N 1
ATOM 2747 C CA . ASP A 1 371 ? -1.374 20.478 3.058 1.00 83.75 371 ASP A CA 1
ATOM 2748 C C . ASP A 1 371 ? -2.637 19.721 2.626 1.00 83.75 371 ASP A C 1
ATOM 2750 O O . ASP A 1 371 ? -2.931 19.558 1.446 1.00 83.75 371 ASP A O 1
ATOM 2754 N N . THR A 1 372 ? -3.422 19.267 3.599 1.00 79.00 372 THR A N 1
ATOM 2755 C CA . THR A 1 372 ? -4.625 18.465 3.331 1.00 79.00 372 THR A CA 1
ATOM 2756 C C . THR A 1 372 ? -5.783 19.274 2.745 1.00 79.00 372 THR A C 1
ATOM 2758 O O . THR A 1 372 ? -6.823 18.693 2.449 1.00 79.00 372 THR A O 1
ATOM 2761 N N . THR A 1 373 ? -5.637 20.594 2.591 1.00 79.19 373 THR A N 1
ATOM 2762 C CA . THR A 1 373 ? -6.630 21.446 1.918 1.00 79.19 373 THR A CA 1
ATOM 2763 C C . THR A 1 373 ? -6.419 21.517 0.405 1.00 79.19 373 THR A C 1
ATOM 2765 O O . THR A 1 373 ? -7.335 21.897 -0.324 1.00 79.19 373 THR A O 1
ATOM 2768 N N . THR A 1 374 ? -5.244 21.106 -0.082 1.00 86.12 374 THR A N 1
ATOM 2769 C CA . THR A 1 374 ? -4.940 20.996 -1.509 1.00 86.12 374 THR A CA 1
ATOM 2770 C C . THR A 1 374 ? -5.017 19.546 -1.972 1.00 86.12 374 THR A C 1
ATOM 2772 O O . THR A 1 374 ? -4.432 18.652 -1.368 1.00 86.12 374 THR A O 1
ATOM 2775 N N . GLU A 1 375 ? -5.705 19.306 -3.087 1.00 92.12 375 GLU A N 1
ATOM 2776 C CA . GLU A 1 375 ? -5.740 17.996 -3.740 1.00 92.12 375 GLU A CA 1
ATOM 2777 C C . GLU A 1 375 ? -4.642 17.920 -4.818 1.00 92.12 375 GLU A C 1
ATOM 2779 O O . GLU A 1 375 ? -4.509 18.802 -5.670 1.00 92.12 375 GLU A O 1
ATOM 2784 N N . VAL A 1 376 ? -3.857 16.846 -4.793 1.00 93.69 376 VAL A N 1
ATOM 2785 C CA . VAL A 1 376 ? -2.788 16.526 -5.745 1.00 93.69 376 VAL A CA 1
ATOM 2786 C C . VAL A 1 376 ? -3.054 15.164 -6.373 1.00 93.69 376 VAL A C 1
ATOM 2788 O O . VAL A 1 376 ? -3.653 14.286 -5.759 1.00 93.69 376 VAL A O 1
ATOM 2791 N N . GLN A 1 377 ? -2.622 14.965 -7.615 1.00 94.38 377 GLN A N 1
ATOM 2792 C CA . GLN A 1 377 ? -2.776 13.668 -8.267 1.00 94.38 377 GLN A CA 1
ATOM 2793 C C . GLN A 1 377 ? -1.698 12.702 -7.773 1.00 94.38 377 GLN A C 1
ATOM 2795 O O . GLN A 1 377 ? -0.538 12.886 -8.153 1.00 94.38 377 GLN A O 1
ATOM 2800 N N . GLY A 1 378 ? -2.078 11.683 -6.997 1.00 96.75 378 GLY A N 1
ATOM 2801 C CA . GLY A 1 378 ? -1.160 10.686 -6.435 1.00 96.75 378 GLY A CA 1
ATOM 2802 C C . GLY A 1 378 ? -0.118 11.250 -5.462 1.00 96.75 378 GLY A C 1
ATOM 2803 O O . GLY A 1 378 ? 0.204 12.439 -5.486 1.00 96.75 378 GLY A O 1
ATOM 2804 N N . ASN A 1 379 ? 0.476 10.385 -4.638 1.00 98.31 379 ASN A N 1
ATOM 2805 C CA . ASN A 1 379 ? 1.621 10.787 -3.823 1.00 98.31 379 ASN A CA 1
ATOM 2806 C C . ASN A 1 379 ? 2.937 10.660 -4.605 1.00 98.31 379 ASN A C 1
ATOM 2808 O O . ASN A 1 379 ? 3.270 9.578 -5.097 1.00 98.31 379 ASN A O 1
ATOM 2812 N N . SER A 1 380 ? 3.689 11.757 -4.689 1.00 97.62 380 SER A N 1
ATOM 2813 C CA . SER A 1 380 ? 5.039 11.794 -5.262 1.00 97.62 380 SER A CA 1
ATOM 2814 C C . SER A 1 380 ? 6.091 11.762 -4.152 1.00 97.62 380 SER A C 1
ATOM 2816 O O . SER A 1 380 ? 5.924 12.406 -3.119 1.00 97.62 380 SER A O 1
ATOM 2818 N N . GLY A 1 381 ? 7.217 11.089 -4.392 1.00 98.19 381 GLY A N 1
ATOM 2819 C CA . GLY A 1 381 ? 8.274 10.907 -3.394 1.00 98.19 381 GLY A CA 1
ATOM 2820 C C . GLY A 1 381 ? 7.959 9.834 -2.346 1.00 98.19 381 GLY A C 1
ATOM 2821 O O . GLY A 1 381 ? 7.232 8.875 -2.611 1.00 98.19 381 GLY A O 1
ATOM 2822 N N . ASN A 1 382 ? 8.570 9.965 -1.166 1.00 98.81 382 ASN A N 1
ATOM 2823 C CA . ASN A 1 382 ? 8.386 9.020 -0.063 1.00 98.81 382 ASN A CA 1
ATOM 2824 C C . ASN A 1 382 ? 6.933 8.983 0.417 1.00 98.81 382 ASN A C 1
ATOM 2826 O O . ASN A 1 382 ? 6.162 9.926 0.222 1.00 98.81 382 ASN A O 1
ATOM 2830 N N . GLY A 1 383 ? 6.582 7.895 1.095 1.00 98.75 383 GLY A N 1
ATOM 2831 C CA . GLY A 1 383 ? 5.314 7.792 1.789 1.00 98.75 383 GLY A CA 1
ATOM 2832 C C . GLY A 1 383 ? 5.178 8.807 2.925 1.00 98.75 383 GLY A C 1
ATOM 2833 O O . GLY A 1 383 ? 6.130 9.491 3.319 1.00 98.75 383 GLY A O 1
ATOM 2834 N N . TYR A 1 384 ? 3.975 8.873 3.483 1.00 98.75 384 TYR A N 1
ATOM 2835 C CA . TYR A 1 384 ? 3.668 9.725 4.626 1.00 98.75 384 TYR A CA 1
ATOM 2836 C C . TYR A 1 384 ? 2.492 9.157 5.418 1.00 98.75 384 TYR A C 1
ATOM 2838 O O . TYR A 1 384 ? 1.633 8.491 4.839 1.00 98.75 384 TYR A O 1
ATOM 2846 N N . ALA A 1 385 ? 2.399 9.450 6.714 1.00 98.75 385 ALA A N 1
ATOM 2847 C CA . ALA A 1 385 ? 1.199 9.160 7.494 1.00 98.75 385 ALA A CA 1
ATOM 2848 C C . ALA A 1 385 ? 0.868 10.256 8.515 1.00 98.75 385 ALA A C 1
ATOM 2850 O O . ALA A 1 385 ? 1.741 10.992 8.984 1.00 98.75 385 ALA A O 1
ATOM 2851 N N . LYS A 1 386 ? -0.418 10.357 8.864 1.00 97.75 386 LYS A N 1
ATOM 2852 C CA . LYS A 1 386 ? -0.943 11.258 9.896 1.00 97.75 386 LYS A CA 1
ATOM 2853 C C . LYS A 1 386 ? -1.887 10.510 10.824 1.00 97.75 386 LYS A C 1
ATOM 2855 O O . LYS A 1 386 ? -2.703 9.717 10.363 1.00 97.75 386 LYS A O 1
ATOM 2860 N N . ILE A 1 387 ? -1.799 10.810 12.116 1.00 97.69 387 ILE A N 1
ATOM 2861 C CA . ILE A 1 387 ? -2.742 10.357 13.140 1.00 97.69 387 ILE A CA 1
ATOM 2862 C C . ILE A 1 387 ? -3.243 11.588 13.897 1.00 97.69 387 ILE A C 1
ATOM 2864 O O . ILE A 1 387 ? -2.479 12.253 14.602 1.00 97.69 387 ILE A O 1
ATOM 2868 N N . THR A 1 388 ? -4.535 11.871 13.762 1.00 94.69 388 THR A N 1
ATOM 2869 C CA . THR A 1 388 ? -5.202 13.026 14.374 1.00 94.69 388 THR A CA 1
ATOM 2870 C C . THR A 1 388 ? -6.269 12.546 15.343 1.00 94.69 388 THR A C 1
ATOM 2872 O O . THR A 1 388 ? -7.151 11.770 14.968 1.00 94.69 388 THR A O 1
ATOM 2875 N N . LYS A 1 389 ? -6.221 13.019 16.592 1.00 93.00 389 LYS A N 1
ATOM 2876 C CA . LYS A 1 389 ? -7.293 12.748 17.553 1.00 93.00 389 LYS A CA 1
ATOM 2877 C C . LYS A 1 389 ? -8.529 13.573 17.198 1.00 93.00 389 LYS A C 1
ATOM 2879 O O . LYS A 1 389 ? -8.438 14.788 17.011 1.00 93.00 389 LYS A O 1
ATOM 2884 N N . MET A 1 390 ? -9.682 12.922 17.161 1.00 86.62 390 MET A N 1
ATOM 2885 C CA . MET A 1 390 ? -10.967 13.567 16.931 1.00 86.62 390 MET A CA 1
ATOM 2886 C C . MET A 1 390 ? -11.621 13.960 18.260 1.00 86.62 390 MET A C 1
ATOM 2888 O O . MET A 1 390 ? -11.586 13.206 19.237 1.00 86.62 390 MET A O 1
ATOM 2892 N N . LYS A 1 391 ? -12.251 15.131 18.290 1.00 80.88 391 LYS A N 1
ATOM 2893 C CA . LYS A 1 391 ? -13.135 15.581 19.363 1.00 80.88 391 LYS A CA 1
ATOM 2894 C C . LYS A 1 391 ? -14.550 15.148 19.010 1.00 80.88 391 LYS A C 1
ATOM 2896 O O . LYS A 1 391 ? -15.036 15.486 17.939 1.00 80.88 391 LYS A O 1
ATOM 2901 N N . VAL A 1 392 ? -15.201 14.412 19.903 1.00 67.00 392 VAL A N 1
ATOM 2902 C CA . VAL A 1 392 ? -16.635 14.128 19.789 1.00 67.00 392 VAL A CA 1
ATOM 2903 C C . VAL A 1 392 ? -17.360 15.133 20.669 1.00 67.00 392 VAL A C 1
ATOM 2905 O O . VAL A 1 392 ? -17.108 15.178 21.874 1.00 67.00 392 VAL A O 1
ATOM 2908 N N . GLU A 1 393 ? -18.220 15.962 20.088 1.00 56.09 393 GLU A N 1
ATOM 2909 C CA . GLU A 1 393 ? -19.085 16.827 20.887 1.00 56.09 393 GLU A CA 1
ATOM 2910 C C . GLU A 1 393 ? -20.221 15.997 21.497 1.00 56.09 393 GLU A C 1
ATOM 2912 O O . GLU A 1 393 ? -20.938 15.282 20.793 1.00 56.09 393 GLU A O 1
ATOM 2917 N N . ASN A 1 394 ? -20.343 16.046 22.827 1.00 47.66 394 ASN A N 1
ATOM 2918 C CA . ASN A 1 394 ? -21.402 15.345 23.552 1.00 47.66 394 ASN A CA 1
ATOM 2919 C C . ASN A 1 394 ? -22.774 15.948 23.208 1.00 47.66 394 ASN A C 1
ATOM 2921 O O . ASN A 1 394 ? -22.889 17.153 22.983 1.00 47.66 394 ASN A O 1
ATOM 2925 N N . PHE A 1 395 ? -23.785 15.079 23.153 1.00 43.41 395 PHE A N 1
ATOM 2926 C CA . PHE A 1 395 ? -25.181 15.412 22.865 1.00 43.41 395 PHE A CA 1
ATOM 2927 C C . PHE A 1 395 ? -25.833 16.278 23.939 1.00 43.41 395 PHE A C 1
ATOM 2929 O O . PHE A 1 395 ? -25.542 16.047 25.136 1.00 43.41 395 PHE A O 1
#

pLDDT: mean 85.85, std 15.8, range [41.31, 98.94]

Sequence (395 aa):
MKKIKKEYGITLVALVITIIILLILAGVAINALTQTGLFENAKQSKNTTENAQKDENKTLGEYSSKINEYVSGTSRDEASSEVFKKIEETSTVNTYSYTGSEQEYTVPEDGYYKIECWGAQGGTYSKAIGGKGAYTKGIIKLTKGEKLYIYVGECYNGAKETMCYNGGGSGGYSTVGIETGTNGGGATDIRLLNGNWNDFESLKSRIMVAGGGGGSYSRTSHSDYSDGGQGGALIGMDGNIYSEVTEKKLKPATGATQIAGGSNSDSSLPNNYTGLFGSGGYAEFSREWNSRSGGGGGYYGGGAGVWGKGEVSSGSGGSSYISGYDGCNSIAESSTEENIIHTGNIIHYSGKYFLYTRMESGRNYMPSPSDTTTEVQGNSGNGYAKITKMKVENF

Mean predicted aligned error: 12.57 Å

Solvent-accessible surface area (backbone atoms only — not comparable to full-atom values): 18393 Å² total; per-residue (Å²): 136,86,84,81,83,83,78,83,74,77,51,70,66,58,55,52,52,52,53,52,52,51,52,50,51,49,52,54,53,51,50,55,53,61,73,66,44,51,65,59,52,51,53,48,53,49,52,51,51,55,49,49,53,51,51,49,53,48,51,51,49,50,51,50,48,50,50,42,49,62,54,72,73,38,48,75,67,55,55,48,50,62,55,49,77,38,53,45,78,45,93,59,66,49,76,45,67,56,75,89,54,76,44,82,45,68,35,87,52,68,44,42,32,40,39,38,26,23,2,0,7,10,4,39,44,93,89,12,44,22,6,22,1,4,36,29,36,26,35,31,79,48,49,53,70,44,57,39,30,40,40,35,0,28,40,48,73,31,58,45,88,50,63,28,48,39,23,1,5,14,5,24,48,10,72,72,71,44,32,40,3,7,13,4,0,0,14,7,36,37,17,66,40,79,63,57,77,82,31,59,70,19,54,70,37,49,51,34,26,5,0,0,0,0,0,4,23,31,31,76,89,73,81,46,53,16,40,15,5,22,3,5,26,61,46,14,31,44,17,29,69,32,69,81,50,94,74,83,82,81,65,43,5,29,25,2,31,59,86,44,32,2,38,48,77,65,86,86,50,98,62,81,29,36,12,38,79,42,23,15,2,41,64,96,74,61,38,65,91,31,35,31,6,0,0,0,0,14,50,10,0,0,0,12,18,50,71,52,97,57,30,39,19,3,0,0,0,0,1,24,40,41,19,49,36,89,87,37,43,24,50,43,80,88,38,47,95,91,50,77,41,72,63,80,35,30,53,31,70,86,71,54,47,36,42,86,65,48,68,31,28,13,81,36,72,39,62,32,94,94,43,70,88,44,73,35,67,24,31,74,48,50,10,32,37,39,44,29,44,44,42,74,64,81,131

Radius of gyration: 32.83 Å; Cα contacts (8 Å, |Δi|>4): 1359; chains: 1; bounding box: 79×115×61 Å